Protein AF-0000000074167570 (afdb_homodimer)

Structure (mmCIF, N/CA/C/O backbone):
data_AF-0000000074167570-model_v1
#
loop_
_entity.id
_entity.type
_entity.pdbx_description
1 polymer 'Nucleoside 2-deoxyribosyltransferase'
#
loop_
_atom_site.group_PDB
_atom_site.id
_atom_site.type_symbol
_atom_site.label_atom_id
_atom_site.label_alt_id
_atom_site.label_comp_id
_atom_site.label_asym_id
_atom_site.label_entity_id
_atom_site.label_seq_id
_atom_site.pdbx_PDB_ins_code
_atom_site.Cartn_x
_atom_site.Cartn_y
_atom_site.Cartn_z
_atom_site.occupancy
_atom_site.B_iso_or_equiv
_atom_site.auth_seq_id
_atom_site.auth_comp_id
_atom_site.auth_asym_id
_atom_site.auth_atom_id
_atom_site.pdbx_PDB_model_num
ATOM 1 N N . MET A 1 1 ? 28.062 -6.309 -8.492 1 73.12 1 MET A N 1
ATOM 2 C CA . MET A 1 1 ? 27.094 -5.34 -8.984 1 73.12 1 MET A CA 1
ATOM 3 C C . MET A 1 1 ? 26.516 -4.504 -7.844 1 73.12 1 MET A C 1
ATOM 5 O O . MET A 1 1 ? 26.422 -4.98 -6.711 1 73.12 1 MET A O 1
ATOM 9 N N . GLU A 1 2 ? 26.391 -3.215 -7.973 1 89.94 2 GLU A N 1
ATOM 10 C CA . GLU A 1 2 ? 25.938 -2.314 -6.918 1 89.94 2 GLU A CA 1
ATOM 11 C C . GLU A 1 2 ? 24.469 -2.58 -6.559 1 89.94 2 GLU A C 1
ATOM 13 O O . GLU A 1 2 ? 23.656 -2.859 -7.438 1 89.94 2 GLU A O 1
ATOM 18 N N . LYS A 1 3 ? 24.25 -2.678 -5.305 1 94.38 3 LYS A N 1
ATOM 19 C CA . LYS A 1 3 ? 22.891 -2.82 -4.801 1 94.38 3 LYS A CA 1
ATOM 20 C C . LYS A 1 3 ? 22.141 -1.497 -4.875 1 94.38 3 LYS A C 1
ATOM 22 O O . LYS A 1 3 ? 22.656 -0.456 -4.469 1 94.38 3 LYS A O 1
ATOM 27 N N . VAL A 1 4 ? 20.953 -1.583 -5.418 1 96.94 4 VAL A N 1
ATOM 28 C CA . VAL A 1 4 ? 20.172 -0.367 -5.617 1 96.94 4 VAL A CA 1
ATOM 29 C C . VAL A 1 4 ? 19.297 -0.115 -4.395 1 96.94 4 VAL A C 1
ATOM 31 O O . VAL A 1 4 ? 18.547 -1.002 -3.963 1 96.94 4 VAL A O 1
ATOM 34 N N . ILE A 1 5 ? 19.406 1.103 -3.805 1 98.12 5 ILE A N 1
ATOM 35 C CA . ILE A 1 5 ? 18.656 1.504 -2.617 1 98.12 5 ILE A CA 1
ATOM 36 C C . ILE A 1 5 ? 17.547 2.482 -3.008 1 98.12 5 ILE A C 1
ATOM 38 O O . ILE A 1 5 ? 17.828 3.549 -3.564 1 98.12 5 ILE A O 1
ATOM 42 N N . TYR A 1 6 ? 16.328 2.146 -2.73 1 98.38 6 TYR A N 1
ATOM 43 C CA . TYR A 1 6 ? 15.227 3.092 -2.92 1 98.38 6 TYR A CA 1
ATOM 44 C C . TYR A 1 6 ? 15.07 3.992 -1.701 1 98.38 6 TYR A C 1
ATOM 46 O O . TYR A 1 6 ? 14.766 3.518 -0.605 1 98.38 6 TYR A O 1
ATOM 54 N N . LEU A 1 7 ? 15.266 5.266 -1.867 1 98.44 7 LEU A N 1
ATOM 55 C CA . LEU A 1 7 ? 15.141 6.234 -0.783 1 98.44 7 LEU A CA 1
ATOM 56 C C . LEU A 1 7 ? 13.805 6.969 -0.863 1 98.44 7 LEU A C 1
ATOM 58 O O . LEU A 1 7 ? 13.617 7.84 -1.718 1 98.44 7 LEU A O 1
ATOM 62 N N . ALA A 1 8 ? 12.914 6.598 0.023 1 97.94 8 ALA A N 1
ATOM 63 C CA . ALA A 1 8 ? 11.602 7.234 0.082 1 97.94 8 ALA A CA 1
ATOM 64 C C . ALA A 1 8 ? 11.555 8.305 1.171 1 97.94 8 ALA A C 1
ATOM 66 O O . ALA A 1 8 ? 12.008 8.07 2.297 1 97.94 8 ALA A O 1
ATOM 67 N N . GLY A 1 9 ? 11.039 9.422 0.874 1 96.12 9 GLY A N 1
ATOM 68 C CA . GLY A 1 9 ? 10.875 10.508 1.831 1 96.12 9 GLY A CA 1
ATOM 69 C C . GLY A 1 9 ? 10.086 11.68 1.28 1 96.12 9 GLY A C 1
ATOM 70 O O . GLY A 1 9 ? 9.891 11.789 0.067 1 96.12 9 GLY A O 1
ATOM 71 N N . HIS A 1 10 ? 9.633 12.516 2.203 1 93.88 10 HIS A N 1
ATOM 72 C CA . HIS A 1 10 ? 8.891 13.719 1.845 1 93.88 10 HIS A CA 1
ATOM 73 C C . HIS A 1 10 ? 9.734 14.656 0.987 1 93.88 10 HIS A C 1
ATOM 75 O O . HIS A 1 10 ? 10.891 14.93 1.316 1 93.88 10 HIS A O 1
ATOM 81 N N . ILE A 1 11 ? 9.172 15.133 -0.176 1 92.31 11 ILE A N 1
ATOM 82 C CA . ILE A 1 11 ? 10 15.922 -1.08 1 92.31 11 ILE A CA 1
ATOM 83 C C . ILE A 1 11 ? 9.203 17.125 -1.599 1 92.31 11 ILE A C 1
ATOM 85 O O . ILE A 1 11 ? 9.477 17.625 -2.689 1 92.31 11 ILE A O 1
ATOM 89 N N . LEU A 1 12 ? 8.211 17.641 -0.896 1 89.44 12 LEU A N 1
ATOM 90 C CA . LEU A 1 12 ? 7.273 18.578 -1.492 1 89.44 12 LEU A CA 1
ATOM 91 C C . LEU A 1 12 ? 7.656 20.016 -1.143 1 89.44 12 LEU A C 1
ATOM 93 O O . LEU A 1 12 ? 6.957 20.953 -1.518 1 89.44 12 LEU A O 1
ATOM 97 N N . ASN A 1 13 ? 8.758 20.281 -0.398 1 87.25 13 ASN A N 1
ATOM 98 C CA . ASN A 1 13 ? 9.297 21.625 -0.197 1 87.25 13 ASN A CA 1
ATOM 99 C C . ASN A 1 13 ? 10.82 21.641 -0.297 1 87.25 13 ASN A C 1
ATOM 101 O O . ASN A 1 13 ? 11.461 20.594 -0.244 1 87.25 13 ASN A O 1
ATOM 105 N N . GLU A 1 14 ? 11.297 22.844 -0.414 1 89 14 GLU A N 1
ATOM 106 C CA . GLU A 1 14 ? 12.719 22.984 -0.708 1 89 14 GLU A CA 1
ATOM 107 C C . GLU A 1 14 ? 13.578 22.406 0.416 1 89 14 GLU A C 1
ATOM 109 O O . GLU A 1 14 ? 14.602 21.781 0.16 1 89 14 GLU A O 1
ATOM 114 N N . ALA A 1 15 ? 13.211 22.688 1.591 1 89.25 15 ALA A N 1
ATOM 115 C CA . ALA A 1 15 ? 13.992 22.188 2.725 1 89.25 15 ALA A CA 1
ATOM 116 C C . ALA A 1 15 ? 14.07 20.672 2.711 1 89.25 15 ALA A C 1
ATOM 118 O O . ALA A 1 15 ? 15.133 20.094 2.949 1 89.25 15 ALA A O 1
ATOM 119 N N . MET A 1 16 ? 12.969 20.016 2.438 1 92.38 16 MET A N 1
ATOM 120 C CA . MET A 1 16 ? 12.945 18.562 2.381 1 92.38 16 MET A CA 1
ATOM 121 C C . MET A 1 16 ? 13.742 18.047 1.19 1 92.38 16 MET A C 1
ATOM 123 O O . MET A 1 16 ? 14.414 17.016 1.286 1 92.38 16 MET A O 1
ATOM 127 N N . VAL A 1 17 ? 13.68 18.719 0.071 1 92.94 17 VAL A N 1
ATOM 128 C CA . VAL A 1 17 ? 14.461 18.312 -1.099 1 92.94 17 VAL A CA 1
ATOM 129 C C . VAL A 1 17 ? 15.945 18.422 -0.785 1 92.94 17 VAL A C 1
ATOM 131 O O . VAL A 1 17 ? 16.719 17.516 -1.124 1 92.94 17 VAL A O 1
ATOM 134 N N . ASP A 1 18 ? 16.312 19.5 -0.118 1 93.81 18 ASP A N 1
ATOM 135 C CA . ASP A 1 18 ? 17.703 19.656 0.295 1 93.81 18 ASP A CA 1
ATOM 136 C C . ASP A 1 18 ? 18.125 18.516 1.218 1 93.81 18 ASP A C 1
ATOM 138 O O . ASP A 1 18 ? 19.234 17.984 1.081 1 93.81 18 ASP A O 1
ATOM 142 N N . TYR A 1 19 ? 17.328 18.219 2.092 1 95.06 19 TYR A N 1
ATOM 143 C CA . TYR A 1 19 ? 17.609 17.141 3.025 1 95.06 19 TYR A CA 1
ATOM 144 C C . TYR A 1 19 ? 17.75 15.812 2.295 1 95.06 19 TYR A C 1
ATOM 146 O O . TYR A 1 19 ? 18.656 15.031 2.582 1 95.06 19 TYR A O 1
ATOM 154 N N . ARG A 1 20 ? 16.828 15.531 1.304 1 96.81 20 ARG A N 1
ATOM 155 C CA . ARG A 1 20 ? 16.906 14.32 0.496 1 96.81 20 ARG A CA 1
ATOM 156 C C . ARG A 1 20 ? 18.203 14.273 -0.307 1 96.81 20 ARG A C 1
ATOM 158 O O . ARG A 1 20 ? 18.812 13.211 -0.464 1 96.81 20 ARG A O 1
ATOM 165 N N . GLU A 1 21 ? 18.547 15.391 -0.824 1 95.81 21 GLU A N 1
ATOM 166 C CA . GLU A 1 21 ? 19.812 15.469 -1.562 1 95.81 21 GLU A CA 1
ATOM 167 C C . GLU A 1 21 ? 21 15.102 -0.673 1 95.81 21 GLU A C 1
ATOM 169 O O . GLU A 1 21 ? 21.875 14.352 -1.084 1 95.81 21 GLU A O 1
ATOM 174 N N . LYS A 1 22 ? 21.016 15.672 0.482 1 96.81 22 LYS A N 1
ATOM 175 C CA . LYS A 1 22 ? 22.062 15.336 1.449 1 96.81 22 LYS A CA 1
ATOM 176 C C . LYS A 1 22 ? 22.109 13.828 1.715 1 96.81 22 LYS A C 1
ATOM 178 O O . LYS A 1 22 ? 23.172 13.219 1.679 1 96.81 22 LYS A O 1
ATOM 183 N N . GLN A 1 23 ? 20.984 13.188 1.993 1 97.75 23 GLN A N 1
ATOM 184 C CA . GLN A 1 23 ? 20.906 11.758 2.27 1 97.75 23 GLN A CA 1
ATOM 185 C C . GLN A 1 23 ? 21.359 10.938 1.063 1 97.75 23 GLN A C 1
ATOM 187 O O . GLN A 1 23 ? 22.047 9.93 1.214 1 97.75 23 GLN A O 1
ATOM 192 N N . HIS A 1 24 ? 20.875 11.398 -0.13 1 97.81 24 HIS A N 1
ATOM 193 C CA . HIS A 1 24 ? 21.297 10.742 -1.36 1 97.81 24 HIS A CA 1
ATOM 194 C C . HIS A 1 24 ? 22.828 10.688 -1.461 1 97.81 24 HIS A C 1
ATOM 196 O O . HIS A 1 24 ? 23.391 9.625 -1.729 1 97.81 24 HIS A O 1
ATOM 202 N N . ASN A 1 25 ? 23.438 11.805 -1.227 1 98 25 ASN A N 1
ATOM 203 C CA . ASN A 1 25 ? 24.891 11.898 -1.329 1 98 25 ASN A CA 1
ATOM 204 C C . ASN A 1 25 ? 25.578 11.016 -0.294 1 98 25 ASN A C 1
ATOM 206 O O . ASN A 1 25 ? 26.609 10.398 -0.585 1 98 25 ASN A O 1
ATOM 210 N N . GLN A 1 26 ? 25.062 10.969 0.881 1 98.06 26 GLN A N 1
ATOM 211 C CA . GLN A 1 26 ? 25.625 10.125 1.927 1 98.06 26 GLN A CA 1
ATOM 212 C C . GLN A 1 26 ? 25.578 8.648 1.535 1 98.06 26 GLN A C 1
ATOM 214 O O . GLN A 1 26 ? 26.547 7.914 1.729 1 98.06 26 GLN A O 1
ATOM 219 N N . VAL A 1 27 ? 24.469 8.219 0.99 1 97.88 27 VAL A N 1
ATOM 220 C CA . VAL A 1 27 ? 24.312 6.82 0.592 1 97.88 27 VAL A CA 1
ATOM 221 C C . VAL A 1 27 ? 25.188 6.527 -0.625 1 97.88 27 VAL A C 1
ATOM 223 O O . VAL A 1 27 ? 25.781 5.457 -0.721 1 97.88 27 VAL A O 1
ATOM 226 N N . GLU A 1 28 ? 25.25 7.492 -1.565 1 97.5 28 GLU A N 1
ATOM 227 C CA . GLU A 1 28 ? 26.078 7.344 -2.768 1 97.5 28 GLU A CA 1
ATOM 228 C C . GLU A 1 28 ? 27.547 7.129 -2.412 1 97.5 28 GLU A C 1
ATOM 230 O O . GLU A 1 28 ? 28.266 6.457 -3.146 1 97.5 28 GLU A O 1
ATOM 235 N N . ALA A 1 29 ? 27.953 7.637 -1.271 1 97.38 29 ALA A N 1
ATOM 236 C CA . ALA A 1 29 ? 29.344 7.551 -0.836 1 97.38 29 ALA A CA 1
ATOM 237 C C . ALA A 1 29 ? 29.656 6.172 -0.259 1 97.38 29 ALA A C 1
ATOM 239 O O . ALA A 1 29 ? 30.812 5.828 -0.044 1 97.38 29 ALA A O 1
ATOM 240 N N . ILE A 1 30 ? 28.688 5.395 0.023 1 97 30 ILE A N 1
ATOM 241 C CA . ILE A 1 30 ? 28.891 4.055 0.563 1 97 30 ILE A CA 1
ATOM 242 C C . ILE A 1 30 ? 29.25 3.09 -0.567 1 97 30 ILE A C 1
ATOM 244 O O . ILE A 1 30 ? 28.5 2.979 -1.55 1 97 30 ILE A O 1
ATOM 248 N N . GLU A 1 31 ? 30.328 2.4 -0.427 1 96.06 31 GLU A N 1
ATOM 249 C CA . GLU A 1 31 ? 30.766 1.454 -1.45 1 96.06 31 GLU A CA 1
ATOM 250 C C . GLU A 1 31 ? 29.781 0.285 -1.567 1 96.06 31 GLU A C 1
ATOM 252 O O . GLU A 1 31 ? 29.312 -0.234 -0.557 1 96.06 31 G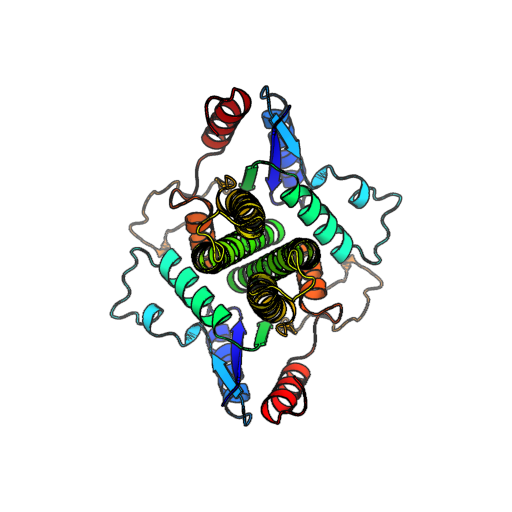LU A O 1
ATOM 257 N N . GLY A 1 32 ? 29.516 -0.053 -2.807 1 96.06 32 GLY A N 1
ATOM 258 C CA . GLY A 1 32 ? 28.719 -1.249 -3.047 1 96.06 32 GLY A CA 1
ATOM 259 C C . GLY A 1 32 ? 27.234 -0.973 -3.127 1 96.06 32 GLY A C 1
ATOM 260 O O . GLY A 1 32 ? 26.438 -1.888 -3.35 1 96.06 32 GLY A O 1
ATOM 261 N N . VAL A 1 33 ? 26.781 0.299 -2.955 1 96.69 33 VAL A N 1
ATOM 262 C CA . VAL A 1 33 ? 25.375 0.611 -3.059 1 96.69 33 VAL A CA 1
ATOM 263 C C . VAL A 1 33 ? 25.172 1.828 -3.959 1 96.69 33 VAL A C 1
ATOM 265 O O . VAL A 1 33 ? 26.094 2.623 -4.152 1 96.69 33 VAL A O 1
ATOM 268 N N . LYS A 1 34 ? 24 1.895 -4.57 1 97.31 34 LYS A N 1
ATOM 269 C CA . LYS A 1 34 ? 23.578 3.006 -5.422 1 97.31 34 LYS A CA 1
ATOM 270 C C . LYS A 1 34 ? 22.172 3.475 -5.055 1 97.31 34 LYS A C 1
ATOM 272 O O . LYS A 1 34 ? 21.219 2.717 -5.18 1 97.31 34 LYS A O 1
ATOM 277 N N . PRO A 1 35 ? 22.094 4.723 -4.656 1 97.62 35 PRO A N 1
ATOM 278 C CA . PRO A 1 35 ? 20.766 5.211 -4.266 1 97.62 35 PRO A CA 1
ATOM 279 C C . PRO A 1 35 ? 19.906 5.625 -5.465 1 97.62 35 PRO A C 1
ATOM 281 O O . PRO A 1 35 ? 20.438 6.141 -6.453 1 97.62 35 PRO A O 1
ATOM 284 N N . TYR A 1 36 ? 18.688 5.328 -5.383 1 97.25 36 TYR A N 1
ATOM 285 C CA . TYR A 1 36 ? 17.641 5.957 -6.195 1 97.25 36 TYR A CA 1
ATOM 286 C C . TYR A 1 36 ? 16.781 6.891 -5.355 1 97.25 36 TYR A C 1
ATOM 288 O O . TYR A 1 36 ? 16.203 6.477 -4.352 1 97.25 36 TYR A O 1
ATOM 296 N N . SER A 1 37 ? 16.688 8.148 -5.793 1 96.06 37 SER A N 1
ATOM 297 C CA . SER A 1 37 ? 15.883 9.156 -5.117 1 96.06 37 SER A CA 1
ATOM 298 C C . SER A 1 37 ? 14.828 9.742 -6.059 1 96.06 37 SER A C 1
ATOM 300 O O . SER A 1 37 ? 15.172 10.336 -7.082 1 96.06 37 SER A O 1
ATOM 302 N N . PRO A 1 38 ? 13.578 9.719 -5.684 1 93.06 38 PRO A N 1
ATOM 303 C CA . PRO A 1 38 ? 12.5 10.188 -6.559 1 93.06 38 PRO A CA 1
ATOM 304 C C . PRO A 1 38 ? 12.68 11.648 -6.98 1 93.06 38 PRO A C 1
ATOM 306 O O . PRO A 1 38 ? 12.336 12.008 -8.109 1 93.06 38 PRO A O 1
ATOM 309 N N . HIS A 1 39 ? 13.227 12.469 -6.137 1 91.69 39 HIS A N 1
ATOM 310 C CA . HIS A 1 39 ? 13.344 13.883 -6.465 1 91.69 39 HIS A CA 1
ATOM 311 C C . HIS A 1 39 ? 14.367 14.109 -7.574 1 91.69 39 HIS A C 1
ATOM 313 O O . HIS A 1 39 ? 14.383 15.172 -8.203 1 91.69 39 HIS A O 1
ATOM 319 N N . GLN A 1 40 ? 15.172 13.109 -7.84 1 91.31 40 GLN A N 1
ATOM 320 C CA . GLN A 1 40 ? 16.203 13.25 -8.859 1 91.31 40 GLN A CA 1
ATOM 321 C C . GLN A 1 40 ? 15.719 12.711 -10.203 1 91.31 40 GLN A C 1
ATOM 323 O O . GLN A 1 40 ? 16.422 12.812 -11.211 1 91.31 40 GLN A O 1
ATOM 328 N N . ASP A 1 41 ? 14.547 12.141 -10.18 1 83.19 41 ASP A N 1
ATOM 329 C CA . ASP A 1 41 ? 14.039 11.586 -11.43 1 83.19 41 ASP A CA 1
ATOM 330 C C . ASP A 1 41 ? 13.641 12.695 -12.398 1 83.19 41 ASP A C 1
ATOM 332 O O . ASP A 1 41 ? 12.602 13.344 -12.227 1 83.19 41 ASP A O 1
ATOM 336 N N . LYS A 1 42 ? 14.344 12.969 -13.359 1 74.25 42 LYS A N 1
ATOM 337 C CA . LYS A 1 42 ? 14.219 14.07 -14.312 1 74.25 42 LYS A CA 1
ATOM 338 C C . LYS A 1 42 ? 13.031 13.852 -15.25 1 74.25 42 LYS A C 1
ATOM 340 O O . LYS A 1 42 ? 12.539 14.805 -15.867 1 74.25 42 LYS A O 1
ATOM 345 N N . SER A 1 43 ? 12.664 12.578 -15.445 1 69.31 43 SER A N 1
ATOM 346 C CA . SER A 1 43 ? 11.547 12.305 -16.344 1 69.31 43 SER A CA 1
ATOM 347 C C . SER A 1 43 ? 10.258 12.969 -15.844 1 69.31 43 SER A C 1
ATOM 349 O O . SER A 1 43 ? 9.336 13.211 -16.625 1 69.31 43 SER A O 1
ATOM 351 N N . ILE A 1 44 ? 10.195 13.297 -14.609 1 66.94 44 ILE A N 1
ATOM 352 C CA . ILE A 1 44 ? 9.016 13.898 -14 1 66.94 44 ILE A CA 1
ATOM 353 C C . ILE A 1 44 ? 9.289 15.367 -13.672 1 66.94 44 ILE A C 1
ATOM 355 O O . ILE A 1 44 ? 8.414 16.219 -13.844 1 66.94 44 ILE A O 1
ATOM 359 N N . ASN A 1 45 ? 10.516 15.625 -13.234 1 62.47 45 ASN A N 1
ATOM 360 C CA . ASN A 1 45 ? 10.766 16.906 -12.594 1 62.47 45 ASN A CA 1
ATOM 361 C C . ASN A 1 45 ? 11.266 17.938 -13.594 1 62.47 45 ASN A C 1
ATOM 363 O O . ASN A 1 45 ? 11.453 19.109 -13.25 1 62.47 45 ASN A O 1
ATOM 367 N N . ASP A 1 46 ? 11.453 17.453 -14.742 1 61.91 46 ASP A N 1
ATOM 368 C CA . ASP A 1 46 ? 11.898 18.469 -15.695 1 61.91 46 ASP A CA 1
ATOM 369 C C . ASP A 1 46 ? 10.781 19.453 -16.016 1 61.91 46 ASP A C 1
ATOM 371 O O . ASP A 1 46 ? 9.812 19.094 -16.688 1 61.91 46 ASP A O 1
ATOM 375 N N . LYS A 1 47 ? 10.703 20.422 -15.266 1 55.69 47 LYS A N 1
ATOM 376 C CA . LYS A 1 47 ? 9.734 21.516 -15.328 1 55.69 47 LYS A CA 1
ATOM 377 C C . LYS A 1 47 ? 9.555 22.016 -16.766 1 55.69 47 LYS A C 1
ATOM 379 O O . LYS A 1 47 ? 8.492 22.5 -17.125 1 55.69 47 LYS A O 1
ATOM 384 N N . SER A 1 48 ? 10.711 22.047 -17.516 1 57.44 48 SER A N 1
ATOM 385 C CA . SER A 1 48 ? 10.633 22.594 -18.859 1 57.44 48 SER A CA 1
ATOM 386 C C . SER A 1 48 ? 9.711 21.75 -19.75 1 57.44 48 SER A C 1
ATOM 388 O O . SER A 1 48 ? 9.156 22.25 -20.719 1 57.44 48 SER A O 1
ATOM 390 N N . ASN A 1 49 ? 9.477 20.469 -19.406 1 55.12 49 ASN A N 1
ATOM 391 C CA . ASN A 1 49 ? 8.633 19.578 -20.203 1 55.12 49 ASN A CA 1
ATOM 392 C C . ASN A 1 49 ? 7.48 19.016 -19.375 1 55.12 49 ASN A C 1
ATOM 394 O O . ASN A 1 49 ? 6.918 17.984 -19.719 1 55.12 49 ASN A O 1
ATOM 398 N N . ALA A 1 50 ? 7.23 19.812 -18.328 1 57.91 50 ALA A N 1
ATOM 399 C CA . ALA A 1 50 ? 6.262 19.234 -17.406 1 57.91 50 ALA A CA 1
ATOM 400 C C . ALA A 1 50 ? 4.879 19.156 -18.031 1 57.91 50 ALA A C 1
ATOM 402 O O . ALA A 1 50 ? 4.312 20.172 -18.453 1 57.91 50 ALA A O 1
ATOM 403 N N . VAL A 1 51 ? 4.504 18.047 -18.672 1 66.5 51 VAL A N 1
ATOM 404 C CA . VAL A 1 51 ? 3.152 17.734 -19.125 1 66.5 51 VAL A CA 1
ATOM 405 C C . VAL A 1 51 ? 2.291 17.312 -17.938 1 66.5 51 VAL A C 1
ATOM 407 O O . VAL A 1 51 ? 2.596 16.328 -17.25 1 66.5 51 VAL A O 1
ATOM 410 N N . GLN A 1 52 ? 1.381 18.234 -17.547 1 71.44 52 GLN A N 1
ATOM 411 C CA . GLN A 1 52 ? 0.502 18.016 -16.406 1 71.44 52 GLN A CA 1
ATOM 412 C C . GLN A 1 52 ? -0.414 16.812 -16.641 1 71.44 52 GLN A C 1
ATOM 414 O O . GLN A 1 52 ? -0.765 16.094 -15.695 1 71.44 52 GLN A O 1
ATOM 419 N N . GLU A 1 53 ? -0.628 16.656 -17.922 1 77 53 GLU A N 1
ATOM 420 C CA . GLU A 1 53 ? -1.51 15.539 -18.25 1 77 53 GLU A CA 1
ATOM 421 C C . GLU A 1 53 ? -0.855 14.203 -17.906 1 77 53 GLU A C 1
ATOM 423 O O . GLU A 1 53 ? 0.266 13.922 -18.344 1 77 53 GLU A O 1
ATOM 428 N N . GLY A 1 54 ? -1.546 13.547 -16.984 1 86.94 54 GLY A N 1
ATOM 429 C CA . GLY A 1 54 ? -1.069 12.219 -16.656 1 86.94 54 GLY A CA 1
ATOM 430 C C . GLY A 1 54 ? 0.052 12.227 -15.625 1 86.94 54 GLY A C 1
ATOM 431 O O . GLY A 1 54 ? 0.771 11.234 -15.477 1 86.94 54 GLY A O 1
ATOM 432 N N . LEU A 1 55 ? 0.229 13.383 -15 1 85.69 55 LEU A N 1
ATOM 433 C CA . LEU A 1 55 ? 1.348 13.523 -14.078 1 85.69 55 LEU A CA 1
ATOM 434 C C . LEU A 1 55 ? 1.226 12.531 -12.922 1 85.69 55 LEU A C 1
ATOM 436 O O . LEU A 1 55 ? 2.193 11.852 -12.586 1 85.69 55 LEU A O 1
ATOM 440 N N . ALA A 1 56 ? 0.03 12.477 -12.328 1 90.62 56 ALA A N 1
ATOM 441 C CA . ALA A 1 56 ? -0.188 11.586 -11.195 1 90.62 56 ALA A CA 1
ATOM 442 C C . ALA A 1 56 ? 0.124 10.141 -11.57 1 90.62 56 ALA A C 1
ATOM 444 O O . ALA A 1 56 ? 0.829 9.438 -10.844 1 90.62 56 ALA A O 1
ATOM 445 N N . GLU A 1 57 ? -0.292 9.711 -12.719 1 92.69 57 GLU A N 1
ATOM 446 C CA . GLU A 1 57 ? -0.064 8.352 -13.211 1 92.69 57 GLU A CA 1
ATOM 447 C C . GLU A 1 57 ? 1.421 8.094 -13.453 1 92.69 57 GLU A C 1
ATOM 449 O O . GLU A 1 57 ? 1.93 7.02 -13.133 1 92.69 57 GLU A O 1
ATOM 454 N N . ARG A 1 58 ? 2.033 9.047 -13.945 1 91.06 58 ARG A N 1
ATOM 455 C CA . ARG A 1 58 ? 3.453 8.898 -14.25 1 91.06 58 ARG A CA 1
ATOM 456 C C . ARG A 1 58 ? 4.281 8.805 -12.977 1 91.06 58 ARG A C 1
ATOM 458 O O . ARG A 1 58 ? 5.207 7.996 -12.883 1 91.06 58 ARG A O 1
ATOM 465 N N . ILE A 1 59 ? 3.965 9.617 -12.047 1 90.81 59 ILE A N 1
ATOM 466 C CA . ILE A 1 59 ? 4.684 9.594 -10.773 1 90.81 59 ILE A CA 1
ATOM 467 C C . ILE A 1 59 ? 4.559 8.211 -10.141 1 90.81 59 ILE A C 1
ATOM 469 O O . ILE A 1 59 ? 5.562 7.613 -9.75 1 90.81 59 ILE A O 1
ATOM 473 N N . LEU A 1 60 ? 3.328 7.754 -10.078 1 93.75 60 LEU A N 1
ATOM 474 C CA . LEU A 1 60 ? 3.09 6.441 -9.492 1 93.75 60 LEU A CA 1
ATOM 475 C C . LEU A 1 60 ? 3.852 5.359 -10.242 1 93.75 60 LEU A C 1
ATOM 477 O O . LEU A 1 60 ? 4.535 4.531 -9.633 1 93.75 60 LEU A O 1
ATOM 481 N N . LYS A 1 61 ? 3.746 5.398 -11.562 1 93.5 61 LYS A N 1
ATOM 482 C CA . LYS A 1 61 ? 4.398 4.391 -12.398 1 93.5 61 LYS A CA 1
ATOM 483 C C . LYS A 1 61 ? 5.914 4.41 -12.195 1 93.5 61 LYS A C 1
ATOM 485 O O . LYS A 1 61 ? 6.535 3.357 -12.031 1 93.5 61 LYS A O 1
ATOM 490 N N . ASN A 1 62 ? 6.484 5.594 -12.203 1 92.75 62 ASN A N 1
ATOM 491 C CA . ASN A 1 62 ? 7.93 5.727 -12.062 1 92.75 62 ASN A CA 1
ATOM 492 C C . ASN A 1 62 ? 8.406 5.227 -10.695 1 92.75 62 ASN A C 1
ATOM 494 O O . ASN A 1 62 ? 9.375 4.469 -10.609 1 92.75 62 ASN A O 1
ATOM 498 N N . ASP A 1 63 ? 7.742 5.68 -9.703 1 94 63 ASP A N 1
ATOM 499 C CA . ASP A 1 63 ? 8.141 5.27 -8.359 1 94 63 ASP A CA 1
ATOM 500 C C . ASP A 1 63 ? 7.969 3.762 -8.172 1 94 63 ASP A C 1
ATOM 502 O O . ASP A 1 63 ? 8.82 3.109 -7.562 1 94 63 ASP A O 1
ATOM 506 N N . PHE A 1 64 ? 6.93 3.213 -8.719 1 94.19 64 PHE A N 1
ATOM 507 C CA . PHE A 1 64 ? 6.707 1.774 -8.617 1 94.19 64 PHE A CA 1
ATOM 508 C C . PHE A 1 64 ? 7.816 1.005 -9.32 1 94.19 64 PHE A C 1
ATOM 510 O O . PHE A 1 64 ? 8.352 0.037 -8.781 1 94.19 64 PHE A O 1
ATOM 517 N N . THR A 1 65 ? 8.109 1.412 -10.516 1 94.5 65 THR A N 1
ATOM 518 C CA . THR A 1 65 ? 9.164 0.762 -11.281 1 94.5 65 THR A CA 1
ATOM 519 C C . THR A 1 65 ? 10.484 0.809 -10.523 1 94.5 65 THR A C 1
ATOM 521 O O . THR A 1 65 ? 11.195 -0.195 -10.438 1 94.5 65 THR A O 1
ATOM 524 N N . ALA A 1 66 ? 10.766 1.962 -9.977 1 95.69 66 ALA A N 1
ATOM 525 C CA . ALA A 1 66 ? 12.008 2.119 -9.227 1 95.69 66 ALA A CA 1
ATOM 526 C C . ALA A 1 66 ? 12.016 1.227 -7.984 1 95.69 66 ALA A C 1
ATOM 528 O O . ALA A 1 66 ? 13.031 0.622 -7.652 1 95.69 66 ALA A O 1
ATOM 529 N N . MET A 1 67 ? 10.891 1.122 -7.309 1 96.25 67 MET A N 1
ATOM 530 C CA . MET A 1 67 ? 10.773 0.258 -6.137 1 96.25 67 MET A CA 1
ATOM 531 C C . MET A 1 67 ? 11.008 -1.201 -6.512 1 96.25 67 MET A C 1
ATOM 533 O O . MET A 1 67 ? 11.742 -1.91 -5.82 1 96.25 67 MET A O 1
ATOM 537 N N . GLU A 1 68 ? 10.469 -1.591 -7.605 1 94.19 68 GLU A N 1
ATOM 538 C CA . GLU A 1 68 ? 10.609 -2.973 -8.055 1 94.19 68 GLU A CA 1
ATOM 539 C C . GLU A 1 68 ? 12.062 -3.312 -8.359 1 94.19 68 GLU A C 1
ATOM 541 O O . GLU A 1 68 ? 12.516 -4.426 -8.086 1 94.19 68 GLU A O 1
ATOM 546 N N . LYS A 1 69 ? 12.773 -2.377 -8.852 1 95.25 69 LYS A N 1
ATOM 547 C CA . LYS A 1 69 ? 14.141 -2.605 -9.312 1 95.25 69 LYS A CA 1
ATOM 548 C C . LYS A 1 69 ? 15.141 -2.469 -8.156 1 95.25 69 LYS A C 1
ATOM 550 O O . LYS A 1 69 ? 16.312 -2.783 -8.312 1 95.25 69 LYS A O 1
ATOM 555 N N . SER A 1 70 ? 14.703 -2.031 -7.055 1 97.12 70 SER A N 1
ATOM 556 C CA . SER A 1 70 ? 15.609 -1.806 -5.938 1 97.12 70 SER A CA 1
ATOM 557 C C . SER A 1 70 ? 15.844 -3.088 -5.145 1 97.12 70 SER A C 1
ATOM 559 O O . SER A 1 70 ? 15.07 -4.043 -5.258 1 97.12 70 SER A O 1
ATOM 561 N N . ASP A 1 71 ? 16.891 -3.082 -4.41 1 96.56 71 ASP A N 1
ATOM 562 C CA . ASP A 1 71 ? 17.25 -4.234 -3.588 1 96.56 71 ASP A CA 1
ATOM 563 C C . ASP A 1 71 ? 16.812 -4.035 -2.141 1 96.56 71 ASP A C 1
ATOM 565 O O . ASP A 1 71 ? 16.562 -5.004 -1.419 1 96.56 71 ASP A O 1
ATOM 569 N N . ILE A 1 72 ? 16.75 -2.826 -1.729 1 97.19 72 ILE A N 1
ATOM 570 C CA . ILE A 1 72 ? 16.391 -2.443 -0.371 1 97.19 72 ILE A CA 1
ATOM 571 C C . ILE A 1 72 ? 15.516 -1.188 -0.406 1 97.19 72 ILE A C 1
ATOM 573 O O . ILE A 1 72 ? 15.703 -0.317 -1.257 1 97.19 72 ILE A O 1
ATOM 577 N N . TYR A 1 73 ? 14.57 -1.139 0.523 1 98.44 73 TYR A N 1
ATOM 578 C CA . TYR A 1 73 ? 13.773 0.066 0.724 1 98.44 73 TYR A CA 1
ATOM 579 C C . TYR A 1 73 ? 14.219 0.815 1.974 1 98.44 73 TYR A C 1
ATOM 581 O O . TYR A 1 73 ? 14.359 0.22 3.043 1 98.44 73 TYR A O 1
ATOM 589 N N . VAL A 1 74 ? 14.453 2.074 1.871 1 98.62 74 VAL A N 1
ATOM 590 C CA . VAL A 1 74 ? 14.68 2.959 3.008 1 98.62 74 VAL A CA 1
ATOM 591 C C . VAL A 1 74 ? 13.625 4.062 3.025 1 98.62 74 VAL A C 1
ATOM 593 O O . VAL A 1 74 ? 13.523 4.848 2.08 1 98.62 74 VAL A O 1
ATOM 596 N N . LEU A 1 75 ? 12.867 4.098 4.113 1 98.62 75 LEU A N 1
ATOM 597 C CA . LEU A 1 75 ? 11.742 5.031 4.145 1 98.62 75 LEU A CA 1
ATOM 598 C C . LEU A 1 75 ? 11.844 5.957 5.355 1 98.62 75 LEU A C 1
ATOM 600 O O . LEU A 1 75 ? 11.969 5.488 6.488 1 98.62 75 LEU A O 1
ATOM 604 N N . ASP A 1 76 ? 11.836 7.293 5.098 1 98.25 76 ASP A N 1
ATOM 605 C CA . ASP A 1 76 ? 11.578 8.289 6.129 1 98.25 76 ASP A CA 1
ATOM 606 C C . ASP A 1 76 ? 10.078 8.508 6.328 1 98.25 76 ASP A C 1
ATOM 608 O O . ASP A 1 76 ? 9.445 9.227 5.551 1 98.25 76 ASP A O 1
ATOM 612 N N . VAL A 1 77 ? 9.555 7.887 7.395 1 96.81 77 VAL A N 1
ATOM 613 C CA . VAL A 1 77 ? 8.109 7.906 7.582 1 96.81 77 VAL A CA 1
ATOM 614 C C . VAL A 1 77 ? 7.715 9.094 8.453 1 96.81 77 VAL A C 1
ATOM 616 O O . VAL A 1 77 ? 7.926 9.086 9.664 1 96.81 77 VAL A O 1
ATOM 619 N N . LEU A 1 78 ? 7.211 10.094 7.797 1 94.62 78 LEU A N 1
ATOM 620 C CA . LEU A 1 78 ? 6.672 11.297 8.43 1 94.62 78 LEU A CA 1
ATOM 621 C C . LEU A 1 78 ? 5.156 11.367 8.266 1 94.62 78 LEU A C 1
ATOM 623 O O . LEU A 1 78 ? 4.625 10.953 7.23 1 94.62 78 LEU A O 1
ATOM 627 N N . ASN A 1 79 ? 4.496 11.914 9.227 1 90.81 79 ASN A N 1
ATOM 628 C CA . ASN A 1 79 ? 3.041 12.016 9.164 1 90.81 79 ASN A CA 1
ATOM 629 C C . ASN A 1 79 ? 2.586 12.844 7.965 1 90.81 79 ASN A C 1
ATOM 631 O O . ASN A 1 79 ? 1.517 12.594 7.402 1 90.81 79 ASN A O 1
ATOM 635 N N . GLU A 1 80 ? 3.359 13.797 7.621 1 91.69 80 GLU A N 1
ATOM 636 C CA . GLU A 1 80 ? 2.979 14.664 6.508 1 91.69 80 GLU A CA 1
ATOM 637 C C . GLU A 1 80 ? 3.443 14.086 5.176 1 91.69 80 GLU A C 1
ATOM 639 O O . GLU A 1 80 ? 3.098 14.609 4.113 1 91.69 80 GLU A O 1
ATOM 644 N N . GLY A 1 81 ? 4.242 13.023 5.191 1 95.12 81 GLY A N 1
ATOM 645 C CA . GLY A 1 81 ? 4.75 12.406 3.975 1 95.12 81 GLY A CA 1
ATOM 646 C C . GLY A 1 81 ? 3.781 11.414 3.357 1 95.12 81 GLY A C 1
ATOM 647 O O . GLY A 1 81 ? 4.055 10.211 3.324 1 95.12 81 GLY A O 1
ATOM 648 N N . LEU A 1 82 ? 2.723 11.898 2.787 1 95.19 82 LEU A N 1
ATOM 649 C CA . LEU A 1 82 ? 1.641 11.055 2.291 1 95.19 82 LEU A CA 1
ATOM 650 C C . LEU A 1 82 ? 2.145 10.102 1.211 1 95.19 82 LEU A C 1
ATOM 652 O O . LEU A 1 82 ? 1.733 8.945 1.161 1 95.19 82 LEU A O 1
ATOM 656 N N . GLY A 1 83 ? 3.021 10.602 0.347 1 95.81 83 GLY A N 1
ATOM 657 C CA . GLY A 1 83 ? 3.605 9.742 -0.667 1 95.81 83 GLY A CA 1
ATOM 658 C C . GLY A 1 83 ? 4.383 8.578 -0.082 1 95.81 83 GLY A C 1
ATOM 659 O O . GLY A 1 83 ? 4.23 7.438 -0.523 1 95.81 83 GLY A O 1
ATOM 660 N N . THR A 1 84 ? 5.168 8.898 0.896 1 96.94 84 THR A N 1
ATOM 661 C CA . THR A 1 84 ? 5.988 7.879 1.539 1 96.94 84 THR A CA 1
ATOM 662 C C . THR A 1 84 ? 5.117 6.863 2.27 1 96.94 84 THR A C 1
ATOM 664 O O . THR A 1 84 ? 5.367 5.656 2.203 1 96.94 84 THR A O 1
ATOM 667 N N . ILE A 1 85 ? 4.113 7.355 2.969 1 97 85 ILE A N 1
ATOM 668 C CA . ILE A 1 85 ? 3.182 6.477 3.668 1 97 85 ILE A CA 1
ATOM 669 C C . ILE A 1 85 ? 2.484 5.562 2.664 1 97 85 ILE A C 1
ATOM 671 O O . ILE A 1 85 ? 2.32 4.367 2.918 1 97 85 ILE A O 1
ATOM 675 N N . SER A 1 86 ? 2.105 6.117 1.561 1 97.31 86 SER A N 1
ATOM 676 C CA . SER A 1 86 ? 1.509 5.34 0.478 1 97.31 86 SER A CA 1
ATOM 677 C C . SER A 1 86 ? 2.457 4.246 -0.005 1 97.31 86 SER A C 1
ATOM 679 O O . SER A 1 86 ? 2.043 3.104 -0.202 1 97.31 86 SER A O 1
ATOM 681 N N . GLU A 1 87 ? 3.688 4.602 -0.194 1 97.88 87 GLU A N 1
ATOM 682 C CA . GLU A 1 87 ? 4.688 3.643 -0.656 1 97.88 87 GLU A CA 1
ATOM 683 C C . GLU A 1 87 ? 4.852 2.498 0.339 1 97.88 87 GLU A C 1
ATOM 685 O O . GLU A 1 87 ? 4.984 1.338 -0.059 1 97.88 87 GLU A O 1
ATOM 690 N N . LEU A 1 88 ? 4.883 2.891 1.604 1 98.25 88 LEU A N 1
ATOM 691 C CA . LEU A 1 88 ? 4.938 1.865 2.641 1 98.25 88 LEU A CA 1
ATOM 692 C C . LEU A 1 88 ? 3.754 0.912 2.523 1 98.25 88 LEU A C 1
ATOM 694 O O . LEU A 1 88 ? 3.918 -0.306 2.631 1 98.25 88 LEU A O 1
ATOM 698 N N . GLY A 1 89 ? 2.572 1.44 2.314 1 98.12 89 GLY A N 1
ATOM 699 C CA . GLY A 1 89 ? 1.403 0.606 2.076 1 98.12 89 GLY A CA 1
ATOM 700 C C . GLY A 1 89 ? 1.569 -0.328 0.893 1 98.12 89 GLY A C 1
ATOM 701 O O . GLY A 1 89 ? 1.219 -1.508 0.973 1 98.12 89 GLY A O 1
ATOM 702 N N . ILE A 1 90 ? 2.098 0.155 -0.183 1 98.12 90 ILE A N 1
ATOM 703 C CA . ILE A 1 90 ? 2.326 -0.642 -1.384 1 98.12 90 ILE A CA 1
ATOM 704 C C . ILE A 1 90 ? 3.268 -1.8 -1.064 1 98.12 90 ILE A C 1
ATOM 706 O O . ILE A 1 90 ? 3.008 -2.943 -1.45 1 98.12 90 ILE A O 1
ATOM 710 N N . ILE A 1 91 ? 4.34 -1.521 -0.354 1 98.12 91 ILE A N 1
ATOM 711 C CA . ILE A 1 91 ? 5.316 -2.537 0.025 1 98.12 91 ILE A CA 1
ATOM 712 C C . ILE A 1 91 ? 4.633 -3.629 0.844 1 98.12 91 ILE A C 1
ATOM 714 O O . ILE A 1 91 ? 4.805 -4.82 0.57 1 98.12 91 ILE A O 1
ATOM 718 N N . ILE A 1 92 ? 3.826 -3.193 1.824 1 97.88 92 ILE A N 1
ATOM 719 C CA . ILE A 1 92 ? 3.121 -4.137 2.686 1 97.88 92 ILE A CA 1
ATOM 720 C C . ILE A 1 92 ? 2.184 -5 1.848 1 97.88 92 ILE A C 1
ATOM 722 O O . ILE A 1 92 ? 2.131 -6.223 2.021 1 97.88 92 ILE A O 1
ATOM 726 N N . GLY A 1 93 ? 1.437 -4.375 0.94 1 97.5 93 GLY A N 1
ATOM 727 C CA . GLY A 1 93 ? 0.542 -5.117 0.067 1 97.5 93 GLY A CA 1
ATOM 728 C C . GLY A 1 93 ? 1.26 -6.145 -0.789 1 97.5 93 GLY A C 1
ATOM 729 O O . GLY A 1 93 ? 0.789 -7.273 -0.939 1 97.5 93 GLY A O 1
ATOM 730 N N . MET A 1 94 ? 2.381 -5.75 -1.328 1 97.19 94 MET A N 1
ATOM 731 C CA . MET A 1 94 ? 3.176 -6.664 -2.146 1 97.19 94 MET A CA 1
ATOM 732 C C . MET A 1 94 ? 3.658 -7.852 -1.323 1 97.19 94 MET A C 1
ATOM 734 O O . MET A 1 94 ? 3.582 -9 -1.772 1 97.19 94 MET A O 1
ATOM 738 N N . LYS A 1 95 ? 4.125 -7.578 -0.108 1 97.12 95 LYS A N 1
ATOM 739 C CA . LYS A 1 95 ? 4.656 -8.625 0.753 1 97.12 95 LYS A CA 1
ATOM 740 C C . LYS A 1 95 ? 3.555 -9.586 1.202 1 97.12 95 LYS A C 1
ATOM 742 O O . LYS A 1 95 ? 3.738 -10.805 1.188 1 97.12 95 LYS A O 1
ATOM 747 N N . LYS A 1 96 ? 2.459 -9.016 1.547 1 96.06 96 LYS A N 1
ATOM 748 C CA . LYS A 1 96 ? 1.349 -9.852 1.993 1 96.06 96 LYS A CA 1
ATOM 749 C C . LYS A 1 96 ? 0.848 -10.75 0.865 1 96.06 96 LYS A C 1
ATOM 751 O O . LYS A 1 96 ? 0.584 -11.938 1.077 1 96.06 96 LYS A O 1
ATOM 756 N N . GLN A 1 97 ? 0.694 -10.164 -0.299 1 95.69 97 GLN A N 1
ATOM 757 C CA . GLN A 1 97 ? 0.259 -10.945 -1.451 1 95.69 97 GLN A CA 1
ATOM 758 C C . GLN A 1 97 ? 1.285 -12.023 -1.807 1 95.69 97 GLN A C 1
ATOM 760 O O . GLN A 1 97 ? 0.92 -13.141 -2.174 1 95.69 97 GLN A O 1
ATOM 765 N N . ALA A 1 98 ? 2.564 -11.68 -1.732 1 96.75 98 ALA A N 1
ATOM 766 C CA . ALA A 1 98 ? 3.625 -12.656 -1.987 1 96.75 98 ALA A CA 1
ATOM 767 C C . ALA A 1 98 ? 3.545 -13.82 -1.01 1 96.75 98 ALA A C 1
ATOM 769 O O . ALA A 1 98 ? 3.664 -14.984 -1.409 1 96.75 98 ALA A O 1
ATOM 770 N N . GLN A 1 99 ? 3.328 -13.508 0.233 1 97 99 GLN A N 1
ATOM 771 C CA . GLN A 1 99 ? 3.215 -14.547 1.252 1 97 99 GLN A CA 1
ATOM 772 C C . GLN A 1 99 ? 2.061 -15.5 0.944 1 97 99 GLN A C 1
ATOM 774 O O . GLN A 1 99 ? 2.221 -16.719 1.007 1 97 99 GLN A O 1
ATOM 779 N N . LYS A 1 100 ? 0.964 -14.945 0.611 1 95.38 100 LYS A N 1
ATOM 780 C CA . LYS A 1 100 ? -0.205 -15.758 0.29 1 95.38 100 LYS A CA 1
ATOM 781 C C . LYS A 1 100 ? 0.064 -16.656 -0.916 1 95.38 100 LYS A C 1
ATOM 783 O O . LYS A 1 100 ? -0.319 -17.828 -0.922 1 95.38 100 LYS A O 1
ATOM 788 N N . THR A 1 101 ? 0.699 -16.109 -1.899 1 95.94 101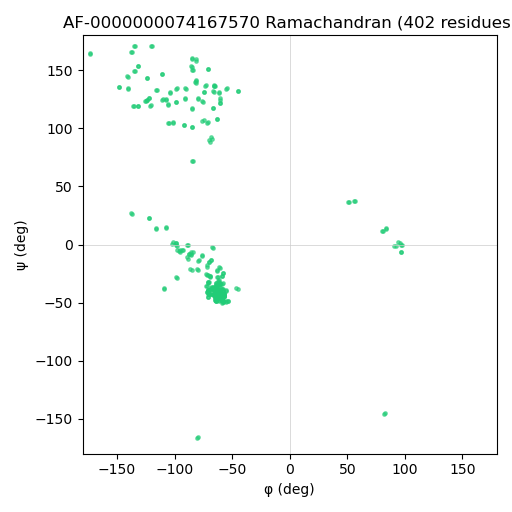 THR A N 1
ATOM 789 C CA . THR A 1 101 ? 1.026 -16.859 -3.105 1 95.94 101 THR A CA 1
ATOM 790 C C . THR A 1 101 ? 2 -18 -2.791 1 95.94 101 THR A C 1
ATOM 792 O O . THR A 1 101 ? 1.833 -19.109 -3.275 1 95.94 101 THR A O 1
ATOM 795 N N . ILE A 1 102 ? 2.984 -17.703 -1.944 1 97.12 102 ILE A N 1
ATOM 796 C CA . ILE A 1 102 ? 3.951 -18.719 -1.532 1 97.12 102 ILE A CA 1
ATOM 797 C C . ILE A 1 102 ? 3.227 -19.875 -0.851 1 97.12 102 ILE A C 1
ATOM 799 O O . ILE A 1 102 ? 3.471 -21.047 -1.171 1 97.12 102 ILE A O 1
ATOM 803 N N . ASP A 1 103 ? 2.334 -19.562 0.023 1 96.69 103 ASP A N 1
ATOM 804 C CA . ASP A 1 103 ? 1.598 -20.578 0.763 1 96.69 103 ASP A CA 1
ATOM 805 C C . ASP A 1 103 ? 0.806 -21.484 -0.184 1 96.69 103 ASP A C 1
ATOM 807 O O . ASP A 1 103 ? 0.851 -22.703 -0.064 1 96.69 103 ASP A O 1
ATOM 811 N N . ARG A 1 104 ? 0.154 -20.859 -1.119 1 95.31 104 ARG A N 1
ATOM 812 C CA . ARG A 1 104 ? -0.692 -21.609 -2.045 1 95.31 104 ARG A CA 1
ATOM 813 C C . ARG A 1 104 ? 0.15 -22.453 -3.006 1 95.31 104 ARG A C 1
ATOM 815 O O . ARG A 1 104 ? -0.16 -23.609 -3.262 1 95.31 104 ARG A O 1
ATOM 822 N N . LEU A 1 105 ? 1.22 -21.906 -3.529 1 95.62 105 LEU A N 1
ATOM 823 C CA . LEU A 1 105 ? 2.062 -22.609 -4.496 1 95.62 105 LEU A CA 1
ATOM 824 C C . LEU A 1 105 ? 2.822 -23.75 -3.826 1 95.62 105 LEU A C 1
ATOM 826 O O . LEU A 1 105 ? 3.096 -24.781 -4.457 1 95.62 105 LEU A O 1
ATOM 830 N N . SER A 1 106 ? 3.178 -23.562 -2.533 1 95.88 106 SER A N 1
ATOM 831 C CA . SER A 1 106 ? 3.857 -24.641 -1.807 1 95.88 106 SER A CA 1
ATOM 832 C C . SER A 1 106 ? 2.984 -25.875 -1.708 1 95.88 106 SER A C 1
ATOM 834 O O . SER A 1 106 ? 3.463 -27 -1.905 1 95.88 106 SER A O 1
ATOM 836 N N . VAL A 1 107 ? 1.74 -25.641 -1.426 1 94.12 107 VAL A N 1
ATOM 837 C CA . VAL A 1 107 ? 0.794 -26.75 -1.361 1 94.12 107 VAL A CA 1
ATOM 838 C C . VAL A 1 107 ? 0.648 -27.391 -2.74 1 94.12 107 VAL A C 1
ATOM 840 O O . VAL A 1 107 ? 0.72 -28.609 -2.877 1 94.12 107 VAL A O 1
ATOM 843 N N . LEU A 1 108 ? 0.507 -26.578 -3.711 1 91.88 108 LEU A N 1
ATOM 844 C CA . LEU A 1 108 ? 0.346 -27.031 -5.086 1 91.88 108 LEU A CA 1
ATOM 845 C C . LEU A 1 108 ? 1.566 -27.828 -5.543 1 91.88 108 LEU A C 1
ATOM 847 O O . LEU A 1 108 ? 1.43 -28.875 -6.191 1 91.88 108 LEU A O 1
ATOM 851 N N . SER A 1 109 ? 2.738 -27.328 -5.242 1 93.06 109 SER A N 1
ATOM 852 C CA . SER A 1 109 ? 3.973 -27.953 -5.695 1 93.06 109 SER A CA 1
ATOM 853 C C . SER A 1 109 ? 4.117 -29.359 -5.129 1 93.06 109 SER A C 1
ATOM 855 O O . SER A 1 109 ? 4.609 -30.266 -5.809 1 93.06 109 SER A O 1
ATOM 857 N N . GLU A 1 110 ? 3.654 -29.594 -3.936 1 92.56 110 GLU A N 1
ATOM 858 C CA . GLU A 1 110 ? 3.719 -30.906 -3.318 1 92.56 110 GLU A CA 1
ATOM 859 C C . GLU A 1 110 ? 2.754 -31.875 -3.988 1 92.56 110 GLU A C 1
ATOM 861 O O . GLU A 1 110 ? 3.064 -33.062 -4.148 1 92.56 110 GLU A O 1
ATOM 866 N N . GLU A 1 111 ? 1.696 -31.359 -4.438 1 89.81 111 GLU A N 1
ATOM 867 C CA . GLU A 1 111 ? 0.674 -32.188 -5.082 1 89.81 111 GLU A CA 1
ATOM 868 C C . GLU A 1 111 ? 1.153 -32.688 -6.434 1 89.81 111 GLU A C 1
ATOM 870 O O . GLU A 1 111 ? 0.78 -33.781 -6.848 1 89.81 111 GLU A O 1
ATOM 875 N N . ILE A 1 112 ? 2.051 -31.969 -7.074 1 89.81 112 ILE A N 1
ATOM 876 C CA . ILE A 1 112 ? 2.422 -32.344 -8.43 1 89.81 112 ILE A CA 1
ATOM 877 C C . ILE A 1 112 ? 3.891 -32.75 -8.469 1 89.81 112 ILE A C 1
ATOM 879 O O . ILE A 1 112 ? 4.508 -32.781 -9.539 1 89.81 112 ILE A O 1
ATOM 883 N N . LYS A 1 113 ? 4.484 -32.969 -7.375 1 91.25 113 LYS A N 1
ATOM 884 C CA . LYS A 1 113 ? 5.922 -33.188 -7.234 1 91.25 113 LYS A CA 1
ATOM 885 C C . LYS A 1 113 ? 6.398 -34.344 -8.078 1 91.25 113 LYS A C 1
ATOM 887 O O . LYS A 1 113 ? 7.434 -34.25 -8.742 1 91.25 113 LYS A O 1
ATOM 892 N N . HIS A 1 114 ? 5.574 -35.406 -8.062 1 88.56 114 HIS A N 1
ATOM 893 C CA . HIS A 1 114 ? 6.004 -36.594 -8.758 1 88.56 114 HIS A CA 1
ATOM 894 C C . HIS A 1 114 ? 4.98 -37.031 -9.805 1 88.56 114 HIS A C 1
ATOM 896 O O . HIS A 1 114 ? 3.775 -36.875 -9.602 1 88.56 114 HIS A O 1
ATOM 902 N N . ASP A 1 115 ? 5.555 -37.5 -10.875 1 82.25 115 ASP A N 1
ATOM 903 C CA . ASP A 1 115 ? 4.66 -38.062 -11.891 1 82.25 115 ASP A CA 1
ATOM 904 C C . ASP A 1 115 ? 4.23 -39.469 -11.531 1 82.25 115 ASP A C 1
ATOM 906 O O . ASP A 1 115 ? 4.426 -39.938 -10.398 1 82.25 115 ASP A O 1
ATOM 910 N N . VAL A 1 116 ? 3.648 -40.156 -12.57 1 81.44 116 VAL A N 1
ATOM 911 C CA . VAL A 1 116 ? 3.07 -41.469 -12.328 1 81.44 116 VAL A CA 1
ATOM 912 C C . VAL A 1 116 ? 4.184 -42.5 -12.094 1 81.44 116 VAL A C 1
ATOM 914 O O . VAL A 1 116 ? 3.951 -43.562 -11.508 1 81.44 116 VAL A O 1
ATOM 917 N N . TYR A 1 117 ? 5.383 -42.188 -12.484 1 87.38 117 TYR A N 1
ATOM 918 C CA . TYR A 1 117 ? 6.512 -43.125 -12.352 1 87.38 117 TYR A CA 1
ATOM 919 C C . TYR A 1 117 ? 7.324 -42.812 -11.102 1 87.38 117 TYR A C 1
ATOM 921 O O . TYR A 1 117 ? 8.289 -43.5 -10.789 1 87.38 117 TYR A O 1
ATOM 929 N N . GLY A 1 118 ? 7.008 -41.719 -10.359 1 87.56 118 GLY A N 1
ATOM 930 C CA . GLY A 1 118 ? 7.699 -41.344 -9.133 1 87.56 118 GLY A CA 1
ATOM 931 C C . GLY A 1 118 ? 8.82 -40.344 -9.352 1 87.56 118 GLY A C 1
ATOM 932 O O . GLY A 1 118 ? 9.523 -40 -8.414 1 87.56 118 GLY A O 1
ATOM 933 N N . ASP A 1 119 ? 8.961 -39.938 -10.664 1 88.38 119 ASP A N 1
ATOM 934 C CA . ASP A 1 119 ? 9.984 -38.969 -10.992 1 88.38 119 ASP A CA 1
ATOM 935 C C . ASP A 1 119 ? 9.484 -37.531 -10.75 1 88.38 119 ASP A C 1
ATOM 937 O O . ASP A 1 119 ? 8.297 -37.281 -10.883 1 88.38 119 ASP A O 1
ATOM 941 N N . GLN A 1 120 ? 10.445 -36.688 -10.422 1 90.25 120 GLN A N 1
ATOM 942 C CA . GLN A 1 120 ? 10.102 -35.281 -10.227 1 90.25 120 GLN A CA 1
ATOM 943 C C . GLN A 1 120 ? 9.648 -34.656 -11.531 1 90.25 120 GLN A C 1
ATOM 945 O O . GLN A 1 120 ? 10.273 -34.844 -12.578 1 90.25 120 GLN A O 1
ATOM 950 N N . THR A 1 121 ? 8.617 -33.906 -11.422 1 87.94 121 THR A N 1
ATOM 951 C CA . THR A 1 121 ? 8.047 -33.312 -12.625 1 87.94 121 THR A CA 1
ATOM 952 C C . THR A 1 121 ? 8.758 -32 -12.969 1 87.94 121 THR A C 1
ATOM 954 O O . THR A 1 121 ? 9.289 -31.312 -12.086 1 87.94 121 THR A O 1
ATOM 957 N N . GLU A 1 122 ? 8.742 -31.656 -14.242 1 87.75 122 GLU A N 1
ATOM 958 C CA . GLU A 1 122 ? 9.211 -30.344 -14.68 1 87.75 122 GLU A CA 1
ATOM 959 C C . GLU A 1 122 ? 8.383 -29.234 -14.062 1 87.75 122 GLU A C 1
ATOM 961 O O . GLU A 1 122 ? 8.914 -28.172 -13.727 1 87.75 122 GLU A O 1
ATOM 966 N N . ALA A 1 123 ? 7.148 -29.516 -13.891 1 89 123 ALA A N 1
ATOM 967 C CA . ALA A 1 123 ? 6.234 -28.547 -13.312 1 89 123 ALA A CA 1
ATOM 968 C C . ALA A 1 123 ? 6.656 -28.172 -11.891 1 89 123 ALA A C 1
ATOM 970 O O . ALA A 1 123 ? 6.559 -27.016 -11.484 1 89 123 ALA A O 1
ATOM 971 N N . TYR A 1 124 ? 7.09 -29.094 -11.18 1 93 124 TYR A N 1
ATOM 972 C CA . TYR A 1 124 ? 7.562 -28.844 -9.82 1 93 124 TYR A CA 1
ATOM 973 C C . TYR A 1 124 ? 8.711 -27.844 -9.82 1 93 124 TYR A C 1
ATOM 975 O O . TYR A 1 124 ? 8.695 -26.875 -9.047 1 93 124 TYR A O 1
ATOM 983 N N . ASP A 1 125 ? 9.625 -28.047 -10.68 1 93.56 125 ASP A N 1
ATOM 984 C CA . ASP A 1 125 ? 10.781 -27.172 -10.742 1 93.56 125 ASP A CA 1
ATOM 985 C C . ASP A 1 125 ? 10.359 -25.75 -11.109 1 93.56 125 ASP A C 1
ATOM 987 O O . ASP A 1 125 ? 10.859 -24.781 -10.531 1 93.56 125 ASP A O 1
ATOM 991 N N . LEU A 1 126 ? 9.461 -25.672 -12.031 1 93.12 126 LEU A N 1
ATOM 992 C CA . LEU A 1 126 ? 9 -24.359 -12.477 1 93.12 126 LEU A CA 1
ATOM 993 C C . LEU A 1 126 ? 8.258 -23.625 -11.367 1 93.12 126 LEU A C 1
ATOM 995 O O . LEU A 1 126 ? 8.414 -22.406 -11.195 1 93.12 126 LEU A O 1
ATOM 999 N N . ILE A 1 127 ? 7.523 -24.328 -10.609 1 94.06 127 ILE A N 1
ATOM 1000 C CA . ILE A 1 127 ? 6.785 -23.734 -9.5 1 94.06 127 ILE A CA 1
ATOM 1001 C C . ILE A 1 127 ? 7.758 -23.297 -8.406 1 94.06 127 ILE A C 1
ATOM 1003 O O . ILE A 1 127 ? 7.574 -22.25 -7.785 1 94.06 127 ILE A O 1
ATOM 1007 N N . GLN A 1 128 ? 8.75 -24.109 -8.188 1 95.81 128 GLN A N 1
ATOM 1008 C CA . GLN A 1 128 ? 9.758 -23.719 -7.199 1 95.81 128 GLN A CA 1
ATOM 1009 C C . GLN A 1 128 ? 10.453 -22.422 -7.594 1 95.81 128 GLN A C 1
ATOM 1011 O O . GLN A 1 128 ? 10.766 -21.594 -6.734 1 95.81 128 GLN A O 1
ATOM 1016 N N . ASP A 1 129 ? 10.633 -22.25 -8.859 1 95.69 129 ASP A N 1
ATOM 1017 C CA . ASP A 1 129 ? 11.219 -21.016 -9.352 1 95.69 129 ASP A CA 1
ATOM 1018 C C . ASP A 1 129 ? 10.312 -19.812 -9.055 1 95.69 129 ASP A C 1
ATOM 1020 O O . ASP A 1 129 ? 10.789 -18.75 -8.664 1 95.69 129 ASP A O 1
ATOM 1024 N N . GLU A 1 130 ? 9.047 -20.016 -9.289 1 95.56 130 GLU A N 1
ATOM 1025 C CA . GLU A 1 130 ? 8.094 -18.953 -9 1 95.56 130 GLU A CA 1
ATOM 1026 C C . GLU A 1 130 ? 8.055 -18.641 -7.504 1 95.56 130 GLU A C 1
ATOM 1028 O O . GLU A 1 130 ? 7.984 -17.469 -7.113 1 95.56 130 GLU A O 1
ATOM 1033 N N . ILE A 1 131 ? 8.117 -19.656 -6.68 1 96.69 131 ILE A N 1
ATOM 1034 C CA . ILE A 1 131 ? 8.133 -19.469 -5.234 1 96.69 131 ILE A CA 1
ATOM 1035 C C . ILE A 1 131 ? 9.359 -18.641 -4.836 1 96.69 131 ILE A C 1
ATOM 1037 O O . ILE A 1 131 ? 9.266 -17.734 -4.012 1 96.69 131 ILE A O 1
ATOM 1041 N N . TYR A 1 132 ? 10.422 -18.938 -5.473 1 97 132 TYR A N 1
ATOM 1042 C CA . TYR A 1 132 ? 11.648 -18.203 -5.184 1 97 132 TYR A CA 1
ATOM 1043 C C . TYR A 1 132 ? 11.5 -16.734 -5.527 1 97 132 TYR A C 1
ATOM 1045 O O . TYR A 1 132 ? 11.938 -15.867 -4.766 1 97 132 TYR A O 1
ATOM 1053 N N . LYS A 1 133 ? 10.906 -16.422 -6.617 1 95.75 133 LYS A N 1
ATOM 1054 C CA . LYS A 1 133 ? 10.672 -15.047 -7.016 1 95.75 133 LYS A CA 1
ATOM 1055 C C . LYS A 1 133 ? 9.773 -14.328 -6.016 1 95.75 133 LYS A C 1
ATOM 1057 O O . LYS A 1 133 ? 10 -13.156 -5.699 1 95.75 133 LYS A O 1
ATOM 1062 N N . GLN A 1 134 ? 8.766 -15.016 -5.523 1 96.88 134 GLN A N 1
ATOM 1063 C CA . GLN A 1 134 ? 7.887 -14.453 -4.504 1 96.88 134 GLN A CA 1
ATOM 1064 C C . GLN A 1 134 ? 8.641 -14.203 -3.201 1 96.88 134 GLN A C 1
ATOM 1066 O O . GLN A 1 134 ? 8.406 -13.203 -2.521 1 96.88 134 GLN A O 1
ATOM 1071 N N . GLU A 1 135 ? 9.523 -15.102 -2.854 1 97.25 135 GLU A N 1
ATOM 1072 C CA . GLU A 1 135 ? 10.297 -14.969 -1.622 1 97.25 135 GLU A CA 1
ATOM 1073 C C . GLU A 1 135 ? 11.203 -13.742 -1.664 1 97.25 135 GLU A C 1
ATOM 1075 O O . GLU A 1 135 ? 11.438 -13.102 -0.637 1 97.25 135 GLU A O 1
ATOM 1080 N N . LYS A 1 136 ? 11.672 -13.438 -2.854 1 96.19 136 LYS A N 1
ATOM 1081 C CA . LYS A 1 136 ? 12.5 -12.242 -3.004 1 96.19 136 LYS A CA 1
ATOM 1082 C C . LYS A 1 136 ? 11.703 -10.977 -2.68 1 96.19 136 LYS A C 1
ATOM 1084 O O . LYS A 1 136 ? 12.234 -10.039 -2.092 1 96.19 136 LYS A O 1
ATOM 1089 N N . ILE A 1 137 ? 10.461 -10.953 -3.043 1 96.19 137 ILE A N 1
ATOM 1090 C CA . ILE A 1 137 ? 9.578 -9.828 -2.756 1 96.19 137 ILE A CA 1
ATOM 1091 C C . ILE A 1 137 ? 9.266 -9.789 -1.261 1 96.19 137 ILE A C 1
ATOM 1093 O O . ILE A 1 137 ? 9.375 -8.734 -0.627 1 96.19 137 ILE A O 1
ATOM 1097 N N . LEU A 1 138 ? 8.953 -10.922 -0.686 1 97.25 138 LEU A N 1
ATOM 1098 C CA . LEU A 1 138 ? 8.57 -11.047 0.716 1 97.25 138 LEU A CA 1
ATOM 1099 C C . LEU A 1 138 ? 9.727 -10.648 1.632 1 97.25 138 LEU A C 1
ATOM 1101 O O . LEU A 1 138 ? 9.516 -9.969 2.639 1 97.25 138 LEU A O 1
ATOM 1105 N N . ASN A 1 139 ? 10.914 -11.055 1.226 1 96.75 139 ASN A N 1
ATOM 1106 C CA . ASN A 1 139 ? 12.039 -10.945 2.143 1 96.75 139 ASN A CA 1
ATOM 1107 C C . ASN A 1 139 ? 12.875 -9.695 1.865 1 96.75 139 ASN A C 1
ATOM 1109 O O . ASN A 1 139 ? 13.898 -9.469 2.51 1 96.75 139 ASN A O 1
ATOM 1113 N N . LYS A 1 140 ? 12.508 -8.93 0.88 1 96.56 140 LYS A N 1
ATOM 1114 C CA . LYS A 1 140 ? 13.266 -7.711 0.603 1 96.56 140 LYS A CA 1
ATOM 1115 C C . LYS A 1 140 ? 13.352 -6.824 1.842 1 96.56 140 LYS A C 1
ATOM 1117 O O . LYS A 1 140 ? 12.336 -6.535 2.479 1 96.56 140 LYS A O 1
ATOM 1122 N N . THR A 1 141 ? 14.484 -6.34 2.127 1 97.31 141 THR A N 1
ATOM 1123 C CA . THR A 1 141 ? 14.75 -5.594 3.352 1 97.31 141 THR A CA 1
ATOM 1124 C C . THR A 1 141 ? 14.102 -4.215 3.297 1 97.31 141 THR A C 1
ATOM 1126 O O . THR A 1 141 ? 14.156 -3.537 2.268 1 97.31 141 THR A O 1
ATOM 1129 N N . VAL A 1 142 ? 13.516 -3.855 4.41 1 98.31 142 VAL A N 1
ATOM 1130 C CA . VAL A 1 142 ? 12.922 -2.531 4.582 1 98.31 142 VAL A CA 1
ATOM 1131 C C . VAL A 1 142 ? 13.492 -1.868 5.832 1 98.31 142 VAL A C 1
ATOM 1133 O O . VAL A 1 142 ? 13.445 -2.443 6.922 1 98.31 142 VAL A O 1
ATOM 1136 N N . LEU A 1 143 ? 14.047 -0.718 5.68 1 98.25 143 LEU A N 1
ATOM 1137 C CA . LEU A 1 143 ? 14.5 0.108 6.797 1 98.25 143 LEU A CA 1
ATOM 1138 C C . LEU A 1 143 ? 13.625 1.353 6.938 1 98.25 143 LEU A C 1
ATOM 1140 O O . LEU A 1 143 ? 13.445 2.1 5.973 1 98.25 143 LEU A O 1
ATOM 1144 N N . CYS A 1 144 ? 13.07 1.527 8.141 1 97.75 144 CYS A N 1
ATOM 1145 C CA . CYS A 1 144 ? 12.258 2.705 8.406 1 97.75 144 CYS A CA 1
ATOM 1146 C C . CYS A 1 144 ? 12.898 3.586 9.469 1 97.75 144 CYS A C 1
ATOM 1148 O O . CYS A 1 144 ? 13.383 3.084 10.484 1 97.75 144 CYS A O 1
ATOM 1150 N N . TYR A 1 145 ? 12.945 4.797 9.18 1 96.25 145 TYR A N 1
ATOM 1151 C CA . TYR A 1 145 ? 13.312 5.797 10.172 1 96.25 145 TYR A CA 1
ATOM 1152 C C . TYR A 1 145 ? 12.367 6.992 10.117 1 96.25 145 TYR A C 1
ATOM 1154 O O . TYR A 1 145 ? 11.438 7.02 9.312 1 96.25 145 TYR A O 1
ATOM 1162 N N . CYS A 1 146 ? 12.477 7.891 11.086 1 95.19 146 CYS A N 1
ATOM 1163 C CA . CYS A 1 146 ? 11.633 9.078 11.172 1 95.19 146 CYS A CA 1
ATOM 1164 C C . CYS A 1 146 ? 12.461 10.312 11.516 1 95.19 146 CYS A C 1
ATOM 1166 O O . CYS A 1 146 ? 13.047 10.391 12.602 1 95.19 146 CYS A O 1
ATOM 1168 N N . SER A 1 147 ? 12.445 11.273 10.617 1 93.44 147 SER A N 1
ATOM 1169 C CA . SER A 1 147 ? 13.312 12.438 10.789 1 93.44 147 SER A CA 1
ATOM 1170 C C . SER A 1 147 ? 12.617 13.523 11.609 1 93.44 147 SER A C 1
ATOM 1172 O O . SER A 1 147 ? 13.164 14.617 11.781 1 93.44 147 SER A O 1
ATOM 1174 N N . ASP A 1 148 ? 11.383 13.266 12.016 1 90.38 148 ASP A N 1
ATOM 1175 C CA . ASP A 1 148 ? 10.781 14.188 12.977 1 90.38 148 ASP A CA 1
ATOM 1176 C C . ASP A 1 148 ? 11.594 14.234 14.273 1 90.38 148 ASP A C 1
ATOM 1178 O O . ASP A 1 148 ? 11.75 13.219 14.953 1 90.38 148 ASP A O 1
ATOM 1182 N N . ILE A 1 149 ? 12.039 15.43 14.602 1 85.5 149 ILE A N 1
ATOM 1183 C CA . ILE A 1 149 ? 12.992 15.586 15.703 1 85.5 149 ILE A CA 1
ATOM 1184 C C . ILE A 1 149 ? 12.297 15.266 17.031 1 85.5 149 ILE A C 1
ATOM 1186 O O . ILE A 1 149 ? 12.961 15.086 18.047 1 85.5 149 ILE A O 1
ATOM 1190 N N . ARG A 1 150 ? 10.977 15.195 16.984 1 82.12 150 ARG A N 1
ATOM 1191 C CA . ARG A 1 150 ? 10.219 14.898 18.188 1 82.12 150 ARG A CA 1
ATOM 1192 C C . ARG A 1 150 ? 10.047 13.391 18.375 1 82.12 150 ARG A C 1
ATOM 1194 O O . ARG A 1 150 ? 9.578 12.938 19.406 1 82.12 150 ARG A O 1
ATOM 1201 N N . GLN A 1 151 ? 10.359 12.68 17.359 1 82.19 151 GLN A N 1
ATOM 1202 C CA . GLN A 1 151 ? 10.203 11.234 17.438 1 82.19 151 GLN A CA 1
ATOM 1203 C C . GLN A 1 151 ? 11.109 10.625 18.5 1 82.19 151 GLN A C 1
ATOM 1205 O O . GLN A 1 151 ? 12.312 10.898 18.516 1 82.19 151 GLN A O 1
ATOM 1210 N N . GLY A 1 152 ? 10.516 10.18 19.625 1 66.31 152 GLY A N 1
ATOM 1211 C CA . GLY A 1 152 ? 11.109 9.898 20.922 1 66.31 152 GLY A CA 1
ATOM 1212 C C . GLY A 1 152 ? 12.07 8.727 20.891 1 66.31 152 GLY A C 1
ATOM 1213 O O . GLY A 1 152 ? 12.758 8.453 21.875 1 66.31 152 GLY A O 1
ATOM 1214 N N . HIS A 1 153 ? 12.297 8.047 19.922 1 64 153 HIS A N 1
ATOM 1215 C CA . HIS A 1 153 ? 13.219 6.918 19.875 1 64 153 HIS A CA 1
ATOM 1216 C C . HIS A 1 153 ? 12.945 5.93 21 1 64 153 HIS A C 1
ATOM 1218 O O . HIS A 1 153 ? 13.875 5.461 21.656 1 64 153 HIS A O 1
ATOM 1224 N N . GLY A 1 154 ? 11.578 5.762 21.312 1 62.59 154 GLY A N 1
ATOM 1225 C CA . GLY A 1 154 ? 11.188 4.711 22.25 1 62.59 154 GLY A CA 1
ATOM 1226 C C . GLY A 1 154 ? 10.984 5.211 23.656 1 62.59 154 GLY A C 1
ATOM 1227 O O . GLY A 1 154 ? 10.695 4.426 24.562 1 62.59 154 GLY A O 1
ATOM 1228 N N . LYS A 1 155 ? 11.18 6.492 23.906 1 67.31 155 LYS A N 1
ATOM 1229 C CA . LYS A 1 155 ? 10.984 6.996 25.25 1 67.31 155 LYS A CA 1
ATOM 1230 C C . LYS A 1 155 ? 9.508 7.129 25.594 1 67.31 155 LYS A C 1
ATOM 1232 O O . LYS A 1 155 ? 8.742 7.742 24.828 1 67.31 155 LYS A O 1
ATOM 1237 N N . PRO A 1 156 ? 9.086 6.457 26.672 1 71 156 PRO A N 1
ATOM 1238 C CA . PRO A 1 156 ? 7.668 6.5 27.031 1 71 156 PRO A CA 1
ATOM 1239 C C . PRO A 1 156 ? 7.238 7.863 27.562 1 71 156 PRO A C 1
ATOM 1241 O O . PRO A 1 156 ? 8.07 8.633 28.047 1 71 156 PRO A O 1
ATOM 1244 N N . TYR A 1 157 ? 6.039 8.18 27.375 1 72.81 157 TYR A N 1
ATOM 1245 C CA . TYR A 1 157 ? 5.418 9.336 28.016 1 72.81 157 TYR A CA 1
ATOM 1246 C C . TYR A 1 157 ? 4.621 8.914 29.234 1 72.81 157 TYR A C 1
ATOM 1248 O O . TYR A 1 157 ? 3.768 8.031 29.156 1 72.81 157 TYR A O 1
ATOM 1256 N N . THR A 1 158 ? 4.945 9.453 30.359 1 77.94 158 THR A N 1
ATOM 1257 C CA . THR A 1 158 ? 4.164 9.172 31.562 1 77.94 158 THR A CA 1
ATOM 1258 C C . THR A 1 158 ? 2.799 9.852 31.484 1 77.94 158 THR A C 1
ATOM 1260 O O . THR A 1 158 ? 1.787 9.266 31.875 1 77.94 158 THR A O 1
ATOM 1263 N N . ASP A 1 159 ? 2.793 11.047 30.969 1 74.5 159 ASP A N 1
ATOM 1264 C CA . ASP A 1 159 ? 1.587 11.82 30.688 1 74.5 159 ASP A CA 1
ATOM 1265 C C . ASP A 1 159 ? 1.312 11.852 29.188 1 74.5 159 ASP A C 1
ATOM 1267 O O . ASP A 1 159 ? 2.02 12.531 28.438 1 74.5 159 ASP A O 1
ATOM 1271 N N . PRO A 1 160 ? 0.351 11.078 28.812 1 74.19 160 PRO A N 1
ATOM 1272 C CA . PRO A 1 160 ? 0.1 10.984 27.375 1 74.19 160 PRO A CA 1
ATOM 1273 C C . PRO A 1 160 ? -0.215 12.336 26.734 1 74.19 160 PRO A C 1
ATOM 1275 O O . PRO A 1 160 ? 0.069 12.547 25.547 1 74.19 160 PRO A O 1
ATOM 1278 N N . ASP A 1 161 ? -0.716 13.297 27.547 1 77.88 161 ASP A N 1
ATOM 1279 C CA . ASP A 1 161 ? -1.078 14.602 27 1 77.88 161 ASP A CA 1
ATOM 1280 C C . ASP A 1 161 ? 0.164 15.453 26.734 1 77.88 161 ASP A C 1
ATOM 1282 O O . ASP A 1 161 ? 0.088 16.469 26.062 1 77.88 161 ASP A O 1
ATOM 1286 N N . ARG A 1 162 ? 1.277 14.992 27.203 1 72.31 162 ARG A N 1
ATOM 1287 C CA . ARG A 1 162 ? 2.527 15.719 27 1 72.31 162 ARG A CA 1
ATOM 1288 C C . ARG A 1 162 ? 3.344 15.094 25.875 1 72.31 162 ARG A C 1
ATOM 1290 O O . ARG A 1 162 ? 4.465 15.523 25.594 1 72.31 162 ARG A O 1
ATOM 1297 N N . ALA A 1 163 ? 2.68 14 25.281 1 76.38 163 ALA A N 1
ATOM 1298 C CA . ALA A 1 163 ? 3.379 13.406 24.141 1 76.38 163 ALA A CA 1
ATOM 1299 C C . ALA A 1 163 ? 3.57 14.422 23.031 1 76.38 163 ALA A C 1
ATOM 1301 O O . ALA A 1 163 ? 2.623 15.102 22.625 1 76.38 163 ALA A O 1
ATOM 1302 N N . GLU A 1 164 ? 4.836 14.641 22.578 1 73.19 164 GLU A N 1
ATOM 1303 C CA . GLU A 1 164 ? 5.18 15.633 21.562 1 73.19 164 GLU A CA 1
ATOM 1304 C C . GLU A 1 164 ? 4.992 15.078 20.156 1 73.19 164 GLU A C 1
ATOM 1306 O O . GLU A 1 164 ? 4.922 15.836 19.188 1 73.19 164 GLU A O 1
ATOM 1311 N N . PHE A 1 165 ? 5.008 13.758 20.078 1 82.38 165 PHE A N 1
ATOM 1312 C CA . PHE A 1 165 ? 4.945 13.133 18.75 1 82.38 165 PHE A CA 1
ATOM 1313 C C . PHE A 1 165 ? 4.215 11.797 18.828 1 82.38 165 PHE A C 1
ATOM 1315 O O . PHE A 1 165 ? 4.344 11.062 19.812 1 82.38 165 PHE A O 1
ATOM 1322 N N . SER A 1 166 ? 3.324 11.617 17.844 1 82.19 166 SER A N 1
ATOM 1323 C CA . SER A 1 166 ? 2.666 10.32 17.688 1 82.19 166 SER A CA 1
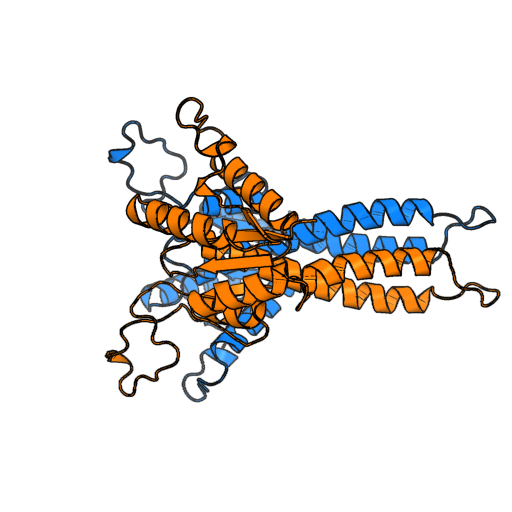ATOM 1324 C C . SER A 1 166 ? 2.52 9.953 16.219 1 82.19 166 SER A C 1
ATOM 1326 O O . SER A 1 166 ? 2.266 10.812 15.375 1 82.19 166 SER A O 1
ATOM 1328 N N . THR A 1 167 ? 2.867 8.711 15.977 1 86.38 167 THR A N 1
ATOM 1329 C CA . THR A 1 167 ? 2.625 8.156 14.656 1 86.38 167 THR A CA 1
ATOM 1330 C C . THR A 1 167 ? 1.255 7.484 14.594 1 86.38 167 THR A C 1
ATOM 1332 O O . THR A 1 167 ? 0.841 6.812 15.539 1 86.38 167 THR A O 1
ATOM 1335 N N . ASN A 1 168 ? 0.554 7.805 13.492 1 90.31 168 ASN A N 1
ATOM 1336 C CA . ASN A 1 168 ? -0.674 7.043 13.281 1 90.31 168 ASN A CA 1
ATOM 1337 C C . ASN A 1 168 ? -0.456 5.551 13.508 1 90.31 168 ASN A C 1
ATOM 1339 O O . ASN A 1 168 ? 0.471 4.961 12.953 1 90.31 168 ASN A O 1
ATOM 1343 N N . GLN A 1 169 ? -1.296 4.969 14.234 1 89.38 169 GLN A N 1
ATOM 1344 C CA . GLN A 1 169 ? -1.021 3.619 14.719 1 89.38 169 GLN A CA 1
ATOM 1345 C C . GLN A 1 169 ? -1.137 2.602 13.586 1 89.38 169 GLN A C 1
ATOM 1347 O O . GLN A 1 169 ? -0.465 1.568 13.602 1 89.38 169 GLN A O 1
ATOM 1352 N N . PHE A 1 170 ? -2.047 2.795 12.68 1 93.25 170 PHE A N 1
ATOM 1353 C CA . PHE A 1 170 ? -2.059 1.93 11.5 1 93.25 170 PHE A CA 1
ATOM 1354 C C . PHE A 1 170 ? -0.736 2.016 10.75 1 93.25 170 PHE A C 1
ATOM 1356 O O . PHE A 1 170 ? -0.174 0.993 10.352 1 93.25 170 PHE A O 1
ATOM 1363 N N . VAL A 1 171 ? -0.256 3.225 10.57 1 95.31 171 VAL A N 1
ATOM 1364 C CA . VAL A 1 171 ? 1.017 3.455 9.898 1 95.31 171 VAL A CA 1
ATOM 1365 C C . VAL A 1 171 ? 2.146 2.797 10.68 1 95.31 171 VAL A C 1
ATOM 1367 O O . VAL A 1 171 ? 3.008 2.129 10.109 1 95.31 171 VAL A O 1
ATOM 1370 N N . TYR A 1 172 ? 2.123 3 12.016 1 94.75 172 TYR A N 1
ATOM 1371 C CA . TYR A 1 172 ? 3.166 2.371 12.812 1 94.75 172 TYR A CA 1
ATOM 1372 C C . TYR A 1 172 ? 3.082 0.852 12.727 1 94.75 172 TYR A C 1
ATOM 1374 O O . TYR A 1 172 ? 4.105 0.167 12.703 1 94.75 172 TYR A O 1
ATOM 1382 N N . GLY A 1 173 ? 1.841 0.284 12.688 1 95.25 173 GLY A N 1
ATOM 1383 C CA . GLY A 1 173 ? 1.68 -1.138 12.43 1 95.25 173 GLY A CA 1
ATOM 1384 C C . GLY A 1 173 ? 2.344 -1.589 11.141 1 95.25 173 GLY A C 1
ATOM 1385 O O . GLY A 1 173 ? 2.949 -2.66 11.094 1 95.25 173 GLY A O 1
ATOM 1386 N N . MET A 1 174 ? 2.234 -0.766 10.148 1 97.31 174 MET A N 1
ATOM 1387 C CA . MET A 1 174 ? 2.889 -1.07 8.883 1 97.31 174 MET A CA 1
ATOM 1388 C C . MET A 1 174 ? 4.406 -1.06 9.031 1 97.31 174 MET A C 1
ATOM 1390 O O . MET A 1 174 ? 5.094 -1.92 8.484 1 97.31 174 MET A O 1
ATOM 1394 N N . VAL A 1 175 ? 4.883 -0.067 9.75 1 96.94 175 VAL A N 1
ATOM 1395 C CA . VAL A 1 175 ? 6.324 0.028 9.977 1 96.94 175 VAL A CA 1
ATOM 1396 C C . VAL A 1 175 ? 6.824 -1.246 10.648 1 96.94 175 VAL A C 1
ATOM 1398 O O . VAL A 1 175 ? 7.805 -1.849 10.203 1 96.94 175 VAL A O 1
ATOM 1401 N N . LEU A 1 176 ? 6.152 -1.656 11.68 1 96.44 176 LEU A N 1
ATOM 1402 C CA . LEU A 1 176 ? 6.547 -2.855 12.406 1 96.44 176 LEU A CA 1
ATOM 1403 C C . LEU A 1 176 ? 6.488 -4.086 11.508 1 96.44 176 LEU A C 1
ATOM 1405 O O . LEU A 1 176 ? 7.406 -4.91 11.516 1 96.44 176 LEU A O 1
ATOM 1409 N N . GLU A 1 177 ? 5.438 -4.168 10.742 1 96.19 177 GLU A N 1
ATOM 1410 C CA . GLU A 1 177 ? 5.277 -5.305 9.836 1 96.19 177 GLU A CA 1
ATOM 1411 C C . GLU A 1 177 ? 6.379 -5.332 8.781 1 96.19 177 GLU A C 1
ATOM 1413 O O . GLU A 1 177 ? 6.984 -6.375 8.539 1 96.19 177 GLU A O 1
ATOM 1418 N N . ALA A 1 178 ? 6.68 -4.215 8.211 1 96.94 178 ALA A N 1
ATOM 1419 C CA . ALA A 1 178 ? 7.645 -4.117 7.113 1 96.94 178 ALA A CA 1
ATOM 1420 C C . ALA A 1 178 ? 9.062 -4.383 7.605 1 96.94 178 ALA A C 1
ATOM 1422 O O . ALA A 1 178 ? 9.914 -4.855 6.848 1 96.94 178 ALA A O 1
ATOM 1423 N N . THR A 1 179 ? 9.336 -4.117 8.898 1 96.88 179 THR A N 1
ATOM 1424 C CA . THR A 1 179 ? 10.688 -4.207 9.43 1 96.88 179 THR A CA 1
ATOM 1425 C C . THR A 1 179 ? 10.836 -5.434 10.328 1 96.88 179 THR A C 1
ATOM 1427 O O . THR A 1 179 ? 11.766 -5.512 11.133 1 96.88 179 THR A O 1
ATOM 1430 N N . ASN A 1 180 ? 9.875 -6.281 10.195 1 95.31 180 ASN A N 1
ATOM 1431 C CA . ASN A 1 180 ? 9.883 -7.504 10.984 1 95.31 180 ASN A CA 1
ATOM 1432 C C . ASN A 1 180 ? 9.977 -7.207 12.484 1 95.31 180 ASN A C 1
ATOM 1434 O O . ASN A 1 180 ? 10.758 -7.832 13.195 1 95.31 180 ASN A O 1
ATOM 1438 N N . GLY A 1 181 ? 9.32 -6.172 12.875 1 95 181 GLY A N 1
ATOM 1439 C CA . GLY A 1 181 ? 9.148 -5.883 14.289 1 95 181 GLY A CA 1
ATOM 1440 C C . GLY A 1 181 ? 10.156 -4.879 14.82 1 95 181 GLY A C 1
ATOM 1441 O O . GLY A 1 181 ? 10.047 -4.418 15.953 1 95 181 GLY A O 1
ATOM 1442 N N . GLU A 1 182 ? 11.117 -4.457 14.094 1 94.31 182 GLU A N 1
ATOM 1443 C CA . GLU A 1 182 ? 12.18 -3.578 14.578 1 94.31 182 GLU A CA 1
ATOM 1444 C C . GLU A 1 182 ? 11.656 -2.162 14.805 1 94.31 182 GLU A C 1
ATOM 1446 O O . GLU A 1 182 ? 12.039 -1.505 15.781 1 94.31 182 GLU A O 1
ATOM 1451 N N . GLY A 1 183 ? 10.828 -1.71 13.891 1 94.38 183 GLY A N 1
ATOM 1452 C CA . GLY A 1 183 ? 10.336 -0.348 14.008 1 94.38 183 GLY A CA 1
ATOM 1453 C C . GLY A 1 183 ? 11.297 0.687 13.453 1 94.38 183 GLY A C 1
ATOM 1454 O O . GLY A 1 183 ? 11.953 0.453 12.438 1 94.38 183 GLY A O 1
ATOM 1455 N N . PHE A 1 184 ? 11.32 1.832 14.094 1 94.44 184 PHE A N 1
ATOM 1456 C CA . PHE A 1 184 ? 12.164 2.922 13.617 1 94.44 184 PHE A CA 1
ATOM 1457 C C . PHE A 1 184 ? 13.602 2.742 14.094 1 94.44 184 PHE A C 1
ATOM 1459 O O . PHE A 1 184 ? 13.836 2.34 15.242 1 94.44 184 PHE A O 1
ATOM 1466 N N . ILE A 1 185 ? 14.484 3.027 13.25 1 94.88 185 ILE A N 1
ATOM 1467 C CA . ILE A 1 185 ? 15.891 3.154 13.617 1 94.88 185 ILE A CA 1
ATOM 1468 C C . ILE A 1 185 ? 16.375 4.562 13.289 1 94.88 185 ILE A C 1
ATOM 1470 O O . ILE A 1 185 ? 15.648 5.363 12.703 1 94.88 185 ILE A O 1
ATOM 1474 N N . THR A 1 186 ? 17.578 4.898 13.727 1 93.75 186 THR A N 1
ATOM 1475 C CA . THR A 1 186 ? 18.141 6.215 13.438 1 93.75 186 THR A CA 1
ATOM 1476 C C . THR A 1 186 ? 18.75 6.25 12.039 1 93.75 186 THR A C 1
ATOM 1478 O O . THR A 1 186 ? 19.047 5.203 11.461 1 93.75 186 THR A O 1
ATOM 1481 N N . TRP A 1 187 ? 18.875 7.441 11.5 1 95.5 187 TRP A N 1
ATOM 1482 C CA . TRP A 1 187 ? 19.516 7.574 10.203 1 95.5 187 TRP A CA 1
ATOM 1483 C C . TRP A 1 187 ? 20.938 7.012 10.242 1 95.5 187 TRP A C 1
ATOM 1485 O O . TRP A 1 187 ? 21.375 6.363 9.289 1 95.5 187 TRP A O 1
ATOM 1495 N N . ASP A 1 188 ? 21.641 7.238 11.359 1 95.5 188 ASP A N 1
ATOM 1496 C CA . ASP A 1 188 ? 22.984 6.676 11.492 1 95.5 188 ASP A CA 1
ATOM 1497 C C . ASP A 1 188 ? 22.953 5.152 11.398 1 95.5 188 ASP A C 1
ATOM 1499 O O . ASP A 1 188 ? 23.844 4.543 10.789 1 95.5 188 ASP A O 1
ATOM 1503 N N . GLN A 1 189 ? 21.969 4.531 11.953 1 95.94 189 GLN A N 1
ATOM 1504 C CA . GLN A 1 189 ? 21.828 3.08 11.875 1 95.94 189 GLN A CA 1
ATOM 1505 C C . GLN A 1 189 ? 21.516 2.633 10.453 1 95.94 189 GLN A C 1
ATOM 1507 O O . GLN A 1 189 ? 21.953 1.565 10.023 1 95.94 189 GLN A O 1
ATOM 1512 N N . VAL A 1 190 ? 20.703 3.424 9.727 1 97.31 190 VAL A N 1
ATOM 1513 C CA . VAL A 1 190 ? 20.438 3.137 8.32 1 97.31 190 VAL A CA 1
ATOM 1514 C C . VAL A 1 190 ? 21.75 3.104 7.535 1 97.31 190 VAL A C 1
ATOM 1516 O O . VAL A 1 190 ? 22.031 2.135 6.828 1 97.31 190 VAL A O 1
ATOM 1519 N N . LEU A 1 191 ? 22.562 4.141 7.73 1 97.56 191 LEU A N 1
ATOM 1520 C CA . LEU A 1 191 ? 23.828 4.23 7.008 1 97.56 191 LEU A CA 1
ATOM 1521 C C . LEU A 1 191 ? 24.734 3.045 7.336 1 97.56 191 LEU A C 1
ATOM 1523 O O . LEU A 1 191 ? 25.359 2.473 6.445 1 97.56 191 LEU A O 1
ATOM 1527 N N . HIS A 1 192 ? 24.75 2.701 8.57 1 97.12 192 HIS A N 1
ATOM 1528 C CA . HIS A 1 192 ? 25.562 1.568 8.992 1 97.12 192 HIS A CA 1
ATOM 1529 C C . HIS A 1 192 ? 25.094 0.276 8.328 1 97.12 192 HIS A C 1
ATOM 1531 O O . HIS A 1 192 ? 25.906 -0.505 7.844 1 97.12 192 HIS A O 1
ATOM 1537 N N . ARG A 1 193 ? 23.812 0.034 8.32 1 96.44 193 ARG A N 1
ATOM 1538 C CA . ARG A 1 193 ? 23.25 -1.161 7.699 1 96.44 193 ARG A CA 1
ATOM 1539 C C . ARG A 1 193 ? 23.562 -1.199 6.207 1 96.44 193 ARG A C 1
ATOM 1541 O O . ARG A 1 193 ? 23.875 -2.26 5.656 1 96.44 193 ARG A O 1
ATOM 1548 N N . LEU A 1 194 ? 23.453 -0.035 5.559 1 97 194 LEU A N 1
ATOM 1549 C CA . LEU A 1 194 ? 23.734 0.034 4.125 1 97 194 LEU A CA 1
ATOM 1550 C C . LEU A 1 194 ? 25.203 -0.238 3.848 1 97 194 LEU A C 1
ATOM 1552 O O . LEU A 1 194 ? 25.547 -0.836 2.826 1 97 194 LEU A O 1
ATOM 1556 N N . ASP A 1 195 ? 26.062 0.236 4.734 1 95.94 195 ASP A N 1
ATOM 1557 C CA . ASP A 1 195 ? 27.484 -0.065 4.609 1 95.94 195 ASP A CA 1
ATOM 1558 C C . ASP A 1 195 ? 27.734 -1.569 4.668 1 95.94 195 ASP A C 1
ATOM 1560 O O . ASP A 1 195 ? 28.484 -2.111 3.855 1 95.94 195 ASP A O 1
ATOM 1564 N N . LEU A 1 196 ? 27.062 -2.197 5.602 1 94.75 196 LEU A N 1
ATOM 1565 C CA . LEU A 1 196 ? 27.188 -3.645 5.734 1 94.75 196 LEU A CA 1
ATOM 1566 C C . LEU A 1 196 ? 26.625 -4.352 4.508 1 94.75 196 LEU A C 1
ATOM 1568 O O . LEU A 1 196 ? 27.203 -5.348 4.047 1 94.75 196 LEU A O 1
ATOM 1572 N N . PHE A 1 197 ? 25.578 -3.846 3.99 1 92.06 197 PHE A N 1
ATOM 1573 C CA . PHE A 1 197 ? 24.953 -4.41 2.797 1 92.06 197 PHE A CA 1
ATOM 1574 C C . PHE A 1 197 ? 25.891 -4.285 1.594 1 92.06 197 PHE A C 1
ATOM 1576 O O . PHE A 1 197 ? 26.062 -5.242 0.842 1 92.06 197 PHE A O 1
ATOM 1583 N N . GLY A 1 198 ? 26.438 -3.104 1.422 1 92.38 198 GLY A N 1
ATOM 1584 C CA . GLY A 1 198 ? 27.328 -2.846 0.304 1 92.38 198 GLY A CA 1
ATOM 1585 C C . GLY A 1 198 ? 28.578 -3.699 0.332 1 92.38 198 GLY A C 1
ATOM 1586 O O . GLY A 1 198 ? 29.094 -4.098 -0.717 1 92.38 198 GLY A O 1
ATOM 1587 N N . SER A 1 199 ? 29.031 -4.035 1.519 1 90.62 199 SER A N 1
ATOM 1588 C CA . SER A 1 199 ? 30.25 -4.824 1.688 1 90.62 199 SER A CA 1
ATOM 1589 C C . SER A 1 199 ? 29.953 -6.316 1.566 1 90.62 199 SER A C 1
ATOM 1591 O O . SER A 1 199 ? 30.875 -7.137 1.572 1 90.62 199 SER A O 1
ATOM 1593 N N . GLY A 1 200 ? 28.688 -6.645 1.469 1 86.81 200 GLY A N 1
ATOM 1594 C CA . GLY A 1 200 ? 28.297 -8.039 1.338 1 86.81 200 GLY A CA 1
ATOM 1595 C C . GLY A 1 200 ? 28.281 -8.781 2.662 1 86.81 200 GLY A C 1
ATOM 1596 O O . GLY A 1 200 ? 28.172 -10.008 2.691 1 86.81 200 GLY A O 1
ATOM 1597 N N . LEU A 1 201 ? 28.375 -8.078 3.725 1 83.62 201 LEU A N 1
ATOM 1598 C CA . LEU A 1 201 ? 28.422 -8.695 5.043 1 83.62 201 LEU A CA 1
ATOM 1599 C C . LEU A 1 201 ? 27.031 -9.094 5.508 1 83.62 201 LEU A C 1
ATOM 1601 O O . LEU A 1 201 ? 26.875 -9.953 6.387 1 83.62 201 LEU A O 1
ATOM 1605 N N . ILE A 1 202 ? 26.062 -8.445 4.922 1 74.62 202 ILE A N 1
ATOM 1606 C CA . ILE A 1 202 ? 24.688 -8.836 5.18 1 74.62 202 ILE A CA 1
ATOM 1607 C C . ILE A 1 202 ? 23.906 -8.906 3.861 1 74.62 202 ILE A C 1
ATOM 1609 O O . ILE A 1 202 ? 24.344 -8.336 2.855 1 74.62 202 ILE A O 1
ATOM 1613 N N . VAL A 1 203 ? 22.906 -9.859 3.895 1 68.44 203 VAL A N 1
ATOM 1614 C CA . VAL A 1 203 ? 22.078 -9.992 2.701 1 68.44 203 VAL A CA 1
ATOM 1615 C C . VAL A 1 203 ? 20.703 -9.383 2.953 1 68.44 203 VAL A C 1
ATOM 1617 O O . VAL A 1 203 ? 20.219 -9.375 4.086 1 68.44 203 VAL A O 1
ATOM 1620 N N . MET B 1 1 ? -25.75 -14.859 -1.151 1 73.25 1 MET B N 1
ATOM 1621 C CA . MET B 1 1 ? -24.906 -14.469 -0.016 1 73.25 1 MET B CA 1
ATOM 1622 C C . MET B 1 1 ? -24.562 -12.984 -0.08 1 73.25 1 MET B C 1
ATOM 1624 O O . MET B 1 1 ? -24.469 -12.406 -1.167 1 73.25 1 MET B O 1
ATOM 1628 N N . GLU B 1 2 ? -24.641 -12.227 0.98 1 90.06 2 GLU B N 1
ATOM 1629 C CA . GLU B 1 2 ? -24.406 -10.789 1.013 1 90.06 2 GLU B CA 1
ATOM 1630 C C . GLU B 1 2 ? -22.953 -10.453 0.689 1 90.06 2 GLU B C 1
ATOM 1632 O O . GLU B 1 2 ? -22.047 -11.172 1.109 1 90.06 2 GLU B O 1
ATOM 1637 N N . LYS B 1 3 ? -22.828 -9.539 -0.18 1 94.38 3 LYS B N 1
ATOM 1638 C CA . LYS B 1 3 ? -21.5 -9.031 -0.505 1 94.38 3 LYS B CA 1
ATOM 1639 C C . LYS B 1 3 ? -20.969 -8.141 0.609 1 94.38 3 LYS B C 1
ATOM 1641 O O . LYS B 1 3 ? -21.672 -7.254 1.098 1 94.38 3 LYS B O 1
ATOM 1646 N N . VAL B 1 4 ? -19.75 -8.422 0.991 1 96.94 4 VAL B N 1
ATOM 1647 C CA . VAL B 1 4 ? -19.156 -7.676 2.098 1 96.94 4 VAL B CA 1
ATOM 1648 C C . VAL B 1 4 ? -18.406 -6.453 1.561 1 96.94 4 VAL B C 1
ATOM 1650 O O . VAL B 1 4 ? -17.562 -6.574 0.668 1 96.94 4 VAL B O 1
ATOM 1653 N N . ILE B 1 5 ? -18.75 -5.246 2.084 1 98.12 5 ILE B N 1
ATOM 1654 C CA . ILE B 1 5 ? -18.172 -3.977 1.668 1 98.12 5 ILE B CA 1
ATOM 1655 C C . ILE B 1 5 ? -17.203 -3.477 2.742 1 98.12 5 ILE B C 1
ATOM 1657 O O . ILE B 1 5 ? -17.594 -3.26 3.889 1 98.12 5 ILE B O 1
ATOM 166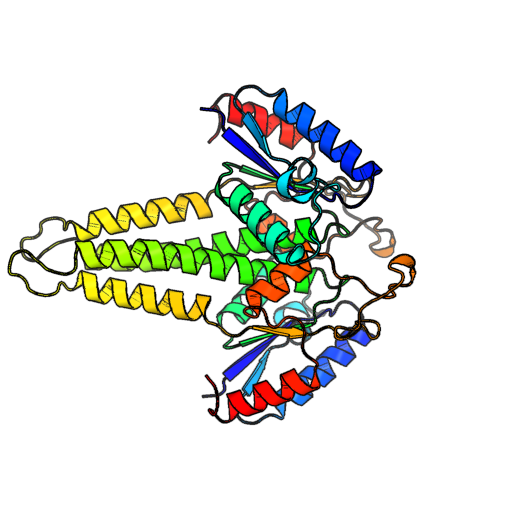1 N N . TYR B 1 6 ? -15.961 -3.295 2.404 1 98.38 6 TYR B N 1
ATOM 1662 C CA . TYR B 1 6 ? -15.023 -2.666 3.32 1 98.38 6 TYR B CA 1
ATOM 1663 C C . TYR B 1 6 ? -15.094 -1.146 3.217 1 98.38 6 TYR B C 1
ATOM 1665 O O . TYR B 1 6 ? -14.789 -0.575 2.166 1 98.38 6 TYR B O 1
ATOM 1673 N N . LEU B 1 7 ? -15.469 -0.482 4.273 1 98.44 7 LEU B N 1
ATOM 1674 C CA . LEU B 1 7 ? -15.578 0.973 4.305 1 98.44 7 LEU B CA 1
ATOM 1675 C C . LEU B 1 7 ? -14.375 1.591 5.004 1 98.44 7 LEU B C 1
ATOM 1677 O O . LEU B 1 7 ? -14.266 1.538 6.234 1 98.44 7 LEU B O 1
ATOM 1681 N N . ALA B 1 8 ? -13.5 2.15 4.211 1 97.94 8 ALA B N 1
ATOM 1682 C CA . ALA B 1 8 ? -12.312 2.807 4.746 1 97.94 8 ALA B CA 1
ATOM 1683 C C . ALA B 1 8 ? -12.516 4.316 4.848 1 97.94 8 ALA B C 1
ATOM 1685 O O . ALA B 1 8 ? -13.008 4.945 3.91 1 97.94 8 ALA B O 1
ATOM 1686 N N . GLY B 1 9 ? -12.156 4.891 5.922 1 96.19 9 GLY B N 1
ATOM 1687 C CA . GLY B 1 9 ? -12.227 6.328 6.129 1 96.19 9 GLY B CA 1
ATOM 1688 C C . GLY B 1 9 ? -11.594 6.777 7.43 1 96.19 9 GLY B C 1
ATOM 1689 O O . GLY B 1 9 ? -11.336 5.961 8.32 1 96.19 9 GLY B O 1
ATOM 1690 N N . HIS B 1 10 ? -11.352 8.078 7.496 1 94 10 HIS B N 1
ATOM 1691 C CA . HIS B 1 10 ? -10.781 8.688 8.695 1 94 10 HIS B CA 1
ATOM 1692 C C . HIS B 1 10 ? -11.703 8.492 9.898 1 94 10 HIS B C 1
ATOM 1694 O O . HIS B 1 10 ? -12.906 8.734 9.805 1 94 10 HIS B O 1
ATOM 1700 N N . ILE B 1 11 ? -11.133 8.016 11.055 1 92.5 11 ILE B N 1
ATOM 1701 C CA . ILE B 1 11 ? -12.008 7.703 12.18 1 92.5 11 ILE B CA 1
ATOM 1702 C C . ILE B 1 11 ? -11.375 8.195 13.477 1 92.5 11 ILE B C 1
ATOM 1704 O O . ILE B 1 11 ? -11.633 7.648 14.547 1 92.5 11 ILE B O 1
ATOM 1708 N N . LEU B 1 12 ? -10.539 9.219 13.484 1 89.56 12 LEU B N 1
ATOM 1709 C CA . LEU B 1 12 ? -9.719 9.523 14.648 1 89.56 12 LEU B CA 1
ATOM 1710 C C . LEU B 1 12 ? -10.344 10.641 15.477 1 89.56 12 LEU B C 1
ATOM 1712 O O . LEU B 1 12 ? -9.766 11.07 16.484 1 89.56 12 LEU B O 1
ATOM 1716 N N . ASN B 1 13 ? -11.516 11.211 15.125 1 87.56 13 ASN B N 1
ATOM 1717 C CA . ASN B 1 13 ? -12.273 12.133 15.969 1 87.56 13 ASN B CA 1
ATOM 1718 C C . ASN B 1 13 ? -13.766 11.828 15.938 1 87.56 13 ASN B C 1
ATOM 1720 O O . ASN B 1 13 ? -14.234 11.102 15.062 1 87.56 13 ASN B O 1
ATOM 1724 N N . GLU B 1 14 ? -14.414 12.422 16.875 1 89.06 14 GLU B N 1
ATOM 1725 C CA . GLU B 1 14 ? -15.812 12.07 17.078 1 89.06 14 GLU B CA 1
ATOM 1726 C C . GLU B 1 14 ? -16.656 12.422 15.852 1 89.06 14 GLU B C 1
ATOM 1728 O O . GLU B 1 14 ? -17.547 11.664 15.469 1 89.06 14 GLU B O 1
ATOM 1733 N N . ALA B 1 15 ? -16.422 13.531 15.328 1 89.25 15 ALA B N 1
ATOM 1734 C CA . ALA B 1 15 ? -17.188 13.953 14.156 1 89.25 15 ALA B CA 1
ATOM 1735 C C . ALA B 1 15 ? -17.031 12.961 13.008 1 89.25 15 ALA B C 1
ATOM 1737 O O . ALA B 1 15 ? -18 12.609 12.344 1 89.25 15 ALA B O 1
ATOM 1738 N N . MET B 1 16 ? -15.82 12.508 12.766 1 92.56 16 MET B N 1
ATOM 1739 C CA . MET B 1 16 ? -15.562 11.539 11.703 1 92.56 16 MET B CA 1
ATOM 1740 C C . MET B 1 16 ? -16.188 10.188 12.039 1 92.56 16 MET B C 1
ATOM 1742 O O . MET B 1 16 ? -16.703 9.5 11.148 1 92.56 16 MET B O 1
ATOM 1746 N N . VAL B 1 17 ? -16.156 9.781 13.281 1 93 17 VAL B N 1
ATOM 1747 C CA . VAL B 1 17 ? -16.766 8.523 13.688 1 93 17 VAL B CA 1
ATOM 1748 C C . VAL B 1 17 ? -18.281 8.594 13.453 1 93 17 VAL B C 1
ATOM 1750 O O . VAL B 1 17 ? -18.875 7.645 12.938 1 93 17 VAL B O 1
ATOM 1753 N N . ASP B 1 18 ? -18.828 9.734 13.805 1 93.88 18 ASP B N 1
ATOM 1754 C CA . ASP B 1 18 ? -20.266 9.93 13.555 1 93.88 18 ASP B CA 1
ATOM 1755 C C . ASP B 1 18 ? -20.578 9.836 12.062 1 93.88 18 ASP B C 1
ATOM 1757 O O . ASP B 1 18 ? -21.562 9.219 11.672 1 93.88 18 ASP B O 1
ATOM 1761 N N . TYR B 1 19 ? -19.797 10.43 11.336 1 95.06 19 TYR B N 1
ATOM 1762 C CA . TYR B 1 19 ? -19.984 10.406 9.891 1 95.06 19 TYR B CA 1
ATOM 1763 C C . TYR B 1 19 ? -19.859 8.984 9.352 1 95.06 19 TYR B C 1
ATOM 1765 O O . TYR B 1 19 ? -20.656 8.562 8.508 1 95.06 19 TYR B O 1
ATOM 1773 N N . ARG B 1 20 ? -18.859 8.195 9.852 1 96.88 20 ARG B N 1
ATOM 1774 C CA . ARG B 1 20 ? -18.672 6.801 9.453 1 96.88 20 ARG B CA 1
ATOM 1775 C C . ARG B 1 20 ? -19.891 5.961 9.852 1 96.88 20 ARG B C 1
ATOM 1777 O O . ARG B 1 20 ? -20.297 5.07 9.109 1 96.88 20 ARG B O 1
ATOM 1784 N N . GLU B 1 21 ? -20.359 6.234 11 1 95.81 21 GLU B N 1
ATOM 1785 C CA . GLU B 1 21 ? -21.562 5.531 11.445 1 95.81 21 GLU B CA 1
ATOM 1786 C C . GLU B 1 21 ? -22.734 5.785 10.508 1 95.81 21 GLU B C 1
ATOM 1788 O O . GLU B 1 21 ? -23.453 4.855 10.141 1 95.81 21 GLU B O 1
ATOM 1793 N N . LYS B 1 22 ? -22.938 7.008 10.188 1 96.81 22 LYS B N 1
ATOM 1794 C CA . LYS B 1 22 ? -23.984 7.359 9.227 1 96.81 22 LYS B CA 1
ATOM 1795 C C . LYS B 1 22 ? -23.797 6.598 7.918 1 96.81 22 LYS B C 1
ATOM 1797 O O . LYS B 1 22 ? -24.75 6.012 7.398 1 96.81 22 LYS B O 1
ATOM 1802 N N . GLN B 1 23 ? -22.625 6.566 7.324 1 97.75 23 GLN B N 1
ATOM 1803 C CA . GLN B 1 23 ? -22.328 5.879 6.07 1 97.75 23 GLN B CA 1
ATOM 1804 C C . GLN B 1 23 ? -22.562 4.375 6.203 1 97.75 23 GLN B C 1
ATOM 1806 O O . GLN B 1 23 ? -23.094 3.742 5.293 1 97.75 23 GLN B O 1
ATOM 1811 N N . HIS B 1 24 ? -22.078 3.84 7.359 1 97.81 24 HIS B N 1
ATOM 1812 C CA . HIS B 1 24 ? -22.312 2.424 7.633 1 97.81 24 HIS B CA 1
ATOM 1813 C C . HIS B 1 24 ? -23.781 2.076 7.547 1 97.81 24 HIS B C 1
ATOM 1815 O O . HIS B 1 24 ? -24.172 1.11 6.879 1 97.81 24 HIS B O 1
ATOM 1821 N N . ASN B 1 25 ? -24.594 2.869 8.203 1 98 25 ASN B N 1
ATOM 1822 C CA . ASN B 1 25 ? -26.031 2.621 8.234 1 98 25 ASN B CA 1
ATOM 1823 C C . ASN B 1 25 ? -26.641 2.734 6.844 1 98 25 ASN B C 1
ATOM 1825 O O . ASN B 1 25 ? -27.531 1.96 6.492 1 98 25 ASN B O 1
ATOM 1829 N N . GLN B 1 26 ? -26.219 3.68 6.074 1 98.06 26 GLN B N 1
ATOM 1830 C CA . GLN B 1 26 ? -26.719 3.844 4.715 1 98.06 26 GLN B CA 1
ATOM 1831 C C . GLN B 1 26 ? -26.406 2.619 3.861 1 98.06 26 GLN B C 1
ATOM 1833 O O . GLN B 1 26 ? -27.25 2.146 3.107 1 98.06 26 GLN B O 1
ATOM 1838 N N . VAL B 1 27 ? -25.188 2.102 3.969 1 97.94 27 VAL B N 1
ATOM 1839 C CA . VAL B 1 27 ? -24.797 0.938 3.184 1 97.94 27 VAL B CA 1
ATOM 1840 C C . VAL B 1 27 ? -25.516 -0.304 3.689 1 97.94 27 VAL B C 1
ATOM 1842 O O . VAL B 1 27 ? -25.938 -1.153 2.898 1 97.94 27 VAL B O 1
ATOM 1845 N N . GLU B 1 28 ? -25.672 -0.421 5.023 1 97.56 28 GLU B N 1
ATOM 1846 C CA . GLU B 1 28 ? -26.375 -1.551 5.637 1 97.56 28 GLU B CA 1
ATOM 1847 C C . GLU B 1 28 ? -27.812 -1.648 5.137 1 97.56 28 GLU B C 1
ATOM 1849 O O . GLU B 1 28 ? -28.375 -2.744 5.055 1 97.56 28 GLU B O 1
ATOM 1854 N N . ALA B 1 29 ? -28.375 -0.532 4.746 1 97.44 29 ALA B N 1
ATOM 1855 C CA . ALA B 1 29 ? -29.766 -0.478 4.297 1 97.44 29 ALA B CA 1
ATOM 1856 C C . ALA B 1 29 ? -29.891 -0.967 2.855 1 97.44 29 ALA B C 1
ATOM 1858 O O . ALA B 1 29 ? -31 -1.211 2.373 1 97.44 29 ALA B O 1
ATOM 1859 N N . ILE B 1 30 ? -28.844 -1.089 2.15 1 97 30 ILE B N 1
ATOM 1860 C CA . ILE B 1 30 ? -28.875 -1.563 0.772 1 97 30 ILE B CA 1
ATOM 1861 C C . ILE B 1 30 ? -28.984 -3.086 0.752 1 97 30 ILE B C 1
ATOM 1863 O O . ILE B 1 30 ? -28.172 -3.783 1.354 1 97 30 ILE B O 1
ATOM 1867 N N . GLU B 1 31 ? -29.969 -3.592 0.075 1 96.12 31 GLU B N 1
ATOM 1868 C CA . GLU B 1 31 ? -30.172 -5.035 -0.008 1 96.12 31 GLU B CA 1
ATOM 1869 C C . GLU B 1 31 ? -29.016 -5.711 -0.751 1 96.12 31 GLU B C 1
ATOM 1871 O O . GLU B 1 31 ? -28.547 -5.199 -1.771 1 96.12 31 GLU B O 1
ATOM 1876 N N . GLY B 1 32 ? -28.594 -6.816 -0.174 1 96.12 32 GLY B N 1
ATOM 1877 C CA . GLY B 1 32 ? -27.609 -7.629 -0.87 1 96.12 32 GLY B CA 1
ATOM 1878 C C . GLY B 1 32 ? -26.172 -7.281 -0.503 1 96.12 32 GLY B C 1
ATOM 1879 O O . GLY B 1 32 ? -25.234 -7.906 -0.992 1 96.12 32 GLY B O 1
ATOM 1880 N N . VAL B 1 33 ? -25.953 -6.273 0.38 1 96.69 33 VAL B N 1
ATOM 1881 C CA . VAL B 1 33 ? -24.594 -5.934 0.79 1 96.69 33 VAL B CA 1
ATOM 1882 C C . VAL B 1 33 ? -24.516 -5.812 2.311 1 96.69 33 VAL B C 1
ATOM 1884 O O . VAL B 1 33 ? -25.547 -5.598 2.967 1 96.69 33 VAL B O 1
ATOM 1887 N N . LYS B 1 34 ? -23.344 -6.051 2.842 1 97.31 34 LYS B N 1
ATOM 1888 C CA . LYS B 1 34 ? -23.047 -5.922 4.266 1 97.31 34 LYS B CA 1
ATOM 1889 C C . LYS B 1 34 ? -21.766 -5.125 4.488 1 97.31 34 LYS B C 1
ATOM 1891 O O . LYS B 1 34 ? -20.688 -5.543 4.066 1 97.31 34 LYS B O 1
ATOM 1896 N N . PRO B 1 35 ? -21.906 -4.008 5.184 1 97.62 35 PRO B N 1
ATOM 1897 C CA . PRO B 1 35 ? -20.719 -3.195 5.398 1 97.62 35 PRO B CA 1
ATOM 1898 C C . PRO B 1 35 ? -19.859 -3.707 6.555 1 97.62 35 PRO B C 1
ATOM 1900 O O . PRO B 1 35 ? -20.391 -4.203 7.551 1 97.62 35 PRO B O 1
ATOM 1903 N N . TYR B 1 36 ? -18.594 -3.643 6.363 1 97.25 36 TYR B N 1
ATOM 1904 C CA . TYR B 1 36 ? -17.609 -3.693 7.441 1 97.25 36 TYR B CA 1
ATOM 1905 C C . TYR B 1 36 ? -16.984 -2.328 7.664 1 97.25 36 TYR B C 1
ATOM 1907 O O . TYR B 1 36 ? -16.422 -1.74 6.734 1 97.25 36 TYR B O 1
ATOM 1915 N N . SER B 1 37 ? -17.047 -1.831 8.898 1 96.19 37 SER B N 1
ATOM 1916 C CA . SER B 1 37 ? -16.453 -0.553 9.273 1 96.19 37 SER B CA 1
ATOM 1917 C C . SER B 1 37 ? -15.445 -0.725 10.406 1 96.19 37 SER B C 1
ATOM 1919 O O . SER B 1 37 ? -15.805 -1.174 11.5 1 96.19 37 SER B O 1
ATOM 1921 N N . PRO B 1 38 ? -14.234 -0.268 10.234 1 93.19 38 PRO B N 1
ATOM 1922 C CA . PRO B 1 38 ? -13.18 -0.463 11.234 1 93.19 38 PRO B CA 1
ATOM 1923 C C . PRO B 1 38 ? -13.547 0.12 12.602 1 93.19 38 PRO B C 1
ATOM 1925 O O . PRO B 1 38 ? -13.188 -0.443 13.633 1 93.19 38 PRO B O 1
ATOM 1928 N N . HIS B 1 39 ? -14.289 1.201 12.625 1 91.88 39 HIS B N 1
ATOM 1929 C CA . HIS B 1 39 ? -14.602 1.837 13.898 1 91.88 39 HIS B CA 1
ATOM 1930 C C . HIS B 1 39 ? -15.555 0.982 14.727 1 91.88 39 HIS B C 1
ATOM 1932 O O . HIS B 1 39 ? -15.695 1.187 15.93 1 91.88 39 HIS B O 1
ATOM 1938 N N . GLN B 1 40 ? -16.156 0.022 14.078 1 91.44 40 GLN B N 1
ATOM 1939 C CA . GLN B 1 40 ? -17.125 -0.821 14.773 1 91.44 40 GLN B CA 1
ATOM 1940 C C . GLN B 1 40 ? -16.469 -2.1 15.289 1 91.44 40 GLN B C 1
ATOM 1942 O O . GLN B 1 40 ? -17.109 -2.9 15.977 1 91.44 40 GLN B O 1
ATOM 1947 N N . ASP B 1 41 ? -15.242 -2.266 14.922 1 83.38 41 ASP B N 1
ATOM 1948 C CA . ASP B 1 41 ? -14.562 -3.48 15.359 1 83.38 41 ASP B CA 1
ATOM 1949 C C . ASP B 1 41 ? -14.273 -3.441 16.859 1 83.38 41 ASP B C 1
ATOM 1951 O O . ASP B 1 41 ? -13.367 -2.73 17.297 1 83.38 41 ASP B O 1
ATOM 1955 N N . LYS B 1 42 ? -14.938 -4.109 17.641 1 74.56 42 LYS B N 1
ATOM 1956 C CA . LYS B 1 42 ? -14.914 -4.102 19.109 1 74.56 42 LYS B CA 1
ATOM 1957 C C . LYS B 1 42 ? -13.648 -4.758 19.641 1 74.56 42 LYS B C 1
ATOM 1959 O O . LYS B 1 42 ? -13.258 -4.531 20.781 1 74.56 42 LYS B O 1
ATOM 1964 N N . SER B 1 43 ? -13.07 -5.668 18.828 1 69.88 43 SER B N 1
ATOM 1965 C CA . SER B 1 43 ? -11.859 -6.344 19.297 1 69.88 43 SER B CA 1
ATOM 1966 C C . SER B 1 43 ? -10.734 -5.344 19.547 1 69.88 43 SER B C 1
ATOM 1968 O O . SER B 1 43 ? -9.805 -5.633 20.312 1 69.88 43 SER B O 1
ATOM 1970 N N . ILE B 1 44 ? -10.82 -4.195 19 1 67.06 44 ILE B N 1
ATOM 1971 C CA . ILE B 1 44 ? -9.797 -3.166 19.125 1 67.06 44 ILE B CA 1
ATOM 1972 C C . ILE B 1 44 ? -10.32 -2.029 20 1 67.06 44 ILE B C 1
ATOM 1974 O O . ILE B 1 44 ? -9.586 -1.483 20.828 1 67.06 44 ILE B O 1
ATOM 1978 N N . ASN B 1 45 ? -11.609 -1.723 19.828 1 62.62 45 ASN B N 1
ATOM 1979 C CA . ASN B 1 45 ? -12.094 -0.457 20.359 1 62.62 45 ASN B CA 1
ATOM 1980 C C . ASN B 1 45 ? -12.68 -0.631 21.75 1 62.62 45 ASN B C 1
ATOM 1982 O O . ASN B 1 45 ? -13.062 0.348 22.406 1 62.62 45 ASN B O 1
ATOM 1986 N N . ASP B 1 46 ? -12.711 -1.855 22.109 1 62 46 ASP B N 1
ATOM 1987 C CA . ASP B 1 46 ? -13.25 -1.998 23.453 1 62 46 ASP B CA 1
ATOM 1988 C C . ASP B 1 46 ? -12.273 -1.445 24.5 1 62 46 ASP B C 1
ATOM 1990 O O . ASP B 1 46 ? -11.211 -2.029 24.734 1 62 46 ASP B O 1
ATOM 1994 N N . LYS B 1 47 ? -12.422 -0.259 24.766 1 55.81 47 LYS B N 1
ATOM 1995 C CA . LYS B 1 47 ? -11.625 0.529 25.703 1 55.81 47 LYS B CA 1
ATOM 1996 C C . LYS B 1 47 ? -11.43 -0.215 27.016 1 55.81 47 LYS B C 1
ATOM 1998 O O . LYS B 1 47 ? -10.43 -0.013 27.703 1 55.81 47 LYS B O 1
ATOM 2003 N N . SER B 1 48 ? -12.5 -0.944 27.438 1 57.5 48 SER B N 1
ATOM 2004 C CA . SER B 1 48 ? -12.414 -1.614 28.734 1 57.5 48 SER B CA 1
ATOM 2005 C C . SER B 1 48 ? -11.312 -2.672 28.734 1 57.5 48 SER B C 1
ATOM 2007 O O . SER B 1 48 ? -10.766 -3.01 29.797 1 57.5 48 SER B O 1
ATOM 2009 N N . ASN B 1 49 ? -10.922 -3.184 27.578 1 55.25 49 ASN B N 1
ATOM 2010 C CA . ASN B 1 49 ? -9.898 -4.219 27.484 1 55.25 49 ASN B CA 1
ATOM 2011 C C . ASN B 1 49 ? -8.734 -3.771 26.609 1 55.25 49 ASN B C 1
ATOM 2013 O O . ASN B 1 49 ? -7.996 -4.602 26.078 1 55.25 49 ASN B O 1
ATOM 2017 N N . ALA B 1 50 ? -8.688 -2.428 26.547 1 57.91 50 ALA B N 1
ATOM 2018 C CA . ALA B 1 50 ? -7.707 -1.943 25.578 1 57.91 50 ALA B CA 1
ATOM 2019 C C . ALA B 1 50 ? -6.285 -2.26 26.031 1 57.91 50 ALA B C 1
ATOM 2021 O O . ALA B 1 50 ? -5.855 -1.822 27.109 1 57.91 50 ALA B O 1
ATOM 2022 N N . VAL B 1 51 ? -5.715 -3.416 25.656 1 66.5 51 VAL B N 1
ATOM 2023 C CA . VAL B 1 51 ? -4.301 -3.742 25.812 1 66.5 51 VAL B CA 1
ATOM 2024 C C . VAL B 1 51 ? -3.475 -2.969 24.781 1 66.5 51 VAL B C 1
ATOM 2026 O O . VAL B 1 51 ? -3.67 -3.121 23.578 1 66.5 51 VAL B O 1
ATOM 2029 N N . GLN B 1 52 ? -2.748 -1.942 25.297 1 71.38 52 GLN B N 1
ATOM 2030 C CA . GLN B 1 52 ? -1.934 -1.078 24.453 1 71.38 52 GLN B CA 1
ATOM 2031 C C . GLN B 1 52 ? -0.82 -1.868 23.766 1 71.38 52 GLN B C 1
ATOM 2033 O O . GLN B 1 52 ? -0.424 -1.549 22.641 1 71.38 52 GLN B O 1
ATOM 2038 N N . GLU B 1 53 ? -0.491 -2.908 24.5 1 76.88 53 GLU B N 1
ATOM 2039 C CA . GLU B 1 53 ? 0.583 -3.721 23.938 1 76.88 53 GLU B CA 1
ATOM 2040 C C . GLU B 1 53 ? 0.134 -4.41 22.656 1 76.88 53 GLU B C 1
ATOM 2042 O O . GLU B 1 53 ? -0.892 -5.094 22.625 1 76.88 53 GLU B O 1
ATOM 2047 N N . GLY B 1 54 ? 0.848 -4.012 21.609 1 86.94 54 GLY B N 1
ATOM 2048 C CA . GLY B 1 54 ? 0.572 -4.672 20.344 1 86.94 54 GLY B CA 1
ATOM 2049 C C . GLY B 1 54 ? -0.605 -4.07 19.594 1 86.94 54 GLY B C 1
ATOM 2050 O O . GLY B 1 54 ? -1.163 -4.699 18.688 1 86.94 54 GLY B O 1
ATOM 2051 N N . LEU B 1 55 ? -1.001 -2.887 20.047 1 85.75 55 LEU B N 1
ATOM 2052 C CA . LEU B 1 55 ? -2.189 -2.273 19.469 1 85.75 55 LEU B CA 1
ATOM 2053 C C . LEU B 1 55 ? -1.993 -2.016 17.969 1 85.75 55 LEU B C 1
ATOM 2055 O O . LEU B 1 55 ? -2.861 -2.344 17.156 1 85.75 55 LEU B O 1
ATOM 2059 N N . ALA B 1 56 ? -0.846 -1.415 17.641 1 90.69 56 ALA B N 1
ATOM 2060 C CA . ALA B 1 56 ? -0.569 -1.096 16.234 1 90.69 56 ALA B CA 1
ATOM 2061 C C . ALA B 1 56 ? -0.623 -2.348 15.367 1 90.69 56 ALA B C 1
ATOM 2063 O O . ALA B 1 56 ? -1.26 -2.352 14.312 1 90.69 56 ALA B O 1
ATOM 2064 N N . GLU B 1 57 ? -0.06 -3.426 15.828 1 92.62 57 GLU B N 1
ATOM 2065 C CA . GLU B 1 57 ? -0.038 -4.695 15.109 1 92.62 57 GLU B CA 1
ATOM 2066 C C . GLU B 1 57 ? -1.442 -5.273 14.969 1 92.62 57 GLU B C 1
ATOM 2068 O O . GLU B 1 57 ? -1.798 -5.801 13.906 1 92.62 57 GLU B O 1
ATOM 2073 N N . ARG B 1 58 ? -2.16 -5.137 15.953 1 91 58 ARG B N 1
ATOM 2074 C CA . ARG B 1 58 ? -3.512 -5.688 15.938 1 91 58 ARG B CA 1
ATOM 2075 C C . ARG B 1 58 ? -4.406 -4.906 14.977 1 91 58 ARG B C 1
ATOM 2077 O O . ARG B 1 58 ? -5.199 -5.496 14.242 1 91 58 ARG B O 1
ATOM 2084 N N . ILE B 1 59 ? -4.297 -3.637 15.008 1 90.88 59 ILE B N 1
ATOM 2085 C CA . ILE B 1 59 ? -5.09 -2.807 14.109 1 90.88 59 ILE B CA 1
ATOM 2086 C C . ILE B 1 59 ? -4.793 -3.188 12.664 1 90.88 59 ILE B C 1
ATOM 2088 O O . ILE B 1 59 ? -5.715 -3.434 11.875 1 90.88 59 ILE B O 1
ATOM 2092 N N . LEU B 1 60 ? -3.514 -3.246 12.352 1 93.81 60 LEU B N 1
ATOM 2093 C CA . LEU B 1 60 ? -3.113 -3.602 10.992 1 93.81 60 LEU B CA 1
ATOM 2094 C C . LEU B 1 60 ? -3.641 -4.98 10.617 1 93.81 60 LEU B C 1
ATOM 2096 O O . LEU B 1 60 ? -4.223 -5.156 9.539 1 93.81 60 LEU B O 1
ATOM 2100 N N . LYS B 1 61 ? -3.447 -5.926 11.516 1 93.5 61 LYS B N 1
ATOM 2101 C CA . LYS B 1 61 ? -3.873 -7.297 11.25 1 93.5 61 LYS B CA 1
ATOM 2102 C C . LYS B 1 61 ? -5.379 -7.371 11.023 1 93.5 61 LYS B C 1
ATOM 2104 O O . LYS B 1 61 ? -5.836 -8.016 10.078 1 93.5 61 LYS B O 1
ATOM 2109 N N . ASN B 1 62 ? -6.133 -6.715 11.883 1 92.75 62 ASN B N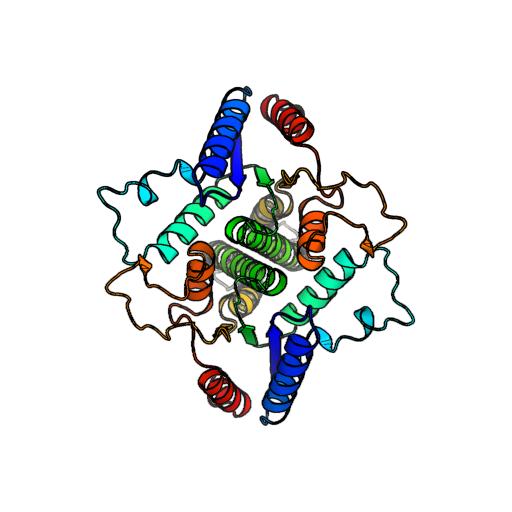 1
ATOM 2110 C CA . ASN B 1 62 ? -7.59 -6.754 11.781 1 92.75 62 ASN B CA 1
ATOM 2111 C C . ASN B 1 62 ? -8.078 -6.113 10.484 1 92.75 62 ASN B C 1
ATOM 2113 O O . ASN B 1 62 ? -8.914 -6.684 9.781 1 92.75 62 ASN B O 1
ATOM 2117 N N . ASP B 1 63 ? -7.566 -4.969 10.227 1 94 63 ASP B N 1
ATOM 2118 C CA . ASP B 1 63 ? -7.992 -4.273 9.016 1 94 63 ASP B CA 1
ATOM 2119 C C . ASP B 1 63 ? -7.605 -5.066 7.766 1 94 63 ASP B C 1
ATOM 2121 O O . ASP B 1 63 ? -8.383 -5.152 6.812 1 94 63 ASP B O 1
ATOM 2125 N N . PHE B 1 64 ? -6.445 -5.668 7.785 1 94.19 64 PHE B N 1
ATOM 2126 C CA . PHE B 1 64 ? -6.008 -6.465 6.645 1 94.19 64 PHE B CA 1
ATOM 2127 C C . PHE B 1 64 ? -6.926 -7.668 6.445 1 94.19 64 PHE B C 1
ATOM 2129 O O . PHE B 1 64 ? -7.336 -7.961 5.32 1 94.19 64 PHE B O 1
ATOM 2136 N N . THR B 1 65 ? -7.191 -8.352 7.508 1 94.56 65 THR B N 1
ATOM 2137 C CA . THR B 1 65 ? -8.078 -9.508 7.434 1 94.56 65 THR B CA 1
ATOM 2138 C C . THR B 1 65 ? -9.438 -9.117 6.879 1 94.56 65 THR B C 1
ATOM 2140 O O . THR B 1 65 ? -9.984 -9.805 6.016 1 94.56 65 THR B O 1
ATOM 2143 N N . ALA B 1 66 ? -9.945 -8.023 7.379 1 95.69 66 ALA B N 1
ATOM 2144 C CA . ALA B 1 66 ? -11.242 -7.543 6.918 1 95.69 66 ALA B CA 1
ATOM 2145 C C . ALA B 1 66 ? -11.195 -7.176 5.438 1 95.69 66 ALA B C 1
ATOM 2147 O O . ALA B 1 66 ? -12.133 -7.469 4.688 1 95.69 66 ALA B O 1
ATOM 2148 N N . MET B 1 67 ? -10.125 -6.555 4.996 1 96.38 67 MET B N 1
ATOM 2149 C CA . MET B 1 67 ? -9.953 -6.199 3.59 1 96.38 67 MET B CA 1
ATOM 2150 C C . MET B 1 67 ? -9.93 -7.449 2.713 1 96.38 67 MET B C 1
ATOM 2152 O O . MET B 1 67 ? -10.586 -7.492 1.674 1 96.38 67 MET B O 1
ATOM 2156 N N . GLU B 1 68 ? -9.258 -8.438 3.162 1 94.25 68 GLU B N 1
ATOM 2157 C CA . GLU B 1 68 ? -9.141 -9.68 2.402 1 94.25 68 GLU B CA 1
ATOM 2158 C C . GLU B 1 68 ? -10.508 -10.352 2.238 1 94.25 68 GLU B C 1
ATOM 2160 O O . GLU B 1 68 ? -10.797 -10.922 1.187 1 94.25 68 GLU B O 1
ATOM 2165 N N . LYS B 1 69 ? -11.312 -10.234 3.223 1 95.31 69 LYS B N 1
ATOM 2166 C CA . LYS B 1 69 ? -12.594 -10.938 3.248 1 95.31 69 LYS B CA 1
ATOM 2167 C C . LYS B 1 69 ? -13.68 -10.141 2.529 1 95.31 69 LYS B C 1
ATOM 2169 O O . LYS B 1 69 ? -14.781 -10.641 2.311 1 95.31 69 LYS B O 1
ATOM 2174 N N . SER B 1 70 ? -13.398 -8.969 2.17 1 97.12 70 SER B N 1
ATOM 2175 C CA . SER B 1 70 ? -14.406 -8.117 1.545 1 97.12 70 SER B CA 1
ATOM 2176 C C . SER B 1 70 ? -14.492 -8.375 0.044 1 97.12 70 SER B C 1
ATOM 2178 O O . SER B 1 70 ? -13.57 -8.938 -0.548 1 97.12 70 SER B O 1
ATOM 2180 N N . ASP B 1 71 ? -15.586 -7.988 -0.503 1 96.56 71 ASP B N 1
ATOM 2181 C CA . ASP B 1 71 ? -15.812 -8.148 -1.936 1 96.56 71 ASP B CA 1
ATOM 2182 C C . ASP B 1 71 ? -15.508 -6.855 -2.689 1 96.56 71 ASP B C 1
ATOM 2184 O O . ASP B 1 71 ? -15.164 -6.887 -3.873 1 96.56 71 ASP B O 1
ATOM 2188 N N . ILE B 1 72 ? -15.68 -5.766 -2.031 1 97.25 72 ILE B N 1
ATOM 2189 C CA . ILE B 1 72 ? -15.484 -4.434 -2.602 1 97.25 72 ILE B CA 1
ATOM 2190 C C . ILE B 1 72 ? -14.82 -3.525 -1.571 1 97.25 72 ILE B C 1
ATOM 2192 O O . ILE B 1 72 ? -15.078 -3.641 -0.371 1 97.25 72 ILE B O 1
ATOM 2196 N N . TYR B 1 73 ? -13.969 -2.662 -2.07 1 98.44 73 TYR B N 1
ATOM 2197 C CA . TYR B 1 73 ? -13.383 -1.618 -1.235 1 98.44 73 TYR B CA 1
ATOM 2198 C C . TYR B 1 73 ? -14.031 -0.268 -1.518 1 98.44 73 TYR B C 1
ATOM 2200 O O . TYR B 1 73 ? -14.156 0.137 -2.676 1 98.44 73 TYR B O 1
ATOM 2208 N N . VAL B 1 74 ? -14.438 0.432 -0.513 1 98.62 74 VAL B N 1
ATOM 2209 C CA . VAL B 1 74 ? -14.891 1.818 -0.604 1 98.62 74 VAL B CA 1
ATOM 2210 C C . VAL B 1 74 ? -14.023 2.701 0.293 1 98.62 74 VAL B C 1
ATOM 2212 O O . VAL B 1 74 ? -13.984 2.506 1.511 1 98.62 74 VAL B O 1
ATOM 2215 N N . LEU B 1 75 ? -13.359 3.658 -0.334 1 98.62 75 LEU B N 1
ATOM 2216 C CA . LEU B 1 75 ? -12.398 4.453 0.429 1 98.62 75 LEU B CA 1
ATOM 2217 C C . LEU B 1 75 ? -12.727 5.938 0.33 1 98.62 75 LEU B C 1
ATOM 2219 O O . LEU B 1 75 ? -12.859 6.477 -0.771 1 98.62 75 LEU B O 1
ATOM 2223 N N . ASP B 1 76 ? -12.906 6.602 1.502 1 98.25 76 ASP B N 1
ATOM 2224 C CA . ASP B 1 76 ? -12.883 8.055 1.602 1 98.25 76 ASP B CA 1
ATOM 2225 C C . ASP B 1 76 ? -11.453 8.578 1.741 1 98.25 76 ASP B C 1
ATOM 2227 O O . ASP B 1 76 ? -10.883 8.547 2.832 1 98.25 76 ASP B O 1
ATOM 2231 N N . VAL B 1 77 ? -10.922 9.062 0.623 1 96.81 77 VAL B N 1
ATOM 2232 C CA . VAL B 1 77 ? -9.508 9.438 0.617 1 96.81 77 VAL B CA 1
ATOM 2233 C C . VAL B 1 77 ? -9.367 10.914 0.978 1 96.81 77 VAL B C 1
ATOM 2235 O O . VAL B 1 77 ? -9.656 11.797 0.159 1 96.81 77 VAL B O 1
ATOM 2238 N N . LEU B 1 78 ? -8.984 11.141 2.188 1 94.62 78 LEU B N 1
ATOM 2239 C CA . LEU B 1 78 ? -8.688 12.461 2.723 1 94.62 78 LEU B CA 1
ATOM 2240 C C . LEU B 1 78 ? -7.191 12.617 2.992 1 94.62 78 LEU B C 1
ATOM 2242 O O . LEU B 1 78 ? -6.527 11.656 3.396 1 94.62 78 LEU B O 1
ATOM 2246 N N . ASN B 1 79 ? -6.688 13.789 2.832 1 90.75 79 ASN B N 1
ATOM 2247 C CA . ASN B 1 79 ? -5.266 14.031 3.053 1 90.75 79 ASN B CA 1
ATOM 2248 C C . ASN B 1 79 ? -4.863 13.734 4.492 1 90.75 79 ASN B C 1
ATOM 2250 O O . ASN B 1 79 ? -3.734 13.312 4.754 1 90.75 79 ASN B O 1
ATOM 2254 N N . GLU B 1 80 ? -5.754 13.961 5.391 1 91.62 80 GLU B N 1
ATOM 2255 C CA . GLU B 1 80 ? -5.438 13.734 6.797 1 91.62 80 GLU B CA 1
ATOM 2256 C C . GLU B 1 80 ? -5.711 12.289 7.195 1 91.62 80 GLU B C 1
ATOM 2258 O O . GLU B 1 80 ? -5.383 11.867 8.312 1 91.62 80 GLU B O 1
ATOM 2263 N N . GLY B 1 81 ? -6.328 11.492 6.328 1 95.12 81 GLY B N 1
ATOM 2264 C CA . GLY B 1 81 ? -6.645 10.102 6.621 1 95.12 81 GLY B CA 1
ATOM 2265 C C . GLY B 1 81 ? -5.488 9.156 6.34 1 95.12 81 GLY B C 1
ATOM 2266 O O . GLY B 1 81 ? -5.57 8.328 5.438 1 95.12 81 GLY B O 1
ATOM 2267 N N . LEU B 1 82 ? -4.484 9.195 7.152 1 95.19 82 LEU B N 1
ATOM 2268 C CA . LEU B 1 82 ? -3.254 8.453 6.918 1 95.19 82 LEU B CA 1
ATOM 2269 C C . LEU B 1 82 ? -3.523 6.953 6.867 1 95.19 82 LEU B C 1
ATOM 2271 O O . LEU B 1 82 ? -2.938 6.238 6.051 1 95.19 82 LEU B O 1
ATOM 2275 N N . GLY B 1 83 ? -4.402 6.488 7.746 1 95.81 83 GLY B N 1
ATOM 2276 C CA . GLY B 1 83 ? -4.773 5.082 7.711 1 95.81 83 GLY B CA 1
ATOM 2277 C C . GLY B 1 83 ? -5.398 4.66 6.398 1 95.81 83 GLY B C 1
ATOM 2278 O O . GLY B 1 83 ? -5.039 3.625 5.832 1 95.81 83 GLY B O 1
ATOM 2279 N N . THR B 1 84 ? -6.293 5.477 5.934 1 96.94 84 THR B N 1
ATOM 2280 C CA . THR B 1 84 ? -6.988 5.184 4.684 1 96.94 84 THR B CA 1
ATOM 2281 C C . THR B 1 84 ? -6.02 5.227 3.504 1 96.94 84 THR B C 1
ATOM 2283 O O . THR B 1 84 ? -6.078 4.371 2.619 1 96.94 84 THR B O 1
ATOM 2286 N N . ILE B 1 85 ? -5.156 6.227 3.496 1 97 85 ILE B N 1
ATOM 2287 C CA . ILE B 1 85 ? -4.148 6.34 2.445 1 97 85 ILE B CA 1
ATOM 2288 C C . ILE B 1 85 ? -3.248 5.105 2.459 1 97 85 ILE B C 1
ATOM 2290 O O . ILE B 1 85 ? -2.914 4.562 1.403 1 97 85 ILE B O 1
ATOM 2294 N N . SER B 1 86 ? -2.887 4.684 3.627 1 97.31 86 SER B N 1
ATOM 2295 C CA . SER B 1 86 ? -2.102 3.465 3.789 1 97.31 86 SER B CA 1
ATOM 2296 C C . SER B 1 86 ? -2.83 2.258 3.209 1 97.31 86 SER B C 1
ATOM 2298 O O . SER B 1 86 ? -2.23 1.444 2.502 1 97.31 86 SER B O 1
ATOM 2300 N N . GLU B 1 87 ? -4.082 2.156 3.508 1 97.88 87 GLU B N 1
ATOM 2301 C CA . GLU B 1 87 ? -4.883 1.042 3.012 1 97.88 87 GLU B CA 1
ATOM 2302 C C . GLU B 1 87 ? -4.938 1.038 1.485 1 97.88 87 GLU B C 1
ATOM 2304 O O . GLU B 1 87 ? -4.859 -0.021 0.859 1 97.88 87 GLU B O 1
ATOM 2309 N N . LEU B 1 88 ? -5.125 2.232 0.953 1 98.25 88 LEU B N 1
ATOM 2310 C CA . LEU B 1 88 ? -5.09 2.355 -0.501 1 98.25 88 LEU B CA 1
ATOM 2311 C C . LEU B 1 88 ? -3.768 1.844 -1.06 1 98.25 88 LEU B C 1
ATOM 2313 O O . LEU B 1 88 ? -3.748 1.124 -2.061 1 98.25 88 LEU B O 1
ATOM 2317 N N . GLY B 1 89 ? -2.664 2.203 -0.432 1 98.12 89 GLY B N 1
ATOM 2318 C CA . GLY B 1 89 ? -1.368 1.673 -0.821 1 98.12 89 GLY B CA 1
ATOM 2319 C C . GLY B 1 89 ? -1.303 0.158 -0.767 1 98.12 89 GLY B C 1
ATOM 2320 O O . GLY B 1 89 ? -0.782 -0.479 -1.685 1 98.12 89 GLY B O 1
ATOM 2321 N N . ILE B 1 90 ? -1.824 -0.421 0.264 1 98.12 90 ILE B N 1
ATOM 2322 C CA . ILE B 1 90 ? -1.839 -1.87 0.43 1 98.12 90 ILE B CA 1
ATOM 2323 C C . ILE B 1 90 ? -2.609 -2.514 -0.72 1 98.12 90 ILE B C 1
ATOM 2325 O O . ILE B 1 90 ? -2.15 -3.494 -1.312 1 98.12 90 ILE B O 1
ATOM 2329 N N . ILE B 1 91 ? -3.76 -1.965 -1.058 1 98.12 91 ILE B N 1
ATOM 2330 C CA . ILE B 1 91 ? -4.59 -2.477 -2.141 1 98.12 91 ILE B CA 1
ATOM 2331 C C . ILE B 1 91 ? -3.807 -2.451 -3.451 1 98.12 91 ILE B C 1
ATOM 2333 O O . ILE B 1 91 ? -3.775 -3.441 -4.184 1 98.12 91 ILE B O 1
ATOM 2337 N N . ILE B 1 92 ? -3.141 -1.311 -3.707 1 97.88 92 ILE B N 1
ATOM 2338 C CA . ILE B 1 92 ? -2.359 -1.154 -4.93 1 97.88 92 ILE B CA 1
ATOM 2339 C C . ILE B 1 92 ? -1.244 -2.197 -4.965 1 97.88 92 ILE B C 1
ATOM 2341 O O . ILE B 1 92 ? -1.016 -2.836 -5.996 1 97.88 92 ILE B O 1
ATOM 2345 N N . GLY B 1 93 ? -0.538 -2.361 -3.846 1 97.5 93 GLY B N 1
ATOM 2346 C CA . GLY B 1 93 ? 0.519 -3.357 -3.77 1 97.5 93 GLY B CA 1
ATOM 2347 C C . GLY B 1 93 ? 0.029 -4.77 -4.035 1 97.5 93 GLY B C 1
ATOM 2348 O O . GLY B 1 93 ? 0.679 -5.535 -4.75 1 97.5 93 GLY B O 1
ATOM 2349 N N . MET B 1 94 ? -1.108 -5.094 -3.469 1 97.19 94 MET B N 1
ATOM 2350 C CA . MET B 1 94 ? -1.693 -6.414 -3.68 1 97.19 94 MET B CA 1
ATOM 2351 C C . MET B 1 94 ? -2.041 -6.629 -5.148 1 97.19 94 MET B C 1
ATOM 2353 O O . MET B 1 94 ? -1.753 -7.688 -5.711 1 97.19 94 MET B O 1
ATOM 2357 N N . LYS B 1 95 ? -2.623 -5.613 -5.77 1 97.12 95 LYS B N 1
ATOM 2358 C CA . LYS B 1 95 ? -3.043 -5.719 -7.164 1 97.12 95 LYS B CA 1
ATOM 2359 C C . LYS B 1 95 ? -1.838 -5.824 -8.094 1 97.12 95 LYS B C 1
ATOM 2361 O O . LYS B 1 95 ? -1.826 -6.641 -9.016 1 97.12 95 LYS B O 1
ATOM 2366 N N . LYS B 1 96 ? -0.87 -5.035 -7.824 1 96.12 96 LYS B N 1
ATOM 2367 C CA . LYS B 1 96 ? 0.324 -5.062 -8.664 1 96.12 96 LYS B CA 1
ATOM 2368 C C . LYS B 1 96 ? 1.035 -6.406 -8.562 1 96.12 96 LYS B C 1
ATOM 2370 O O . LYS B 1 96 ? 1.465 -6.965 -9.578 1 96.12 96 LYS B O 1
ATOM 2375 N N . GLN B 1 97 ? 1.179 -6.879 -7.348 1 95.62 97 GLN B N 1
ATOM 2376 C CA . GLN B 1 97 ? 1.809 -8.18 -7.148 1 95.62 97 GLN B CA 1
ATOM 2377 C C . GLN B 1 97 ? 0.992 -9.289 -7.805 1 95.62 97 GLN B C 1
ATOM 2379 O O . GLN B 1 97 ? 1.553 -10.227 -8.383 1 95.62 97 GLN B O 1
ATOM 2384 N N . ALA B 1 98 ? -0.329 -9.219 -7.699 1 96.75 98 ALA B N 1
ATOM 2385 C CA . ALA B 1 98 ? -1.203 -10.188 -8.344 1 96.75 98 ALA B CA 1
ATOM 2386 C C . ALA B 1 98 ? -1.008 -10.188 -9.859 1 96.75 98 ALA B C 1
ATOM 2388 O O . ALA B 1 98 ? -0.915 -11.242 -10.484 1 96.75 98 ALA B O 1
ATOM 2389 N N . GLN B 1 99 ? -0.936 -9.016 -10.414 1 97 99 GLN B N 1
ATOM 2390 C CA . GLN B 1 99 ? -0.732 -8.891 -11.859 1 97 99 GLN B CA 1
ATOM 2391 C C . GLN B 1 99 ? 0.576 -9.547 -12.289 1 97 99 GLN B C 1
ATOM 2393 O O . GLN B 1 99 ? 0.607 -10.305 -13.258 1 97 99 GLN B O 1
ATOM 2398 N N . LYS B 1 100 ? 1.598 -9.273 -11.562 1 95.38 100 LYS B N 1
ATOM 2399 C CA . LYS B 1 100 ? 2.898 -9.859 -11.883 1 95.38 100 LYS B CA 1
ATOM 2400 C C . LYS B 1 100 ? 2.857 -11.383 -11.797 1 95.38 100 LYS B C 1
ATOM 2402 O O . LYS B 1 100 ? 3.42 -12.07 -12.648 1 95.38 100 LYS B O 1
ATOM 2407 N N . THR B 1 101 ? 2.215 -11.875 -10.797 1 95.94 101 THR B N 1
ATOM 2408 C CA . THR B 1 101 ? 2.092 -13.32 -10.602 1 95.94 101 THR B CA 1
ATOM 2409 C C . THR B 1 101 ? 1.291 -13.953 -11.734 1 95.94 101 THR B C 1
ATOM 2411 O O . THR B 1 101 ? 1.664 -15.008 -12.25 1 95.94 101 THR B O 1
ATOM 2414 N N . ILE B 1 102 ? 0.215 -13.281 -12.133 1 97.12 102 ILE B N 1
ATOM 2415 C CA . ILE B 1 102 ? -0.608 -13.766 -13.234 1 97.12 102 ILE B CA 1
ATOM 2416 C C . ILE B 1 102 ? 0.24 -13.875 -14.5 1 97.12 102 ILE B C 1
ATOM 2418 O O . ILE B 1 102 ? 0.205 -14.898 -15.188 1 97.12 102 ILE B O 1
ATOM 2422 N N . ASP B 1 103 ? 1.01 -12.867 -14.766 1 96.69 103 ASP B N 1
ATOM 2423 C CA . ASP B 1 103 ? 1.844 -12.844 -15.969 1 96.69 103 ASP B CA 1
ATOM 2424 C C . ASP B 1 103 ? 2.83 -14.008 -15.977 1 96.69 103 ASP B C 1
ATOM 2426 O O . ASP B 1 103 ? 2.967 -14.711 -16.984 1 96.69 103 ASP B O 1
ATOM 2430 N N . ARG B 1 104 ? 3.445 -14.219 -14.852 1 95.31 104 ARG B N 1
ATOM 2431 C CA . ARG B 1 104 ? 4.461 -15.266 -14.75 1 95.31 104 ARG B CA 1
ATOM 2432 C C . ARG B 1 104 ? 3.832 -16.656 -14.812 1 95.31 104 ARG B C 1
ATOM 2434 O O . ARG B 1 104 ? 4.34 -17.547 -15.5 1 95.31 104 ARG B O 1
ATOM 2441 N N . LEU B 1 105 ? 2.727 -16.875 -14.148 1 95.69 105 LEU B N 1
ATOM 2442 C CA . LEU B 1 105 ? 2.074 -18.188 -14.109 1 95.69 105 LEU B CA 1
ATOM 2443 C C . LEU B 1 105 ? 1.453 -18.516 -15.461 1 95.69 105 LEU B C 1
ATOM 2445 O O . LEU B 1 105 ? 1.388 -19.688 -15.844 1 95.69 105 LEU B O 1
ATOM 2449 N N . SER B 1 106 ? 0.98 -17.484 -16.188 1 95.94 106 SER B N 1
ATOM 2450 C CA . SER B 1 106 ? 0.422 -17.719 -17.5 1 95.94 106 SER B CA 1
ATOM 2451 C C . SER B 1 106 ? 1.469 -18.297 -18.453 1 95.94 106 SER B C 1
ATOM 2453 O O . SER B 1 106 ? 1.183 -19.234 -19.203 1 95.94 106 SER B O 1
ATOM 2455 N N . VAL B 1 107 ? 2.637 -17.75 -18.375 1 94.06 107 VAL B N 1
ATOM 2456 C CA . VAL B 1 107 ? 3.736 -18.266 -19.188 1 94.06 107 VAL B CA 1
ATOM 2457 C C . VAL B 1 107 ? 4.078 -19.688 -18.75 1 94.06 107 VAL B C 1
ATOM 2459 O O . VAL B 1 107 ? 4.207 -20.578 -19.594 1 94.06 107 VAL B O 1
ATOM 2462 N N . LEU B 1 108 ? 4.164 -19.875 -17.5 1 91.88 108 LEU B N 1
ATOM 2463 C CA . LEU B 1 108 ? 4.5 -21.188 -16.938 1 91.88 108 LEU B CA 1
ATOM 2464 C C . LEU B 1 108 ? 3.453 -22.219 -17.312 1 91.88 108 LEU B C 1
ATOM 2466 O O . LEU B 1 108 ? 3.799 -23.359 -17.672 1 91.88 108 LEU B O 1
ATOM 2470 N N . SER B 1 109 ? 2.209 -21.859 -17.219 1 93.06 109 SER B N 1
ATOM 2471 C CA . SER B 1 109 ? 1.126 -22.797 -17.484 1 93.06 109 SER B CA 1
ATOM 2472 C C . SER B 1 109 ? 1.162 -23.281 -18.922 1 93.06 109 SER B C 1
ATOM 2474 O O . SER B 1 109 ? 0.871 -24.453 -19.188 1 93.06 109 SER B O 1
ATOM 2476 N N . GLU B 1 110 ? 1.561 -22.469 -19.844 1 92.62 110 GLU B N 1
ATOM 2477 C CA . GLU B 1 110 ? 1.655 -22.859 -21.25 1 92.62 110 GLU B CA 1
ATOM 2478 C C . GLU B 1 110 ? 2.811 -23.828 -21.469 1 92.62 110 GLU B C 1
ATOM 2480 O O . GLU B 1 110 ? 2.701 -24.75 -22.281 1 92.62 110 GLU B O 1
ATOM 2485 N N . GLU B 1 111 ? 3.809 -23.656 -20.719 1 89.75 111 GLU B N 1
ATOM 2486 C CA . GLU B 1 111 ? 4.992 -24.5 -20.844 1 89.75 111 GLU B CA 1
ATOM 2487 C C . GLU B 1 111 ? 4.703 -25.938 -20.391 1 89.75 111 GLU B C 1
ATOM 2489 O O . GLU B 1 111 ? 5.273 -26.891 -20.922 1 89.75 111 GLU B O 1
ATOM 2494 N N . ILE B 1 112 ? 3.744 -26.094 -19.484 1 89.81 112 ILE B N 1
ATOM 2495 C CA . ILE B 1 112 ? 3.541 -27.422 -18.906 1 89.81 112 ILE B CA 1
ATOM 2496 C C . ILE B 1 112 ? 2.158 -27.938 -19.297 1 89.81 112 ILE B C 1
ATOM 2498 O O . ILE B 1 112 ? 1.632 -28.844 -18.656 1 89.81 112 ILE B O 1
ATOM 2502 N N . LYS B 1 113 ? 1.528 -27.344 -20.203 1 91.31 113 LYS B N 1
ATOM 2503 C CA . LYS B 1 113 ? 0.13 -27.594 -20.547 1 91.31 113 LYS B CA 1
ATOM 2504 C C . LYS B 1 113 ? -0.096 -29.047 -20.922 1 91.31 113 LYS B C 1
ATOM 2506 O O . LYS B 1 113 ? -1.077 -29.656 -20.484 1 91.31 113 LYS B O 1
ATOM 2511 N N . HIS B 1 114 ? 0.878 -29.562 -21.656 1 88.56 114 HIS B N 1
ATOM 2512 C CA . HIS B 1 114 ? 0.69 -30.938 -22.141 1 88.56 114 HIS B CA 1
ATOM 2513 C C . HIS B 1 114 ? 1.842 -31.828 -21.719 1 88.56 114 HIS B C 1
ATOM 2515 O O . HIS B 1 114 ? 2.99 -31.391 -21.641 1 88.56 114 HIS B O 1
ATOM 2521 N N . ASP B 1 115 ? 1.425 -33.031 -21.422 1 82.25 115 ASP B N 1
ATOM 2522 C CA . ASP B 1 115 ? 2.465 -34.031 -21.109 1 82.25 115 ASP B CA 1
ATOM 2523 C C . ASP B 1 115 ? 3.082 -34.594 -22.375 1 82.25 115 ASP B C 1
ATOM 2525 O O . ASP B 1 115 ? 2.875 -34.062 -23.469 1 82.25 115 ASP B O 1
ATOM 2529 N N . VAL B 1 116 ? 3.842 -35.719 -22.188 1 81.44 116 VAL B N 1
ATOM 2530 C CA . VAL B 1 116 ? 4.598 -36.281 -23.297 1 81.44 116 VAL B CA 1
ATOM 2531 C C . VAL B 1 116 ? 3.643 -36.938 -24.297 1 81.44 116 VAL B C 1
ATOM 2533 O O . VAL B 1 116 ? 3.994 -37.125 -25.453 1 81.44 116 VAL B O 1
ATOM 2536 N N . TYR B 1 117 ? 2.441 -37.25 -23.891 1 87.31 117 TYR B N 1
ATOM 2537 C CA . TYR B 1 117 ? 1.462 -37.906 -24.75 1 87.31 117 TYR B CA 1
ATOM 2538 C C . TYR B 1 117 ? 0.522 -36.875 -25.391 1 87.31 117 TYR B C 1
ATOM 2540 O O . TYR B 1 117 ? -0.347 -37.25 -26.188 1 87.31 117 TYR B O 1
ATOM 2548 N N . GLY B 1 118 ? 0.603 -35.594 -25.031 1 87.44 118 GLY B N 1
ATOM 2549 C CA . GLY B 1 118 ? -0.223 -34.531 -25.609 1 87.44 118 GLY B CA 1
ATOM 2550 C C . GLY B 1 118 ? -1.464 -34.219 -24.781 1 87.44 118 GLY B C 1
ATOM 2551 O O . GLY B 1 118 ? -2.285 -33.406 -25.172 1 87.44 118 GLY B O 1
ATOM 2552 N N . ASP B 1 119 ? -1.577 -34.969 -23.625 1 88.25 119 ASP B N 1
ATOM 2553 C CA . ASP B 1 119 ? -2.719 -34.75 -22.75 1 88.25 119 ASP B CA 1
ATOM 2554 C C . ASP B 1 119 ? -2.463 -33.594 -21.797 1 88.25 119 ASP B C 1
ATOM 2556 O O . ASP B 1 119 ? -1.319 -33.312 -21.422 1 88.25 119 ASP B O 1
ATOM 2560 N N . GLN B 1 120 ? -3.566 -32.938 -21.438 1 90.06 120 GLN B N 1
ATOM 2561 C CA . GLN B 1 120 ? -3.455 -31.844 -20.484 1 90.06 120 GLN B CA 1
ATOM 2562 C C . GLN B 1 120 ? -3.016 -32.344 -19.109 1 90.06 120 GLN B C 1
ATOM 2564 O O . GLN B 1 120 ? -3.523 -33.344 -18.625 1 90.06 120 GLN B O 1
ATOM 2569 N N . THR B 1 121 ? -2.111 -31.625 -18.547 1 87.88 121 THR B N 1
ATOM 2570 C CA . THR B 1 121 ? -1.555 -32.062 -17.281 1 87.88 121 THR B CA 1
ATOM 2571 C C . THR B 1 121 ? -2.43 -31.594 -16.109 1 87.88 121 THR B C 1
ATOM 2573 O O . THR B 1 121 ? -3.121 -30.578 -16.219 1 87.88 121 THR B O 1
ATOM 2576 N N . GLU B 1 122 ? -2.383 -32.344 -15.031 1 87.75 122 GLU B N 1
ATOM 2577 C CA . GLU B 1 122 ? -3.021 -31.906 -13.797 1 87.75 122 GLU B CA 1
ATOM 2578 C C . GLU B 1 122 ? -2.424 -30.594 -13.297 1 87.75 122 GLU B C 1
ATOM 2580 O O . GLU B 1 122 ? -3.139 -29.75 -12.75 1 87.75 122 GLU B O 1
ATOM 2585 N N . ALA B 1 123 ? -1.18 -30.469 -13.539 1 88.94 123 ALA B N 1
ATOM 2586 C CA . ALA B 1 123 ? -0.476 -29.25 -13.117 1 88.94 123 ALA B CA 1
ATOM 2587 C C . ALA B 1 123 ? -1.055 -28.016 -13.797 1 88.94 123 ALA B C 1
ATOM 2589 O O . ALA B 1 123 ? -1.171 -26.953 -13.18 1 88.94 123 ALA B O 1
ATOM 2590 N N . TYR B 1 124 ? -1.393 -28.141 -14.992 1 93 124 TYR B N 1
ATOM 2591 C CA . TYR B 1 124 ? -1.994 -27.047 -15.727 1 93 124 TYR B CA 1
ATOM 2592 C C . TYR B 1 124 ? -3.281 -26.578 -15.047 1 93 124 TYR B C 1
ATOM 2594 O O . TYR B 1 124 ? -3.475 -25.375 -14.828 1 93 124 TYR B O 1
ATOM 2602 N N . ASP B 1 125 ? -4.074 -27.5 -14.711 1 93.56 125 ASP B N 1
ATOM 2603 C CA . ASP B 1 125 ? -5.348 -27.156 -14.078 1 93.56 125 ASP B CA 1
ATOM 2604 C C . ASP B 1 125 ? -5.133 -26.469 -12.734 1 93.56 125 ASP B C 1
ATOM 2606 O O . ASP B 1 125 ? -5.816 -25.484 -12.422 1 93.56 125 ASP B O 1
ATOM 2610 N N . LEU B 1 126 ? -4.199 -26.984 -12.008 1 93.12 126 LEU B N 1
ATOM 2611 C CA . LEU B 1 126 ? -3.928 -26.406 -10.688 1 93.12 126 LEU B CA 1
ATOM 2612 C C . LEU B 1 126 ? -3.391 -24.984 -10.82 1 93.12 126 LEU B C 1
ATOM 2614 O O . LEU B 1 126 ? -3.742 -24.109 -10.023 1 93.12 126 LEU B O 1
ATOM 2618 N N . ILE B 1 127 ? -2.605 -24.75 -11.797 1 94 127 ILE B N 1
ATOM 2619 C CA . ILE B 1 127 ? -2.053 -23.406 -12.016 1 94 127 ILE B CA 1
ATOM 2620 C C . ILE B 1 127 ? -3.156 -22.453 -12.469 1 94 127 ILE B C 1
ATOM 2622 O O . ILE B 1 127 ? -3.186 -21.297 -12.07 1 94 127 ILE B O 1
ATOM 2626 N N . GLN B 1 128 ? -4.027 -22.969 -13.297 1 95.81 128 GLN B N 1
ATOM 2627 C CA . GLN B 1 128 ? -5.148 -22.141 -13.727 1 95.81 128 GLN B CA 1
ATOM 2628 C C . GLN B 1 128 ? -6.012 -21.719 -12.539 1 95.81 128 GLN B C 1
ATOM 2630 O O . GLN B 1 128 ? -6.516 -20.594 -12.508 1 95.81 128 GLN B O 1
ATOM 2635 N N . ASP B 1 129 ? -6.117 -22.578 -11.594 1 95.69 129 ASP B N 1
ATOM 2636 C CA . ASP B 1 129 ? -6.859 -22.25 -10.383 1 95.69 129 ASP B CA 1
ATOM 2637 C C . ASP B 1 129 ? -6.176 -21.125 -9.609 1 95.69 129 ASP B C 1
ATOM 2639 O O . ASP B 1 129 ? -6.84 -20.219 -9.094 1 95.69 129 ASP B O 1
ATOM 2643 N N . GLU B 1 130 ? -4.879 -21.234 -9.516 1 95.5 130 GLU B N 1
ATOM 2644 C CA . GLU B 1 130 ? -4.129 -20.188 -8.828 1 95.5 130 GLU B CA 1
ATOM 2645 C C . GLU B 1 130 ? -4.25 -18.859 -9.57 1 95.5 130 GLU B C 1
ATOM 2647 O O . GLU B 1 130 ? -4.383 -17.797 -8.938 1 95.5 130 GLU B O 1
ATOM 2652 N N . ILE B 1 131 ? -4.203 -18.891 -10.875 1 96.75 131 ILE B N 1
ATOM 2653 C CA . ILE B 1 131 ? -4.355 -17.672 -11.68 1 96.75 131 ILE B CA 1
ATOM 2654 C C . ILE B 1 131 ? -5.719 -17.047 -11.414 1 96.75 131 ILE B C 1
ATOM 2656 O O . ILE B 1 131 ? -5.828 -15.828 -11.258 1 96.75 131 ILE B O 1
ATOM 2660 N N . TYR B 1 132 ? -6.676 -17.875 -11.305 1 96.94 132 TYR B N 1
ATOM 2661 C CA . TYR B 1 132 ? -8.023 -17.375 -11.031 1 96.94 132 TYR B CA 1
ATOM 2662 C C . TYR B 1 132 ? -8.078 -16.672 -9.68 1 96.94 132 TYR B C 1
ATOM 2664 O O . TYR B 1 132 ? -8.703 -15.617 -9.555 1 96.94 132 TYR B O 1
ATOM 2672 N N . LYS B 1 133 ? -7.469 -17.219 -8.695 1 95.75 133 LYS B N 1
ATOM 2673 C CA . LYS B 1 133 ? -7.426 -16.609 -7.371 1 95.75 133 LYS B CA 1
ATOM 2674 C C . LYS B 1 133 ? -6.719 -15.25 -7.418 1 95.75 133 LYS B C 1
ATOM 2676 O O . LYS B 1 133 ? -7.145 -14.305 -6.758 1 95.75 133 LYS B O 1
ATOM 2681 N N . GLN B 1 134 ? -5.66 -15.172 -8.195 1 96.81 134 GLN B N 1
ATOM 2682 C CA . GLN B 1 134 ? -4.949 -13.906 -8.375 1 96.81 134 GLN B CA 1
ATOM 2683 C C . GLN B 1 134 ? -5.828 -12.883 -9.086 1 96.81 134 GLN B C 1
ATOM 2685 O O . GLN B 1 134 ? -5.797 -11.695 -8.75 1 96.81 134 GLN B O 1
ATOM 2690 N N . GLU B 1 135 ? -6.578 -13.32 -10.047 1 97.25 135 GLU B N 1
ATOM 2691 C CA . GLU B 1 135 ? -7.449 -12.43 -10.805 1 97.25 135 GLU B CA 1
ATOM 2692 C C . GLU B 1 135 ? -8.523 -11.82 -9.914 1 97.25 135 GLU B C 1
ATOM 2694 O O . GLU B 1 135 ? -8.93 -10.672 -10.117 1 97.25 135 GLU B O 1
ATOM 2699 N N . LYS B 1 136 ? -8.953 -12.586 -8.938 1 96.25 136 LYS B N 1
ATOM 2700 C CA . LYS B 1 136 ? -9.945 -12.062 -8 1 96.25 136 LYS B CA 1
ATOM 2701 C C . LYS B 1 136 ? -9.375 -10.891 -7.199 1 96.25 136 LYS B C 1
ATOM 2703 O O . LYS B 1 136 ? -10.094 -9.938 -6.906 1 96.25 136 LYS B O 1
ATOM 2708 N N . ILE B 1 137 ? -8.133 -10.969 -6.859 1 96.19 137 ILE B N 1
ATOM 2709 C CA . ILE B 1 137 ? -7.461 -9.898 -6.133 1 96.19 137 ILE B CA 1
ATOM 2710 C C . ILE B 1 137 ? -7.266 -8.695 -7.055 1 96.19 137 ILE B C 1
ATOM 2712 O O . ILE B 1 137 ? -7.578 -7.562 -6.684 1 96.19 137 ILE B O 1
ATOM 2716 N N . LEU B 1 138 ? -6.816 -8.93 -8.266 1 97.25 138 LEU B N 1
ATOM 2717 C CA . LEU B 1 138 ? -6.52 -7.895 -9.25 1 97.25 138 LEU B CA 1
ATOM 2718 C C . LEU B 1 138 ? -7.781 -7.125 -9.625 1 97.25 138 LEU B C 1
ATOM 2720 O O . LEU B 1 138 ? -7.75 -5.898 -9.758 1 97.25 138 LEU B O 1
ATOM 2724 N N . ASN B 1 139 ? -8.867 -7.875 -9.742 1 96.81 139 ASN B N 1
ATOM 2725 C CA . ASN B 1 139 ? -10.062 -7.285 -10.344 1 96.81 139 ASN B CA 1
ATOM 2726 C C . ASN B 1 139 ? -11.055 -6.832 -9.273 1 96.81 139 ASN B C 1
ATOM 2728 O O . ASN B 1 139 ? -12.148 -6.367 -9.602 1 96.81 139 ASN B O 1
ATOM 2732 N N . LYS B 1 140 ? -10.742 -7.023 -8.031 1 96.56 140 LYS B N 1
ATOM 2733 C CA . LYS B 1 140 ? -11.648 -6.574 -6.984 1 96.56 140 LYS B CA 1
ATOM 2734 C C . LYS B 1 140 ? -11.969 -5.09 -7.133 1 96.56 140 LYS B C 1
ATOM 2736 O O . LYS B 1 140 ? -11.062 -4.266 -7.262 1 96.56 140 LYS B O 1
ATOM 2741 N N . THR B 1 141 ? -13.188 -4.746 -7.02 1 97.38 141 THR B N 1
ATOM 2742 C CA . THR B 1 141 ? -13.656 -3.389 -7.281 1 97.38 141 THR B CA 1
ATOM 2743 C C . THR B 1 141 ? -13.234 -2.447 -6.156 1 97.38 141 THR B C 1
ATOM 2745 O O . THR B 1 141 ? -13.32 -2.801 -4.977 1 97.38 141 THR B O 1
ATOM 2748 N N . VAL B 1 142 ? -12.773 -1.292 -6.578 1 98.31 142 VAL B N 1
ATOM 2749 C CA . VAL B 1 142 ? -12.414 -0.225 -5.652 1 98.31 142 VAL B CA 1
ATOM 2750 C C . VAL B 1 142 ? -13.172 1.052 -6.012 1 98.31 142 VAL B C 1
ATOM 2752 O O . VAL B 1 142 ? -13.117 1.512 -7.156 1 98.31 142 VAL B O 1
ATOM 2755 N N . LEU B 1 143 ? -13.891 1.58 -5.082 1 98.25 143 LEU B N 1
ATOM 2756 C CA . LEU B 1 143 ? -14.539 2.879 -5.219 1 98.25 143 LEU B CA 1
ATOM 2757 C C . LEU B 1 143 ? -13.883 3.912 -4.309 1 98.25 143 LEU B C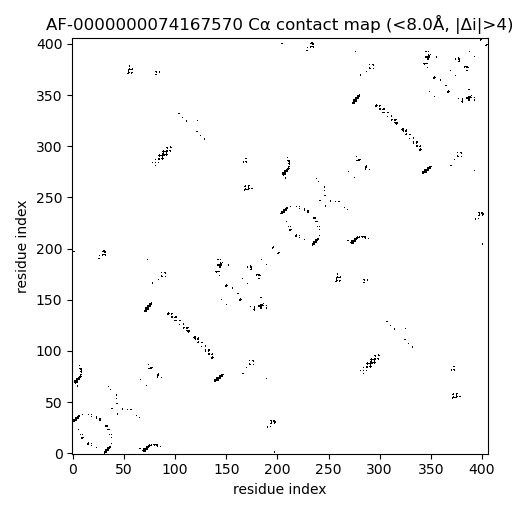 1
ATOM 2759 O O . LEU B 1 143 ? -13.758 3.689 -3.102 1 98.25 143 LEU B O 1
ATOM 2763 N N . CYS B 1 144 ? -13.461 5.02 -4.926 1 97.75 144 CYS B N 1
ATOM 2764 C CA . CYS B 1 144 ? -12.859 6.098 -4.148 1 97.75 144 CYS B CA 1
ATOM 2765 C C . CYS B 1 144 ? -13.703 7.363 -4.223 1 97.75 144 CYS B C 1
ATOM 2767 O O . CYS B 1 144 ? -14.188 7.73 -5.297 1 97.75 144 CYS B O 1
ATOM 2769 N N . TYR B 1 145 ? -13.906 7.914 -3.127 1 96.25 145 TYR B N 1
ATOM 2770 C CA . TYR B 1 145 ? -14.5 9.242 -3.045 1 96.25 145 TYR B CA 1
ATOM 2771 C C . TYR B 1 145 ? -13.75 10.109 -2.041 1 96.25 145 TYR B C 1
ATOM 2773 O O . TYR B 1 145 ? -12.781 9.664 -1.424 1 96.25 145 TYR B O 1
ATOM 2781 N N . CYS B 1 146 ? -14.055 11.398 -2.002 1 95.19 146 CYS B N 1
ATOM 2782 C CA . CYS B 1 146 ? -13.422 12.352 -1.102 1 95.19 146 CYS B CA 1
ATOM 2783 C C . CYS B 1 146 ? -14.461 13.266 -0.455 1 95.19 146 CYS B C 1
ATOM 2785 O O . CYS B 1 146 ? -15.117 14.047 -1.142 1 95.19 146 CYS B O 1
ATOM 2787 N N . SER B 1 147 ? -14.531 13.211 0.865 1 93.44 147 SER B N 1
ATOM 2788 C CA . SER B 1 147 ? -15.57 13.945 1.571 1 93.44 147 SER B CA 1
ATOM 2789 C C . SER B 1 147 ? -15.117 15.367 1.91 1 93.44 147 SER B C 1
ATOM 2791 O O . SER B 1 147 ? -15.836 16.109 2.588 1 93.44 147 SER B O 1
ATOM 2793 N N . ASP B 1 148 ? -13.883 15.695 1.528 1 90.38 148 ASP B N 1
ATOM 2794 C CA . ASP B 1 148 ? -13.5 17.094 1.643 1 90.38 148 ASP B CA 1
ATOM 2795 C C . ASP B 1 148 ? -14.406 17.984 0.779 1 90.38 148 ASP B C 1
ATOM 2797 O O . ASP B 1 148 ? -14.445 17.828 -0.443 1 90.38 148 ASP B O 1
ATOM 2801 N N . ILE B 1 149 ? -15.055 18.922 1.429 1 85.44 149 ILE B N 1
ATOM 2802 C CA . ILE B 1 149 ? -16.094 19.703 0.763 1 85.44 149 ILE B CA 1
ATOM 2803 C C . ILE B 1 149 ? -15.461 20.609 -0.295 1 85.44 149 ILE B C 1
ATOM 2805 O O . ILE B 1 149 ? -16.172 21.156 -1.143 1 85.44 149 ILE B O 1
ATOM 2809 N N . ARG B 1 150 ? -14.141 20.734 -0.214 1 82.25 150 ARG B N 1
ATOM 2810 C CA . ARG B 1 150 ? -13.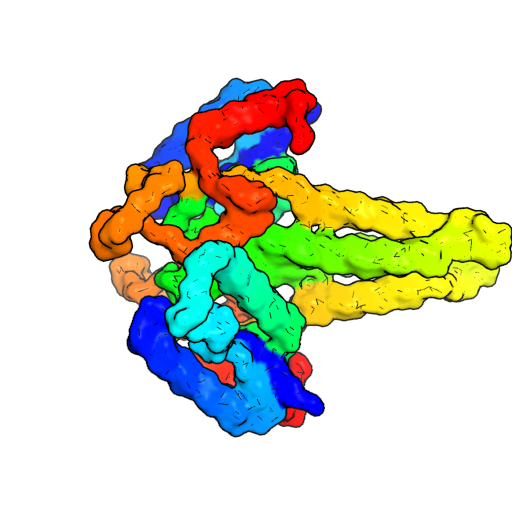445 21.578 -1.181 1 82.25 150 ARG B CA 1
ATOM 2811 C C . ARG B 1 150 ? -13.047 20.781 -2.416 1 82.25 150 ARG B C 1
ATOM 2813 O O . ARG B 1 150 ? -12.586 21.344 -3.408 1 82.25 150 ARG B O 1
ATOM 2820 N N . GLN B 1 151 ? -13.18 19.516 -2.326 1 82.12 151 GLN B N 1
ATOM 2821 C CA . GLN B 1 151 ? -12.812 18.656 -3.449 1 82.12 151 GLN B CA 1
ATOM 2822 C C . GLN B 1 151 ? -13.688 18.938 -4.664 1 82.12 151 GLN B C 1
ATOM 2824 O O . GLN B 1 151 ? -14.914 18.938 -4.562 1 82.12 151 GLN B O 1
ATOM 2829 N N . GLY B 1 152 ? -13.102 19.578 -5.684 1 66.38 152 GLY B N 1
ATOM 2830 C CA . GLY B 1 152 ? -13.734 20.297 -6.785 1 66.38 152 GLY B CA 1
ATOM 2831 C C . GLY B 1 152 ? -14.5 19.375 -7.723 1 66.38 152 GLY B C 1
ATOM 2832 O O . GLY B 1 152 ? -15.188 19.844 -8.633 1 66.38 152 GLY B O 1
ATOM 2833 N N . HIS B 1 153 ? -14.555 18.188 -7.602 1 64.19 153 HIS B N 1
ATOM 2834 C CA . HIS B 1 153 ? -15.289 17.297 -8.492 1 64.19 153 HIS B CA 1
ATOM 2835 C C . HIS B 1 153 ? -14.945 17.562 -9.953 1 64.19 153 HIS B C 1
ATOM 2837 O O . HIS B 1 153 ? -15.828 17.625 -10.805 1 64.19 153 HIS B O 1
ATOM 2843 N N . GLY B 1 154 ? -13.594 17.891 -10.172 1 62.97 154 GLY B N 1
ATOM 2844 C CA . GLY B 1 154 ? -13.109 17.984 -11.539 1 62.97 154 GLY B CA 1
ATOM 2845 C C . GLY B 1 154 ? -13.086 19.406 -12.07 1 62.97 154 GLY B C 1
ATOM 2846 O O . GLY B 1 154 ? -12.75 19.641 -13.234 1 62.97 154 GLY B O 1
ATOM 2847 N N . LYS B 1 155 ? -13.492 20.375 -11.273 1 67.69 155 LYS B N 1
ATOM 2848 C CA . LYS B 1 155 ? -13.477 21.75 -11.766 1 67.69 155 LYS B CA 1
ATOM 2849 C C . LYS B 1 155 ? -12.055 22.312 -11.773 1 67.69 155 LYS B C 1
ATOM 2851 O O . LYS B 1 155 ? -11.352 22.25 -10.766 1 67.69 155 LYS B O 1
ATOM 2856 N N . PRO B 1 156 ? -11.617 22.766 -12.953 1 71.12 156 PRO B N 1
ATOM 2857 C CA . PRO B 1 156 ? -10.25 23.281 -13.062 1 71.12 156 PRO B CA 1
ATOM 2858 C C . PRO B 1 156 ? -10.07 24.625 -12.359 1 71.12 156 PRO B C 1
ATOM 2860 O O . PRO B 1 156 ? -11.047 25.344 -12.148 1 71.12 156 PRO B O 1
ATOM 2863 N N . TYR B 1 157 ? -8.922 24.859 -11.914 1 73.06 157 TYR B N 1
ATOM 2864 C CA . TYR B 1 157 ? -8.523 26.188 -11.422 1 73.06 157 TYR B CA 1
ATOM 2865 C C . TYR B 1 157 ? -7.746 26.953 -12.477 1 73.06 157 TYR B C 1
ATOM 2867 O O . TYR B 1 157 ? -6.762 26.453 -13.023 1 73.06 157 TYR B O 1
ATOM 2875 N N . THR B 1 158 ? -8.219 28.094 -12.836 1 77.88 158 THR B N 1
ATOM 2876 C CA . THR B 1 158 ? -7.48 28.938 -13.773 1 77.88 158 THR B CA 1
ATOM 2877 C C . THR B 1 158 ? -6.238 29.516 -13.109 1 77.88 158 THR B C 1
ATOM 2879 O O . THR B 1 158 ? -5.176 29.578 -13.734 1 77.88 158 THR B O 1
ATOM 2882 N N . ASP B 1 159 ? -6.379 29.906 -11.867 1 74.25 159 ASP B N 1
ATOM 2883 C CA . ASP B 1 159 ? -5.289 30.359 -11.008 1 74.25 159 ASP B CA 1
ATOM 2884 C C . ASP B 1 159 ? -4.922 29.281 -9.984 1 74.25 159 ASP B C 1
ATOM 2886 O O . ASP B 1 159 ? -5.676 29.047 -9.039 1 74.25 159 ASP B O 1
ATOM 2890 N N . PRO B 1 160 ? -3.836 28.656 -10.242 1 73.62 160 PRO B N 1
ATOM 2891 C CA . PRO B 1 160 ? -3.48 27.562 -9.352 1 73.62 160 PRO B CA 1
ATOM 2892 C C . PRO B 1 160 ? -3.348 28 -7.891 1 73.62 160 PRO B C 1
ATOM 2894 O O . PRO B 1 160 ? -3.594 27.203 -6.98 1 73.62 160 PRO B O 1
ATOM 2897 N N . ASP B 1 161 ? -3.055 29.297 -7.664 1 78 161 ASP B N 1
ATOM 2898 C CA . ASP B 1 161 ? -2.875 29.766 -6.297 1 78 161 ASP B CA 1
ATOM 2899 C C . ASP B 1 161 ? -4.219 29.922 -5.59 1 78 161 ASP B C 1
ATOM 2901 O O . ASP B 1 161 ? -4.266 30.078 -4.367 1 78 161 ASP B O 1
ATOM 2905 N N . ARG B 1 162 ? -5.273 29.797 -6.316 1 72.25 162 ARG B N 1
ATOM 2906 C CA . ARG B 1 162 ? -6.609 29.922 -5.742 1 72.25 162 ARG B CA 1
ATOM 2907 C C . ARG B 1 162 ? -7.238 28.547 -5.535 1 72.25 162 ARG B C 1
ATOM 2909 O O . ARG B 1 162 ? -8.391 28.438 -5.117 1 72.25 162 ARG B O 1
ATOM 2916 N N . ALA B 1 163 ? -6.367 27.5 -5.93 1 76.25 163 ALA B N 1
ATOM 2917 C CA . ALA B 1 163 ? -6.887 26.156 -5.684 1 76.25 163 ALA B CA 1
ATOM 2918 C C . ALA B 1 163 ? -7.156 25.938 -4.199 1 76.25 163 ALA B C 1
ATOM 2920 O O . ALA B 1 163 ? -6.301 26.219 -3.357 1 76.25 163 ALA B O 1
ATOM 2921 N N . GLU B 1 164 ? -8.414 25.516 -3.834 1 73.12 164 GLU B N 1
ATOM 2922 C CA . GLU B 1 164 ? -8.836 25.344 -2.449 1 73.12 164 GLU B CA 1
ATOM 2923 C C . GLU B 1 164 ? -8.469 23.953 -1.934 1 73.12 164 GLU B C 1
ATOM 2925 O O . GLU B 1 164 ? -8.453 23.719 -0.724 1 73.12 164 GLU B O 1
ATOM 2930 N N . PHE B 1 165 ? -8.273 23.078 -2.867 1 82.38 165 PHE B N 1
ATOM 2931 C CA . PHE B 1 165 ? -8.023 21.688 -2.48 1 82.38 165 PHE B CA 1
ATOM 2932 C C . PHE B 1 165 ? -7.098 21.016 -3.479 1 82.38 165 PHE B C 1
ATOM 2934 O O . PHE B 1 165 ? -7.18 21.266 -4.684 1 82.38 165 PHE B O 1
ATOM 2941 N N . SER B 1 166 ? -6.117 20.281 -2.91 1 82.44 166 SER B N 1
ATOM 2942 C CA . SER B 1 166 ? -5.25 19.438 -3.734 1 82.44 166 SER B CA 1
ATOM 2943 C C . SER B 1 166 ? -4.945 18.109 -3.049 1 82.44 166 SER B C 1
ATOM 2945 O O . SER B 1 166 ? -4.766 18.062 -1.831 1 82.44 166 SER B O 1
ATOM 2947 N N . THR B 1 167 ? -5.09 17.094 -3.863 1 86.56 167 THR B N 1
ATOM 2948 C CA . THR B 1 167 ? -4.668 15.773 -3.408 1 86.56 167 THR B CA 1
ATOM 2949 C C . THR B 1 167 ? -3.211 15.516 -3.773 1 86.56 167 THR B C 1
ATOM 2951 O O . THR B 1 167 ? -2.768 15.867 -4.867 1 86.56 167 THR B O 1
ATOM 2954 N N . ASN B 1 168 ? -2.484 15 -2.764 1 90.31 168 ASN B N 1
ATOM 2955 C CA . ASN B 1 168 ? -1.14 14.555 -3.113 1 90.31 168 ASN B CA 1
ATOM 2956 C C . ASN B 1 168 ? -1.137 13.742 -4.406 1 90.31 168 ASN B C 1
ATOM 2958 O O . ASN B 1 168 ? -1.916 12.805 -4.559 1 90.31 168 ASN B O 1
ATOM 2962 N N . GLN B 1 169 ? -0.277 14.055 -5.25 1 89.38 169 GLN B N 1
ATOM 2963 C CA . GLN B 1 169 ? -0.371 13.508 -6.602 1 89.38 169 GLN B CA 1
ATOM 2964 C C . GLN B 1 169 ? -0.015 12.023 -6.629 1 89.38 169 GLN B C 1
ATOM 2966 O O . GLN B 1 169 ? -0.518 11.273 -7.469 1 89.38 169 GLN B O 1
ATOM 2971 N N . PHE B 1 170 ? 0.919 11.602 -5.828 1 93.31 170 PHE B N 1
ATOM 2972 C CA . PHE B 1 170 ? 1.151 10.164 -5.715 1 93.31 170 PHE B CA 1
ATOM 2973 C C . PHE B 1 170 ? -0.113 9.445 -5.258 1 93.31 170 PHE B C 1
ATOM 2975 O O . PHE B 1 170 ? -0.477 8.406 -5.816 1 93.31 170 PHE B O 1
ATOM 2982 N N . VAL B 1 171 ? -0.765 10.016 -4.266 1 95.31 171 VAL B N 1
ATOM 2983 C CA . VAL B 1 171 ? -2.004 9.445 -3.744 1 95.31 171 VAL B CA 1
ATOM 2984 C C . VAL B 1 171 ? -3.072 9.445 -4.836 1 95.31 171 VAL B C 1
ATOM 2986 O O . VAL B 1 171 ? -3.773 8.453 -5.027 1 95.31 171 VAL B O 1
ATOM 2989 N N . TYR B 1 172 ? -3.178 10.586 -5.547 1 94.81 172 TYR B N 1
ATOM 2990 C CA . TYR B 1 172 ? -4.168 10.625 -6.617 1 94.81 172 TYR B CA 1
ATOM 2991 C C . TYR B 1 172 ? -3.838 9.609 -7.699 1 94.81 172 TYR B C 1
ATOM 2993 O O . TYR B 1 172 ? -4.738 8.992 -8.273 1 94.81 172 TYR B O 1
ATOM 3001 N N . GLY B 1 173 ? -2.523 9.406 -8.016 1 95.31 173 GLY B N 1
ATOM 3002 C CA . GLY B 1 173 ? -2.123 8.328 -8.906 1 95.31 173 GLY B CA 1
ATOM 3003 C C . GLY B 1 173 ? -2.613 6.965 -8.453 1 95.31 173 GLY B C 1
ATOM 3004 O O . GLY B 1 173 ? -3.043 6.152 -9.273 1 95.31 173 GLY B O 1
ATOM 3005 N N . MET B 1 174 ? -2.555 6.758 -7.18 1 97.31 174 MET B N 1
ATOM 3006 C CA . MET B 1 174 ? -3.059 5.5 -6.629 1 97.31 174 MET B CA 1
ATOM 3007 C C . MET B 1 174 ? -4.566 5.387 -6.828 1 97.31 174 MET B C 1
ATOM 3009 O O . MET B 1 174 ? -5.07 4.312 -7.168 1 97.31 174 MET B O 1
ATOM 3013 N N . VAL B 1 175 ? -5.25 6.492 -6.578 1 96.94 175 VAL B N 1
ATOM 3014 C CA . VAL B 1 175 ? -6.699 6.5 -6.758 1 96.94 175 VAL B CA 1
ATOM 3015 C C . VAL B 1 175 ? -7.043 6.117 -8.195 1 96.94 175 VAL B C 1
ATOM 3017 O O . VAL B 1 175 ? -7.879 5.246 -8.43 1 96.94 175 VAL B O 1
ATOM 3020 N N . LEU B 1 176 ? -6.387 6.734 -9.133 1 96.44 176 LEU B N 1
ATOM 3021 C CA . LEU B 1 176 ? -6.641 6.461 -10.539 1 96.44 176 LEU B CA 1
ATOM 3022 C C . LEU B 1 176 ? -6.328 5.008 -10.875 1 96.44 176 LEU B C 1
ATOM 3024 O O . LEU B 1 176 ? -7.105 4.344 -11.57 1 96.44 176 LEU B O 1
ATOM 3028 N N . GLU B 1 177 ? -5.223 4.535 -10.359 1 96.12 177 GLU B N 1
ATOM 3029 C CA . GLU B 1 177 ? -4.824 3.156 -10.625 1 96.12 177 GLU B CA 1
ATOM 3030 C C . GLU B 1 177 ? -5.832 2.172 -10.031 1 96.12 177 GLU B C 1
ATOM 3032 O O . GLU B 1 177 ? -6.246 1.226 -10.703 1 96.12 177 GLU B O 1
ATOM 3037 N N . ALA B 1 178 ? -6.258 2.404 -8.836 1 97 178 ALA B N 1
ATOM 3038 C CA . ALA B 1 178 ? -7.141 1.489 -8.117 1 97 178 ALA B CA 1
ATOM 3039 C C . ALA B 1 178 ? -8.531 1.472 -8.742 1 97 178 ALA B C 1
ATOM 3041 O O . ALA B 1 178 ? -9.242 0.468 -8.656 1 97 178 ALA B O 1
ATOM 3042 N N . THR B 1 179 ? -8.938 2.566 -9.398 1 96.88 179 THR B N 1
ATOM 3043 C CA . THR B 1 179 ? -10.297 2.703 -9.914 1 96.88 179 THR B CA 1
ATOM 3044 C C . THR B 1 179 ? -10.32 2.574 -11.438 1 96.88 179 THR B C 1
ATOM 3046 O O . THR B 1 179 ? -11.281 2.99 -12.086 1 96.88 179 THR B O 1
ATOM 3049 N N . ASN B 1 180 ? -9.219 2.092 -11.922 1 95.31 180 ASN B N 1
ATOM 3050 C CA . ASN B 1 180 ? -9.102 1.906 -13.359 1 95.31 180 ASN B CA 1
ATOM 3051 C C . ASN B 1 180 ? -9.344 3.209 -14.117 1 95.31 180 ASN B C 1
ATOM 3053 O O . ASN B 1 180 ? -10.078 3.229 -15.109 1 95.31 180 ASN B O 1
ATOM 3057 N N . GLY B 1 181 ? -8.883 4.27 -13.547 1 95 181 GLY B N 1
ATOM 3058 C CA . GLY B 1 181 ? -8.867 5.547 -14.242 1 95 181 GLY B CA 1
ATOM 3059 C C . GLY B 1 181 ? -10.055 6.426 -13.898 1 95 181 GLY B C 1
ATOM 3060 O O . GLY B 1 181 ? -10.102 7.594 -14.289 1 95 181 GLY B O 1
ATOM 3061 N N . GLU B 1 182 ? -11.016 5.992 -13.172 1 94.31 182 GLU B N 1
ATOM 3062 C CA . GLU B 1 182 ? -12.227 6.758 -12.906 1 94.31 182 GLU B CA 1
ATOM 3063 C C . GLU B 1 182 ? -11.953 7.914 -11.953 1 94.31 182 GLU B C 1
ATOM 3065 O O . GLU B 1 182 ? -12.5 9.008 -12.125 1 94.31 182 GLU B O 1
ATOM 3070 N N . GLY B 1 183 ? -11.141 7.637 -10.945 1 94.38 183 GLY B N 1
ATOM 3071 C CA . GLY B 1 183 ? -10.875 8.664 -9.953 1 94.38 183 GLY B CA 1
ATOM 3072 C C . GLY B 1 183 ? -11.953 8.766 -8.891 1 94.38 183 GLY B C 1
ATOM 3073 O O . GLY B 1 183 ? -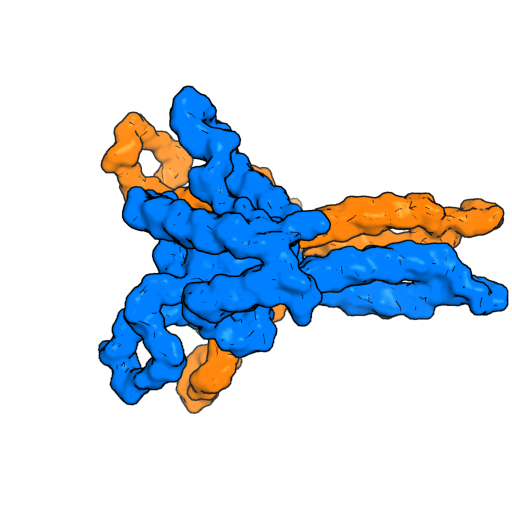12.492 7.746 -8.453 1 94.38 183 GLY B O 1
ATOM 3074 N N . PHE B 1 184 ? -12.188 9.969 -8.438 1 94.38 184 PHE B N 1
ATOM 3075 C CA . PHE B 1 184 ? -13.156 10.18 -7.367 1 94.38 184 PHE B CA 1
ATOM 3076 C C . PHE B 1 184 ? -14.578 10.203 -7.922 1 94.38 184 PHE B C 1
ATOM 3078 O O . PHE B 1 184 ? -14.82 10.773 -8.984 1 94.38 184 PHE B O 1
ATOM 3085 N N . ILE B 1 185 ? -15.43 9.602 -7.223 1 94.81 185 ILE B N 1
ATOM 3086 C CA . ILE B 1 185 ? -16.859 9.742 -7.465 1 94.81 185 ILE B CA 1
ATOM 3087 C C . ILE B 1 185 ? -17.547 10.312 -6.223 1 94.81 185 ILE B C 1
ATOM 3089 O O . ILE B 1 185 ? -16.906 10.492 -5.184 1 94.81 185 ILE B O 1
ATOM 3093 N N . THR B 1 186 ? -18.828 10.68 -6.34 1 93.69 186 THR B N 1
ATOM 3094 C CA . THR B 1 186 ? -19.547 11.211 -5.195 1 93.69 186 THR B CA 1
ATOM 3095 C C . THR B 1 186 ? -20.047 10.086 -4.301 1 93.69 186 THR B C 1
ATOM 3097 O O . THR B 1 186 ? -20.141 8.93 -4.734 1 93.69 186 THR B O 1
ATOM 3100 N N . TRP B 1 187 ? -20.328 10.422 -3.059 1 95.44 187 TRP B N 1
ATOM 3101 C CA . TRP B 1 187 ? -20.891 9.422 -2.158 1 95.44 187 TRP B CA 1
ATOM 3102 C C . TRP B 1 187 ? -22.203 8.875 -2.709 1 95.44 187 TRP B C 1
ATOM 3104 O O . TRP B 1 187 ? -22.469 7.672 -2.609 1 95.44 187 TRP B O 1
ATOM 3114 N N . ASP B 1 188 ? -23.016 9.75 -3.314 1 95.44 188 ASP B N 1
ATOM 3115 C CA . ASP B 1 188 ? -24.25 9.289 -3.926 1 95.44 188 ASP B CA 1
ATOM 3116 C C . ASP B 1 188 ? -23.984 8.25 -5.012 1 95.44 188 ASP B C 1
ATOM 3118 O O . ASP B 1 188 ? -24.719 7.27 -5.141 1 95.44 188 ASP B O 1
ATOM 3122 N N . GLN B 1 189 ? -22.953 8.422 -5.773 1 95.94 189 GLN B N 1
ATOM 3123 C CA . GLN B 1 189 ? -22.578 7.465 -6.809 1 95.94 189 GLN B CA 1
ATOM 3124 C C . GLN B 1 189 ? -22.094 6.152 -6.195 1 95.94 189 GLN B C 1
ATOM 3126 O O . GLN B 1 189 ? -22.344 5.078 -6.75 1 95.94 189 GLN B O 1
ATOM 3131 N N . VAL B 1 190 ? -21.375 6.234 -5.062 1 97.25 190 VAL B N 1
ATOM 3132 C CA . VAL B 1 190 ? -20.969 5.035 -4.344 1 97.25 190 VAL B CA 1
ATOM 3133 C C . VAL B 1 190 ? -22.188 4.215 -3.953 1 97.25 190 VAL B C 1
ATOM 3135 O O . VAL B 1 190 ? -22.266 3.02 -4.242 1 97.25 190 VAL B O 1
ATOM 3138 N N . LEU B 1 191 ? -23.172 4.895 -3.365 1 97.5 191 LEU B N 1
ATOM 3139 C CA . LEU B 1 191 ? -24.391 4.207 -2.92 1 97.5 191 LEU B CA 1
ATOM 3140 C C . LEU B 1 191 ? -25.109 3.562 -4.098 1 97.5 191 LEU B C 1
ATOM 3142 O O . LEU B 1 191 ? -25.578 2.428 -3.994 1 97.5 191 LEU B O 1
ATOM 3146 N N . HIS B 1 192 ? -25.172 4.277 -5.164 1 97.19 192 HIS B N 1
ATOM 3147 C CA . HIS B 1 192 ? -25.828 3.75 -6.355 1 97.19 192 HIS B CA 1
ATOM 3148 C C . HIS B 1 192 ? -25.109 2.5 -6.867 1 97.19 192 HIS B C 1
ATOM 3150 O O . HIS B 1 192 ? -25.766 1.506 -7.199 1 97.19 192 HIS B O 1
ATOM 3156 N N . ARG B 1 193 ? -23.797 2.531 -6.941 1 96.44 193 ARG B N 1
ATOM 3157 C CA . ARG B 1 193 ? -23.016 1.387 -7.398 1 96.44 193 ARG B CA 1
ATOM 3158 C C . ARG B 1 193 ? -23.219 0.186 -6.477 1 96.44 193 ARG B C 1
ATOM 3160 O O . ARG B 1 193 ? -23.328 -0.95 -6.945 1 96.44 193 ARG B O 1
ATOM 3167 N N . LEU B 1 194 ? -23.25 0.455 -5.172 1 97 194 LEU B N 1
ATOM 3168 C CA . LEU B 1 194 ? -23.438 -0.626 -4.211 1 97 194 LEU B CA 1
ATOM 3169 C C . LEU B 1 194 ? -24.828 -1.236 -4.34 1 97 194 LEU B C 1
ATOM 3171 O O . LEU B 1 194 ? -25 -2.443 -4.156 1 97 194 LEU B O 1
ATOM 3175 N N . ASP B 1 195 ? -25.797 -0.402 -4.621 1 95.94 195 ASP B N 1
ATOM 3176 C CA . ASP B 1 195 ? -27.156 -0.906 -4.875 1 95.94 195 ASP B CA 1
ATOM 3177 C C . ASP B 1 195 ? -27.172 -1.857 -6.066 1 95.94 195 ASP B C 1
ATOM 3179 O O . ASP B 1 195 ? -27.766 -2.93 -6.004 1 95.94 195 ASP B O 1
ATOM 3183 N N . LEU B 1 196 ? -26.469 -1.456 -7.098 1 94.75 196 LEU B N 1
ATOM 3184 C CA . LEU B 1 196 ? -26.375 -2.295 -8.289 1 94.75 196 LEU B CA 1
ATOM 3185 C C . LEU B 1 196 ? -25.641 -3.592 -7.98 1 94.75 196 LEU B C 1
ATOM 3187 O O . LEU B 1 196 ? -26.016 -4.66 -8.469 1 94.75 196 LEU B O 1
ATOM 3191 N N . PHE B 1 197 ? -24.656 -3.516 -7.184 1 92.12 197 PHE B N 1
ATOM 3192 C CA . PHE B 1 197 ? -23.891 -4.688 -6.785 1 92.12 197 PHE B CA 1
ATOM 3193 C C . PHE B 1 197 ? -24.75 -5.652 -5.977 1 92.12 197 PHE B C 1
ATOM 3195 O O . PHE B 1 197 ? -24.734 -6.859 -6.227 1 92.12 197 PHE B O 1
ATOM 3202 N N . GLY B 1 198 ? -25.438 -5.094 -5.012 1 92.31 198 GLY B N 1
ATOM 3203 C CA . GLY B 1 198 ? -26.281 -5.906 -4.152 1 92.31 198 GLY B CA 1
ATOM 3204 C C . GLY B 1 198 ? -27.391 -6.617 -4.906 1 92.31 198 GLY B C 1
ATOM 3205 O O . GLY B 1 198 ? -27.766 -7.734 -4.551 1 92.31 198 GLY B O 1
ATOM 3206 N N . SER B 1 199 ? -27.844 -6.008 -5.973 1 90.38 199 SER B N 1
ATOM 3207 C CA . SER B 1 199 ? -28.938 -6.566 -6.77 1 90.38 199 SER B CA 1
ATOM 3208 C C . SER B 1 199 ? -28.422 -7.562 -7.797 1 90.38 199 SER B C 1
ATOM 3210 O O . SER B 1 199 ? -29.203 -8.219 -8.484 1 90.38 199 SER B O 1
ATOM 3212 N N . GLY B 1 200 ? -27.094 -7.656 -7.883 1 86.69 200 GLY B N 1
ATOM 3213 C CA . GLY B 1 200 ? -26.5 -8.586 -8.82 1 86.69 200 GLY B CA 1
ATOM 3214 C C . GLY B 1 200 ? -26.453 -8.055 -10.242 1 86.69 200 GLY B C 1
ATOM 3215 O O . GLY B 1 200 ? -26.188 -8.805 -11.188 1 86.69 200 GLY B O 1
ATOM 3216 N N . LEU B 1 201 ? -26.719 -6.805 -10.398 1 83.69 201 LEU B N 1
ATOM 3217 C CA . LEU B 1 201 ? -26.766 -6.211 -11.734 1 83.69 201 LEU B CA 1
ATOM 3218 C C . LEU B 1 201 ? -25.359 -5.902 -12.242 1 83.69 201 LEU B C 1
ATOM 3220 O O . LEU B 1 201 ? -25.156 -5.758 -13.445 1 83.69 201 LEU B O 1
ATOM 3224 N N . ILE B 1 202 ? -24.469 -5.801 -11.305 1 74.5 202 ILE B N 1
ATOM 3225 C CA . ILE B 1 202 ? -23.062 -5.648 -11.672 1 74.5 202 ILE B CA 1
ATOM 3226 C C . ILE B 1 202 ? -22.203 -6.566 -10.812 1 74.5 202 ILE B C 1
ATOM 3228 O O . ILE B 1 202 ? -22.641 -7.031 -9.758 1 74.5 202 ILE B O 1
ATOM 3232 N N . VAL B 1 203 ? -21.062 -6.996 -11.484 1 68.38 203 VAL B N 1
ATOM 3233 C CA . VAL B 1 203 ? -20.141 -7.863 -10.758 1 68.38 203 VAL B CA 1
ATOM 3234 C C . VAL B 1 203 ? -18.906 -7.07 -10.344 1 68.38 203 VAL B C 1
ATOM 3236 O O . VAL B 1 203 ? -18.516 -6.129 -11.031 1 68.38 203 VAL B O 1
#

Foldseek 3Di:
DAAEEEEADACPDDVRVVVQVVLQVLLCPFARHHYDYLVPPCVQPVPVPHDVVCNVVVSVVVSVVSVVRGQAYEAADDPVRPVRLVVLVVLLVLLVVLVVLLVVLVVVLVVQQADPVRHGDPVSVVSVVVNVVSVSSNVRAYAYAHPPPLPPQPDDDPDPVPRPDDDDVVSQVSQCNRHVRPGHDDSVVVSVVSNCVSVVVDD/DAAEEEEADACPDDVRVVVQVVLQVLLCPQARHHYDYLVPPCVCPVPVPHDVVCNVVVSVVVSVVSVVRGQAYEAADDPVRPVRLVVLVVLLVLLVVLVVLLVVLVVVLVVQQADPVRHGDPVSVVSVVVNVVSVSSNVRAYAYAHPPPLPPQPDDDPDPVPRPDDDDVVSQVSQCNRHVRPGHDDSVVVSVVSSCVSVVVDD

pLDDT: mean 90.59, std 9.84, range [55.12, 98.62]

Solvent-accessible surface area (backbone atoms only — not comparable to full-atom values): 21759 Å² total; per-residue (Å²): 130,67,41,32,34,28,49,42,48,52,62,91,44,70,70,40,39,52,51,49,49,53,52,45,52,58,46,48,69,32,61,40,35,39,63,44,49,71,90,71,42,53,93,67,60,36,68,93,69,56,57,71,78,62,39,32,50,46,50,37,51,51,51,48,52,49,55,68,69,29,57,33,42,38,36,39,60,43,93,84,16,58,55,31,43,23,49,52,16,20,51,48,14,30,25,52,45,26,48,54,48,39,57,53,49,54,56,51,34,64,72,44,31,47,46,97,85,68,44,74,32,70,62,25,54,54,46,51,52,52,41,51,56,31,46,53,58,47,64,44,48,42,46,40,25,52,83,52,86,56,58,58,86,83,60,82,60,92,51,70,88,69,51,81,55,81,71,60,43,48,54,48,16,47,42,22,62,55,34,76,62,66,37,70,47,52,69,69,54,50,53,51,53,49,41,36,40,27,70,62,77,44,134,132,66,41,32,33,28,50,40,47,52,62,89,45,69,68,38,38,52,50,50,49,53,52,44,54,58,46,49,68,32,62,41,36,37,62,43,48,72,90,69,40,53,95,67,62,37,67,93,68,55,57,71,77,61,38,31,51,46,50,37,51,51,53,49,53,49,54,69,70,30,58,34,41,36,35,38,61,44,94,84,16,56,56,32,43,24,48,52,16,21,52,50,14,29,26,52,45,27,49,53,49,40,56,54,48,55,56,51,35,65,73,44,31,47,48,97,86,68,44,74,31,71,62,25,55,54,46,52,52,51,41,51,58,30,46,53,58,48,63,43,50,44,46,42,26,52,82,53,88,54,57,59,86,83,62,80,60,91,51,69,89,69,52,80,56,82,71,59,45,49,56,47,15,47,43,23,62,57,34,75,62,66,38,70,46,52,70,69,54,51,53,51,52,49,42,36,42,26,69,61,77,43,133

InterPro domains:
  IPR007710 Nucleoside 2-deoxyribosyltransferase [PF05014] (5-97)

Radius of gyration: 22.76 Å; Cα contacts (8 Å, |Δi|>4): 615; chains: 2; bounding box: 61×74×57 Å

Secondary structure (DSSP, 8-state):
-PEEEEEE---SSHHHHHHHHHHHHHHHTSTTEEEE-GGG-HHHH-GGG---TTHHHHHHHHHHHHHHH-SEEEEE--TT-HHHHHHHHHHHHHHHHHHHHHHHHHHHHHHTSB-TTSPBPHHHHHHHHHHHHHHHHHT-EEEEE---TT--TTPPPSSGGG------HHHHHHHHHHTTT--EE-HHHHHHHHHHHHTTS--/-PEEEEEE---SSHHHHHHHHHHHHHHHTSTTEEEE-GGG-HHHH-GGG---TTHHHHHHHHHHHHHHH-SEEEEE--TT-HHHHHHHHHHHHHHHHHHHHHHHHHHHHHHTSB-TTSPBPHHHHHHHHHHHHHHHHHT-EEEEE---TT--TTPPPSSGGG------HHHHHHHHHHTTT--EE-HHHHHHHHHHHHTTS--

Sequence (406 aa):
MEKVIYLAGHILNEAMVDYREKQHNQVEAIEGVKPYSPHQDKSINDKSNAVQEGLAERILKNDFTAMEKSDIYVLDVLNEGLGTISELGIIIGMKKQAQKTIDRLSVLSEEIKHDVYGDQTEAYDLIQDEIYKQEKILNKTVLCYCSDIRQGHGKPYTDPDRAEFSTNQFVYGMVLEATNGEGFITWDQVLHRLDLFGSGLIVMEKVIYLAGHILNEAMVDYREKQHNQVEAIEGVKPYSPHQDKSINDKSNAVQEGLAERILKNDFTAMEKSDIYVLDVLNEGLGTISELGIIIGMKKQAQKTIDRLSVLSEEIKHDVYGDQTEAYDLIQDEIYKQEKILNKTVLCYCSDIRQGHGKPYTDPDRAEFSTNQFVYGMVLEATNGEGFITWDQVLHRLDLFGSGLIV

Organism: Staphylococcus epidermidis (strain ATCC 35984 / DSM 28319 / BCRC 17069 / CCUG 31568 / BM 3577 / RP62A) (NCBI:txid176279)

Nearest PDB structures (foldseek):
  7m5h-assembly1_B  TM=7.304E-01  e=3.356E-05  Enterococcus faecalis V583
  8rqd-assembly1_A  TM=5.983E-01  e=1.825E-02  Homo sapiens
  7m5h-assembly1_B  TM=7.304E-01  e=3.343E-05  Enterococcus faecalis V583
  6evs-assembly1_A  TM=6.879E-01  e=3.160E-04  Peribacillus psychrosaccharolyticus
  8rqd-assembly1_A  TM=5.985E-01  e=1.659E-02  Homo sapiens